Protein 6L8I (pdb70)

Sequence (439 aa):
EAFFIPLYELFLTYGGIFRLTFGPKSFLIVSDPSIAKHILKDNAKAYSKGILAEILDFVMGKGLIPADGEIWRRRRRAIVPALHQKYVAAMISLFGEASDRLCQKLDAAALKGEEVEMESSLFSRLTLDIIGKAVFNYDFDSLTNDTGVIEAVYTVLREAEDRSPRQRKVATSLKLINDTLDDLIATCKRMVEEEELQFHEEYMNERDPSILHFLLASGDDVSSKQLRDDLMTMLIAGHETSAAVLTWTFYLLTTEPSVVAKLQEEVVDSVIGDRFPTIQDMKKLKYTTRVMNESLRLYPQPPVVLIRRSIDNDILGEYPIKRGEDIFISVWNLHRSPLHWDDAEKFNPERWPLDGPNPNETNQNNFSYLPFGGGPRKCIGDMFASFENVVAIAMLIRRFNFQIAPGAPPVKMTTGATIHTTEGLKLTVVTKRTKPLDIPSSVPI

Foldseek 3Di:
DAPCVVVQVVCVVPHQWDWADDVPDIAIEGQDLVLQCVCQAVPVVQWALPCLCVLPCVQLPQAQNRHDDPSNVLVCVLQLLLPDPLLLQLLLVVLLVLLVLLVVVLVVCQVVQHWDFQLVLLLQSQLQSQCCQAQNDGPVSNPDDDLLNVLLVLCQVSSFVSLVSVVSNVVSSVVLLVVSVVSLVVLLVVLVPDDDQQDSPDADSVRSHSSNNSNNVVNPDDSVNSSSNSSVSSSVRRSQLSQLLQQLQVQCQVDVVLLVVQLVQLCAQFQQHSDGPVCLLSSLSLLLSSQLSCLQFAQAQWRWIFGQAWDARPNRTDGGGHIYIYGLNSLSQPVVLAPVSNHRDSPSPPSNDDRDDCVVSSRSGHNQGDHPSGDSCVSSSSSSNSSSSSNQSSWKDKHQDVPDDDFDWDYGSGTDTPRGGIIGIHTPDDPPDDRDGHD

GO terms:
  GO:0020037 heme binding (F, IDA)
  GO:0016123 xanthophyll bios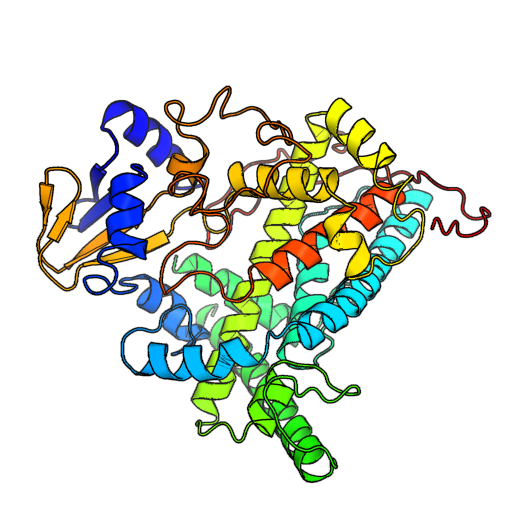ynthetic process (P, IGI)
  GO:0009507 chloroplast (C, HDA)
  GO:0009941 chloroplast envelope (C, HDA)
  GO:0010291 beta-carotene 3-hydroxylase activity (F, IMP)
  GO:0016117 carotenoid biosynthetic process (P, IMP)

Solvent-accessible surface area: 19472 Å² total; per-residue (Å²): 122,8,67,9,74,78,14,34,106,57,16,86,95,143,28,20,26,28,114,40,83,127,68,143,140,33,34,7,0,0,1,46,16,79,9,0,67,52,1,2,104,87,30,24,181,6,15,19,14,9,44,31,35,78,17,17,85,46,6,4,12,39,0,16,52,9,9,56,52,134,64,40,112,95,3,55,124,25,1,63,60,1,30,24,139,72,3,12,35,26,5,2,75,18,0,0,102,0,0,35,66,0,4,111,77,0,39,57,8,16,119,162,63,90,70,13,53,0,29,55,31,0,9,50,0,0,0,7,0,9,0,56,0,1,3,54,54,95,12,50,2,5,84,76,114,60,48,22,3,54,4,1,59,10,1,13,98,30,7,32,98,116,72,151,61,78,60,117,7,58,91,7,29,127,68,6,38,54,21,2,56,95,28,6,38,79,5,111,135,44,33,140,132,28,164,94,157,82,84,137,56,5,22,2,129,168,4,26,2,5,1,1,7,0,32,19,40,63,31,94,42,65,63,114,16,6,42,8,1,0,3,3,17,0,23,39,19,0,18,37,3,4,6,6,0,0,4,0,1,55,10,6,27,59,42,97,82,10,32,56,87,0,30,129,22,0,49,78,29,0,1,34,46,109,4,58,66,124,1,13,182,100,0,74,8,0,16,3,0,4,12,0,1,7,0,3,23,1,12,49,4,40,28,20,17,81,2,98,80,95,19,103,0,46,158,132,108,14,150,186,48,30,22,0,36,0,0,2,12,0,1,0,28,2,68,157,94,18,129,94,11,136,89,8,56,2,70,44,13,94,40,117,25,111,88,9,58,16,97,65,43,106,5,7,2,4,15,40,12,2,20,60,46,49,53,41,15,34,102,11,17,19,32,2,2,3,0,0,0,0,1,0,4,28,35,2,54,18,106,71,3,111,85,24,50,82,32,123,40,32,68,21,46,7,0,42,9,65,110,6,0,66,0,36,5,73,55,73,31,146,100,172,72,153,100,58,91,32,198

Radius of gyration: 21.7 Å; Cα contacts (8 Å, |Δi|>4): 726; chains: 1; bounding box: 51×54×62 Å

Organism: Arabidopsis thaliana (NCBI:txid3702)

B-factor: mean 35.9, std 10.31, range [19.96, 96.68]

CATH classification: 1.10.630.10

Secondary structure (DSSP, 8-state):
--THHHHHHHHHHH-SEEEEEETTEEEEEE--HHHHHIIIIITGGGEE-THHHHHHHHHHTTSTTT--HHHHHHHHHHHGGGS-HHHHHHHHHHHHHHHHHHHHHHHHHHHHT--EEHHHHHHHHHHHHHHHHHHS----TTT---HHHHHHHHHHHHHHH---HHHHHHHHHHHHHHHHHHHHHHHHHHHHH------TT--BTTB--HHHHHHHTT----HHHHHHHHHHHHHHHHHHHHHHHHHHHHHHHH-HHHHHHHHHHHHHHTTTSPP-HHHHHH-HHHHHHHHHHHHHS-SSSEEEEEESS-EEETTEEE-TT-EEEEEHHHHHH-TTTSTTTTS--GGGS-TTSPPP-TTTTTTS--TT--GGG--TTHHHHHHHHHHHHHHHHHHEEEEEPTTPPP--B--SSS--BSS--EEEEEESS-TTSPPP---

InterPro domains:
  IPR001128 Cytochrome P450 [PF00067] (127-553)
  IPR001128 Cytochrome P450 [PR00385] (377-394)
  IPR001128 Cytochrome P450 [PR00385] (429-440)
  IPR001128 Cytochrome P450 [PR00385] (507-516)
  IPR001128 Cytochrome P450 [PR00385] (516-527)
  IPR002401 Cytochrome P450, E-class, group I [PR00463] (136-155)
  IPR002401 Cytochrome P450, E-class, group I [PR00463] (366-383)
  IPR002401 Cytochrome P450, E-class, group I [PR00463] (386-412)
  IPR002401 Cytochrome P450, E-class, group I [PR00463] (428-446)
  IPR002401 Cytochrome P450, E-class, group I [PR00463] (468-492)
  IPR002401 Cytochrome P450, E-class, group I [PR00463] (506-516)
  IPR002401 Cytochrome P450, E-class, group I [PR00463] (516-539)
  IPR017972 Cytochrome P450, conserved site [PS00086] (509-518)
  IPR036396 Cytochrome P450 superfamily [G3DSA:1.10.630.10] (111-577)
  IPR036396 Cytochrome P450 superfamily [SSF48264] (125-569)
  IPR050196 Cytochrome P450 Monooxygenases [PTHR24291] (134-569)

Structure (mmCIF, N/CA/C/O backbone):
data_6L8I
#
_entry.id   6L8I
#
_cell.length_a   58.069
_cell.length_b   81.520
_cell.length_c   110.196
_cell.angle_alpha   90.000
_cell.angle_beta   90.000
_cell.angle_gamma   90.000
#
_symmetry.space_group_name_H-M   'P 21 21 21'
#
loop_
_entity.id
_entity.type
_entity.pdbx_description
1 polymer 'Protein LUTEIN DEFICIENT 5, chloroplastic'
2 non-polymer 'PROTOPORPHYRIN IX CONTAINING FE'
3 water water
#
loop_
_atom_site.group_PDB
_atom_site.id
_atom_site.type_symbol
_atom_site.label_atom_id
_atom_site.label_alt_id
_atom_site.label_comp_id
_atom_site.label_asym_id
_atom_site.label_entity_id
_atom_site.label_seq_id
_atom_site.pdbx_PDB_ins_code
_atom_site.Cartn_x
_atom_site.Cartn_y
_atom_site.Cartn_z
_atom_site.occupancy
_atom_site.B_iso_or_equiv
_atom_site.auth_seq_id
_atom_site.auth_comp_id
_atom_site.auth_asym_id
_atom_site.auth_atom_id
_atom_site.pdbx_PDB_model_num
ATOM 1 N N . GLU A 1 50 ? 26.631 -5.568 31.638 1.00 61.80 126 GLU A N 1
ATOM 2 C CA . GLU A 1 50 ? 25.203 -5.400 31.891 1.00 63.74 126 GLU A CA 1
ATOM 3 C C . GLU A 1 50 ? 24.787 -3.942 31.689 1.00 58.97 126 GLU A C 1
ATOM 4 O O . GLU A 1 50 ? 25.368 -3.034 32.284 1.00 55.53 126 GLU A O 1
ATOM 6 N N . ALA A 1 51 ? 23.775 -3.740 30.850 1.00 51.80 127 ALA A N 1
ATOM 7 C CA . ALA A 1 51 ? 23.309 -2.413 30.457 1.00 42.07 127 ALA A CA 1
ATOM 8 C C . ALA A 1 51 ? 22.905 -1.508 31.627 1.00 46.57 127 ALA A C 1
ATOM 9 O O . ALA A 1 51 ? 22.030 -1.849 32.425 1.00 45.93 127 ALA A O 1
ATOM 11 N N . PHE A 1 52 ? 23.539 -0.339 31.698 1.00 46.75 128 PHE A N 1
ATOM 12 C CA . PHE A 1 52 ? 23.314 0.616 32.781 1.00 48.83 128 PHE A CA 1
ATOM 13 C C . PHE A 1 52 ? 21.917 1.238 32.736 1.00 41.65 128 PHE A C 1
ATOM 14 O O . PHE A 1 52 ? 21.386 1.672 33.759 1.00 41.09 128 PHE A O 1
ATOM 16 N N . PHE A 1 53 ? 21.319 1.285 31.550 1.00 37.84 129 PHE A N 1
ATOM 17 C CA . PHE A 1 53 ? 20.000 1.891 31.416 1.00 33.80 129 PHE A CA 1
ATOM 18 C C . PHE A 1 53 ? 18.878 1.043 32.012 1.00 39.69 129 PHE A C 1
ATOM 19 O O . PHE A 1 53 ? 17.791 1.557 32.271 1.00 40.02 129 PHE A O 1
ATOM 27 N N . ILE A 1 54 ? 19.131 -0.245 32.237 1.00 37.02 130 ILE A N 1
ATOM 28 C CA . ILE A 1 54 ? 18.105 -1.101 32.836 1.00 37.69 130 ILE A CA 1
ATOM 29 C C . ILE A 1 54 ? 17.697 -0.670 34.253 1.00 39.12 130 ILE A C 1
ATOM 30 O O . ILE A 1 54 ? 16.510 -0.475 34.498 1.00 41.45 130 ILE A O 1
ATOM 35 N N . PRO A 1 55 ? 18.664 -0.507 35.185 1.00 36.60 131 PRO A N 1
ATOM 36 C CA . PRO A 1 55 ? 18.236 -0.062 36.520 1.00 34.07 131 PRO A CA 1
ATOM 37 C C . PRO A 1 55 ? 17.511 1.279 36.479 1.00 31.63 131 PRO A C 1
ATOM 38 O O . PRO A 1 55 ? 16.689 1.561 37.364 1.00 30.82 131 PRO A O 1
ATOM 42 N N . LEU A 1 56 ? 17.800 2.090 35.461 1.00 30.48 132 LEU A N 1
ATOM 43 C CA . LEU A 1 56 ? 17.190 3.412 35.374 1.00 28.86 132 LEU A CA 1
ATOM 44 C C . LEU A 1 56 ? 15.698 3.322 35.077 1.00 27.10 132 LEU A C 1
ATOM 45 O O . LEU A 1 56 ? 14.947 4.223 35.429 1.00 26.30 132 LEU A O 1
ATOM 50 N N . TYR A 1 57 ? 15.273 2.255 34.398 1.00 26.83 133 TYR A N 1
ATOM 51 C CA . TYR A 1 57 ? 13.854 2.072 34.121 1.00 26.61 133 TYR A CA 1
ATOM 52 C C . TYR A 1 57 ? 13.025 1.870 35.408 1.00 27.97 133 TYR A C 1
ATOM 53 O O . TYR A 1 57 ? 12.022 2.558 35.619 1.00 27.69 133 TYR A O 1
ATOM 62 N N . GLU A 1 58 ? 13.435 0.935 36.263 1.00 30.01 134 GLU A N 1
ATOM 63 C CA . GLU A 1 58 ? 12.725 0.730 37.530 1.00 33.71 134 GLU A CA 1
ATOM 64 C C . GLU A 1 58 ? 12.789 1.956 38.445 1.00 26.65 134 GLU A C 1
ATOM 65 O O . GLU A 1 58 ? 11.813 2.280 39.120 1.00 29.38 134 GLU A O 1
ATOM 71 N N . LEU A 1 59 ? 13.915 2.664 38.435 1.00 25.78 135 LEU A N 1
ATOM 72 C CA . LEU A 1 59 ? 14.010 3.909 39.204 1.00 25.62 135 LEU A CA 1
ATOM 73 C C . LEU A 1 59 ? 13.047 4.971 38.670 1.00 26.23 135 LEU A C 1
ATOM 74 O O . LEU A 1 59 ? 12.427 5.702 39.429 1.00 25.19 135 LEU A O 1
ATOM 79 N N . PHE A 1 60 ? 12.936 5.070 37.342 1.00 24.37 136 PHE A N 1
ATOM 80 C CA . PHE A 1 60 ? 11.966 5.962 36.719 1.00 26.44 136 PHE A CA 1
ATOM 81 C C . PHE A 1 60 ? 10.528 5.639 37.144 1.00 27.83 136 PHE A C 1
ATOM 82 O O . PHE A 1 60 ? 9.748 6.542 37.439 1.00 28.79 136 PHE A O 1
ATOM 90 N N . LEU A 1 61 ? 10.184 4.358 37.176 1.00 29.24 137 LEU A N 1
ATOM 91 C CA . LEU A 1 61 ? 8.841 3.948 37.589 1.00 30.49 137 LEU A CA 1
ATOM 92 C C . LEU A 1 61 ? 8.538 4.387 39.028 1.00 30.31 137 LEU A C 1
ATOM 93 O O . LEU A 1 61 ? 7.421 4.794 39.350 1.00 31.73 137 LEU A O 1
ATOM 98 N N . THR A 1 62 ? 9.549 4.339 39.879 1.00 28.82 138 THR A N 1
ATOM 99 C CA . THR A 1 62 ? 9.368 4.683 41.294 1.00 26.47 138 THR A CA 1
ATOM 100 C C . THR A 1 62 ? 9.507 6.180 41.587 1.00 30.79 138 THR A C 1
ATOM 101 O O . THR A 1 62 ? 8.731 6.745 42.366 1.00 33.35 138 THR A O 1
ATOM 105 N N . TYR A 1 63 ? 10.488 6.830 40.965 1.00 27.57 139 TYR A N 1
ATOM 106 C CA . TYR A 1 63 ? 10.847 8.194 41.353 1.00 27.23 139 TYR A CA 1
ATOM 107 C C . TYR A 1 63 ? 10.445 9.273 40.348 1.00 27.18 139 TYR A C 1
ATOM 108 O O . TYR A 1 63 ? 10.498 10.462 40.662 1.00 30.26 139 TYR A O 1
ATOM 117 N N . GLY A 1 64 ? 10.023 8.845 39.161 1.00 27.35 140 GLY A N 1
ATOM 118 C CA . GLY A 1 64 ? 9.415 9.746 38.195 1.00 28.08 140 GLY A CA 1
ATOM 119 C C . GLY A 1 64 ? 10.311 10.227 37.069 1.00 28.19 140 GLY A C 1
ATOM 120 O O . GLY A 1 64 ? 11.396 9.691 36.857 1.00 25.85 140 GLY A O 1
ATOM 121 N N . GLY A 1 65 ? 9.857 11.268 36.379 1.00 25.08 141 GLY A N 1
ATOM 122 C CA . GLY A 1 65 ? 10.448 11.691 35.104 1.00 25.62 141 GLY A CA 1
ATOM 123 C C . GLY A 1 65 ? 11.700 12.542 35.240 1.00 25.48 141 GLY A C 1
ATOM 124 O O . GLY A 1 65 ? 12.350 12.860 34.251 1.00 26.12 141 GLY A O 1
ATOM 125 N N . ILE A 1 66 ? 12.052 12.913 36.463 1.00 24.92 142 ILE A N 1
ATOM 126 C CA . ILE A 1 66 ? 13.351 13.530 36.705 1.00 22.48 142 ILE A CA 1
ATOM 127 C C . ILE A 1 66 ? 13.823 13.238 38.123 1.00 27.92 142 ILE A C 1
ATOM 128 O O . ILE A 1 66 ? 13.123 13.503 39.109 1.00 27.31 142 ILE A O 1
ATOM 133 N N . PHE A 1 67 ? 15.000 12.638 38.213 1.00 23.60 143 PHE A N 1
ATOM 134 C CA . PHE A 1 67 ? 15.596 12.363 39.518 1.00 24.69 143 PHE A CA 1
ATOM 135 C C . PHE A 1 67 ? 17.106 12.466 39.416 1.00 24.53 143 PHE A C 1
ATOM 136 O O . PHE A 1 67 ? 17.666 12.459 38.313 1.00 27.16 143 PHE A O 1
ATOM 144 N N . ARG A 1 68 ? 17.758 12.589 40.571 1.00 25.16 144 ARG A N 1
ATOM 145 C CA . ARG A 1 68 ? 19.199 12.758 40.611 1.00 24.83 144 ARG A CA 1
ATOM 146 C C . ARG A 1 68 ? 19.844 11.464 41.055 1.00 26.91 144 ARG A C 1
ATOM 147 O O . ARG A 1 68 ? 19.642 11.000 42.168 1.00 27.63 144 ARG A O 1
ATOM 155 N N . LEU A 1 69 ? 20.632 10.884 40.170 1.00 24.78 145 LEU A N 1
ATOM 156 C CA . LEU A 1 69 ? 21.306 9.648 40.467 1.00 26.44 145 LEU A CA 1
ATOM 157 C C . LEU A 1 69 ? 22.657 10.035 41.021 1.00 27.39 145 LEU A C 1
ATOM 158 O O . LEU A 1 69 ? 23.414 10.735 40.370 1.00 27.96 145 LEU A O 1
ATOM 163 N N . THR A 1 70 ? 22.956 9.624 42.250 1.00 30.22 146 THR A N 1
ATOM 164 C CA . THR A 1 70 ? 24.224 10.034 42.855 1.00 28.33 146 THR A CA 1
ATOM 165 C C . THR A 1 70 ? 25.170 8.873 43.082 1.00 32.15 146 THR A C 1
ATOM 166 O O . THR A 1 70 ? 24.755 7.780 43.471 1.00 35.67 146 THR A O 1
ATOM 170 N N . PHE A 1 71 ? 26.441 9.129 42.801 1.00 33.94 147 PHE A N 1
ATOM 171 C CA . PHE A 1 71 ? 27.515 8.180 43.044 1.00 37.97 147 PHE A CA 1
ATOM 172 C C . PHE A 1 71 ? 28.494 8.922 43.927 1.00 36.91 147 PHE A C 1
ATOM 173 O O . PHE A 1 71 ? 29.443 9.517 43.431 1.00 38.03 147 PHE A O 1
ATOM 181 N N . GLY A 1 72 ? 28.262 8.905 45.231 1.00 38.90 148 GLY A N 1
ATOM 182 C CA . GLY A 1 72 ? 29.100 9.663 46.140 1.00 41.85 148 GLY A CA 1
ATOM 183 C C . GLY A 1 72 ? 28.955 11.146 45.859 1.00 38.29 148 GLY A C 1
ATOM 184 O O . GLY A 1 72 ? 27.841 11.667 45.851 1.00 41.36 148 GLY A O 1
ATOM 185 N N . PRO A 1 73 ? 30.081 11.831 45.601 1.00 39.62 149 PRO A N 1
ATOM 186 C CA . PRO A 1 73 ? 30.087 13.284 45.407 1.00 37.89 149 PRO A CA 1
ATOM 187 C C . PRO A 1 73 ? 29.709 13.704 43.986 1.00 37.99 149 PRO A C 1
ATOM 188 O O . PRO A 1 73 ? 29.646 14.899 43.707 1.00 39.17 149 PRO A O 1
ATOM 192 N N . LYS A 1 74 ? 29.471 12.744 43.102 1.00 35.50 150 LYS A N 1
ATOM 193 C CA . LYS A 1 74 ? 29.066 13.080 41.741 1.00 34.43 150 LYS A CA 1
ATOM 194 C C . LYS A 1 74 ? 27.629 12.649 41.457 1.00 35.28 150 LYS A C 1
ATOM 195 O O . LYS A 1 74 ? 27.145 11.665 42.016 1.00 36.33 150 LYS A O 1
ATOM 201 N N . SER A 1 75 ? 26.942 13.375 40.579 1.00 31.92 151 SER A N 1
ATOM 202 C CA . SER A 1 75 ? 25.556 13.031 40.283 1.00 26.15 151 SER A CA 1
ATOM 203 C C . SER A 1 75 ? 25.171 13.353 38.848 1.00 27.98 151 SER A C 1
ATOM 204 O O . SER A 1 75 ? 25.837 14.122 38.158 1.00 30.62 151 SER A O 1
ATOM 207 N N . PHE A 1 76 ? 24.065 12.758 38.426 1.00 25.89 152 PHE A N 1
ATOM 208 C CA . PHE A 1 76 ? 23.545 12.936 37.073 1.00 26.21 152 PHE A CA 1
ATOM 209 C C . PHE A 1 76 ? 22.044 13.079 37.190 1.00 26.03 152 PHE A C 1
ATOM 210 O O . PHE A 1 76 ? 21.418 12.401 37.999 1.00 28.68 152 PHE A O 1
ATOM 218 N N . LEU A 1 77 ? 21.460 13.961 36.387 1.00 22.72 153 LEU A N 1
ATOM 219 C CA . LEU A 1 77 ? 20.013 14.064 36.351 1.00 22.80 153 LEU A CA 1
ATOM 220 C C . LEU A 1 77 ? 19.498 13.107 35.285 1.00 24.49 153 LEU A C 1
ATOM 221 O O . LEU A 1 77 ? 19.940 13.163 34.144 1.00 26.31 153 LEU A O 1
ATOM 226 N N . ILE A 1 78 ? 18.569 12.241 35.665 1.00 22.47 154 ILE A N 1
ATOM 227 C CA . ILE A 1 78 ? 18.013 11.259 34.749 1.00 22.62 154 ILE A CA 1
ATOM 228 C C . ILE A 1 78 ? 16.639 11.738 34.333 1.00 24.70 154 ILE A C 1
ATOM 229 O O . ILE A 1 78 ? 15.757 11.883 35.175 1.00 25.53 154 ILE A O 1
ATOM 234 N N . VAL A 1 79 ? 16.471 12.014 33.038 1.00 22.73 155 VAL A N 1
ATOM 235 C CA . VAL A 1 79 ? 15.222 12.571 32.521 1.00 23.73 155 VAL A CA 1
ATOM 236 C C . VAL A 1 79 ? 14.476 11.533 31.674 1.00 24.57 155 VAL A C 1
ATOM 237 O O . VAL A 1 79 ? 15.009 11.032 30.675 1.00 25.48 155 VAL A O 1
ATOM 241 N N . SER A 1 80 ? 13.231 11.244 32.053 1.00 22.21 156 SER A N 1
ATOM 242 C CA . SER A 1 80 ? 12.409 10.255 31.359 1.00 23.50 156 SER A CA 1
ATOM 243 C C . SER A 1 80 ? 11.018 10.777 30.986 1.00 23.81 156 SER A C 1
ATOM 244 O O . SER A 1 80 ? 10.128 10.001 30.628 1.00 27.78 156 SER A O 1
ATOM 247 N N . ASP A 1 81 ? 10.848 12.093 31.077 1.00 24.89 157 ASP A N 1
ATOM 248 C CA . ASP A 1 81 ? 9.569 12.769 30.844 1.00 28.54 157 ASP A CA 1
ATOM 249 C C . ASP A 1 81 ? 9.673 13.461 29.492 1.00 25.14 157 ASP A C 1
ATOM 250 O O . ASP A 1 81 ? 10.599 14.230 29.277 1.00 25.99 157 ASP A O 1
ATOM 255 N N . PRO A 1 82 ? 8.733 13.186 28.574 1.00 25.58 158 PRO A N 1
ATOM 256 C CA . PRO A 1 82 ? 8.874 13.740 27.210 1.00 23.15 158 PRO A CA 1
ATOM 257 C C . PRO A 1 82 ? 8.790 15.263 27.150 1.00 27.08 158 PRO A C 1
ATOM 258 O O . PRO A 1 82 ? 9.416 15.871 26.279 1.00 28.66 158 PRO A O 1
ATOM 262 N N . SER A 1 83 ? 8.053 15.872 28.074 1.00 27.14 159 SER A N 1
ATOM 263 C CA . SER A 1 83 ? 7.954 17.323 28.109 1.00 26.46 159 SER A CA 1
ATOM 264 C C . SER A 1 83 ? 9.297 17.920 28.504 1.00 26.20 159 SER A C 1
ATOM 265 O O . SER A 1 83 ? 9.741 18.914 27.933 1.00 29.12 159 SER A O 1
ATOM 268 N N . ILE A 1 84 ? 9.937 17.319 29.506 1.00 26.42 160 ILE A N 1
ATOM 269 C CA . ILE A 1 84 ? 11.257 17.774 29.922 1.00 22.90 160 ILE A CA 1
ATOM 270 C C . ILE A 1 84 ? 12.294 17.527 28.820 1.00 26.07 160 ILE A C 1
ATOM 271 O O . ILE A 1 84 ? 13.111 18.401 28.518 1.00 25.69 160 ILE A O 1
ATOM 276 N N . ALA A 1 85 ? 12.251 16.338 28.222 1.00 25.19 161 ALA A N 1
ATOM 277 C CA . ALA A 1 85 ? 13.104 16.017 27.073 1.00 23.64 161 ALA A CA 1
ATOM 278 C C . ALA A 1 85 ? 12.969 17.056 25.952 1.00 26.07 161 ALA A C 1
ATOM 279 O O . ALA A 1 85 ? 13.966 17.539 25.421 1.00 24.85 161 ALA A O 1
ATOM 281 N N . LYS A 1 86 ? 11.731 17.400 25.618 1.00 24.86 162 LYS A N 1
ATOM 282 C CA . LYS A 1 86 ? 11.466 18.383 24.561 1.00 25.30 162 LYS A CA 1
ATOM 283 C C . LYS A 1 86 ? 12.036 19.749 24.940 1.00 26.85 162 LYS A C 1
ATOM 284 O O . LYS A 1 86 ? 12.570 20.470 24.096 1.00 26.07 162 LYS A O 1
ATOM 290 N N . HIS A 1 87 ? 11.944 20.094 26.222 1.00 24.64 163 HIS A N 1
ATOM 291 C CA . HIS A 1 87 ? 12.458 21.372 26.690 1.00 25.92 163 HIS A CA 1
ATOM 292 C C . HIS A 1 87 ? 13.969 21.443 26.486 1.00 27.06 163 HIS A C 1
ATOM 293 O O . HIS A 1 87 ? 14.498 22.456 26.051 1.00 26.92 163 HIS A O 1
ATOM 300 N N . ILE A 1 88 ? 14.659 20.351 26.810 1.00 25.37 164 ILE A N 1
ATOM 301 C CA . ILE A 1 88 ? 16.112 20.314 26.723 1.00 23.15 164 ILE A CA 1
ATOM 302 C C . ILE A 1 88 ? 16.600 20.179 25.285 1.00 25.58 164 ILE A C 1
ATOM 303 O O . ILE A 1 88 ? 17.579 20.817 24.880 1.00 25.47 164 ILE A O 1
ATOM 308 N N . LEU A 1 89 ? 15.918 19.347 24.506 1.00 23.53 165 LEU A N 1
ATOM 309 C CA . LEU A 1 89 ? 16.389 19.049 23.158 1.00 22.27 165 LEU A CA 1
ATOM 310 C C . LEU A 1 89 ? 15.966 20.074 22.125 1.00 26.50 165 LEU A C 1
ATOM 311 O O . LEU A 1 89 ? 16.671 20.268 21.141 1.00 25.61 165 LEU A O 1
ATOM 316 N N . LYS A 1 90 ? 14.820 20.715 22.345 1.00 26.82 166 LYS A N 1
ATOM 317 C CA . LYS A 1 90 ? 14.225 21.587 21.329 1.00 25.89 166 LYS A CA 1
ATOM 318 C C . LYS A 1 90 ? 13.908 22.990 21.855 1.00 28.89 166 LYS A C 1
ATOM 319 O O . LYS A 1 90 ? 14.534 23.965 21.428 1.00 31.45 166 LYS A O 1
ATOM 325 N N . ASP A 1 91 ? 12.954 23.096 22.782 1.00 28.35 167 ASP A N 1
ATOM 326 C CA . ASP A 1 91 ? 12.445 24.417 23.188 1.00 32.68 167 ASP A CA 1
ATOM 327 C C . ASP A 1 91 ? 13.532 25.350 23.748 1.00 34.62 167 ASP A C 1
ATOM 328 O O . ASP A 1 91 ? 13.568 26.541 23.414 1.00 32.55 167 ASP A O 1
ATOM 333 N N . ASN A 1 92 ? 14.416 24.811 24.585 1.00 29.95 168 ASN A N 1
ATOM 334 C CA . ASN A 1 92 ? 15.460 25.602 25.225 1.00 28.13 168 ASN A CA 1
ATOM 335 C C . ASN A 1 92 ? 16.835 24.976 25.003 1.00 27.43 168 ASN A C 1
ATOM 336 O O . ASN A 1 92 ? 17.674 24.966 25.903 1.00 28.87 168 ASN A O 1
ATOM 341 N N . ALA A 1 93 ? 17.063 24.448 23.802 1.00 28.36 169 ALA A N 1
ATOM 342 C CA . ALA A 1 93 ? 18.334 23.803 23.471 1.00 27.89 169 ALA A CA 1
ATOM 343 C C . ALA A 1 93 ? 19.563 24.697 23.695 1.00 30.22 169 ALA A C 1
ATOM 344 O O . ALA A 1 93 ? 20.662 24.203 23.972 1.00 28.20 169 ALA A O 1
ATOM 346 N N . LYS A 1 94 ? 19.387 26.012 23.574 1.00 31.06 170 LYS A N 1
ATOM 347 C CA . LYS A 1 94 ? 20.515 26.930 23.728 1.00 29.35 170 LYS A CA 1
ATOM 348 C C . LYS A 1 94 ? 21.123 26.928 25.133 1.00 32.45 170 LYS A C 1
ATOM 349 O O . LYS A 1 94 ? 22.245 27.404 25.329 1.00 33.88 170 LYS A O 1
ATOM 355 N N . ALA A 1 95 ? 20.391 26.391 26.105 1.00 29.40 171 ALA A N 1
ATOM 356 C CA . ALA A 1 95 ? 20.877 26.339 27.481 1.00 27.85 171 ALA A CA 1
ATOM 357 C C . ALA A 1 95 ? 21.692 25.068 27.780 1.00 27.60 171 ALA A C 1
ATOM 358 O O . ALA A 1 95 ? 22.049 24.812 28.942 1.00 26.13 171 ALA A O 1
ATOM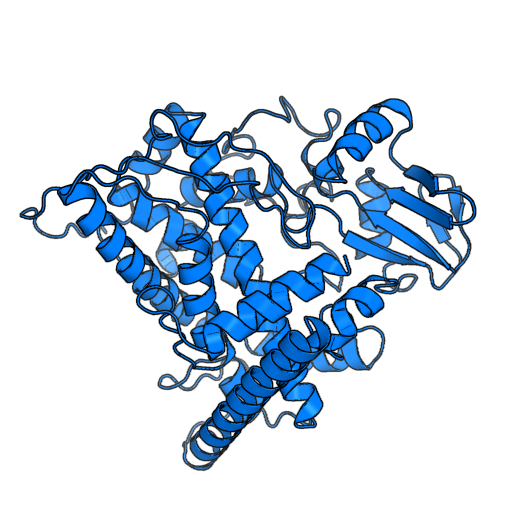 360 N N . TYR A 1 96 ? 21.982 24.286 26.737 1.00 28.74 172 TYR A N 1
ATOM 361 C CA . TYR A 1 96 ? 22.646 22.982 26.884 1.00 25.20 172 TYR A CA 1
ATOM 362 C C . TYR A 1 96 ? 23.825 22.780 25.961 1.00 26.48 172 TYR A C 1
ATOM 363 O O . TYR A 1 96 ? 23.817 23.221 24.803 1.00 29.59 172 TYR A O 1
ATOM 372 N N . SER A 1 97 ? 24.851 22.133 26.488 1.00 25.30 173 SER A N 1
ATOM 373 C CA . SER A 1 97 ? 25.953 21.620 25.684 1.00 25.88 173 SER A CA 1
ATOM 374 C C . SER A 1 97 ? 25.885 20.097 25.633 1.00 26.75 173 SER A C 1
ATOM 375 O O . SER A 1 97 ? 25.052 19.481 26.308 1.00 26.32 173 SER A O 1
ATOM 378 N N . LYS A 1 98 ? 26.793 19.493 24.870 1.00 26.65 174 LYS A N 1
ATOM 379 C CA . LYS A 1 98 ? 26.925 18.037 24.855 1.00 27.71 174 LYS A CA 1
ATOM 380 C C . LYS A 1 98 ? 27.671 17.495 26.077 1.00 29.06 174 LYS A C 1
ATOM 381 O O . LYS A 1 98 ? 27.781 16.284 26.247 1.00 29.53 174 LYS A O 1
ATOM 387 N N . GLY A 1 99 ? 28.163 18.388 26.940 1.00 28.15 175 GLY A N 1
ATOM 388 C CA . GLY A 1 99 ? 28.688 17.969 28.231 1.00 28.78 175 GLY A CA 1
ATOM 389 C C . GLY A 1 99 ? 29.765 16.903 28.159 1.00 31.35 175 GLY A C 1
ATOM 390 O O . GLY A 1 99 ? 30.741 17.057 27.422 1.00 35.10 175 GLY A O 1
ATOM 391 N N . ILE A 1 100 ? 29.588 15.813 28.908 1.00 30.68 176 ILE A N 1
ATOM 392 C CA . ILE A 1 100 ? 30.627 14.793 28.993 1.00 29.07 176 ILE A CA 1
ATOM 393 C C . ILE A 1 100 ? 30.771 13.985 27.705 1.00 35.21 176 ILE A C 1
ATOM 394 O O . ILE A 1 100 ? 31.738 13.246 27.558 1.00 38.07 176 ILE A O 1
ATOM 399 N N . LEU A 1 101 ? 29.814 14.126 26.785 1.00 35.80 177 LEU A N 1
ATOM 400 C CA . LEU A 1 101 ? 29.867 13.412 25.506 1.00 39.57 177 LEU A CA 1
ATOM 401 C C . LEU A 1 101 ? 31.146 13.770 24.766 1.00 42.41 177 LEU A C 1
ATOM 402 O O . LEU A 1 101 ? 31.755 12.921 24.114 1.00 42.60 177 LEU A O 1
ATOM 407 N N . ALA A 1 102 ? 31.547 15.035 24.868 1.00 38.19 178 ALA A N 1
ATOM 408 C CA . ALA A 1 102 ? 32.769 15.497 24.229 1.00 44.80 178 ALA A CA 1
ATOM 409 C C . ALA A 1 102 ? 33.988 14.834 24.861 1.00 51.29 178 ALA A C 1
ATOM 410 O O . ALA A 1 102 ? 34.916 14.441 24.161 1.00 53.38 178 ALA A O 1
ATOM 412 N N . GLU A 1 103 ? 33.980 14.699 26.186 1.00 51.21 179 GLU A N 1
ATOM 413 C CA . GLU A 1 103 ? 35.089 14.058 26.888 1.00 48.87 179 GLU A CA 1
ATOM 414 C C . GLU A 1 103 ? 35.240 12.595 26.476 1.00 48.20 179 GLU A C 1
ATOM 415 O O . GLU A 1 103 ? 36.353 12.088 26.324 1.00 51.23 179 GLU A O 1
ATOM 417 N N . ILE A 1 104 ? 34.112 11.920 26.295 1.00 42.86 180 ILE A N 1
ATOM 418 C CA . ILE A 1 104 ? 34.117 10.534 25.864 1.00 44.94 180 ILE A CA 1
ATOM 419 C C . ILE A 1 104 ? 34.648 10.406 24.434 1.00 50.21 180 ILE A C 1
ATOM 420 O O . ILE A 1 104 ? 35.444 9.513 24.142 1.00 55.28 180 ILE A O 1
ATOM 425 N N . LEU A 1 105 ? 34.233 11.319 23.558 1.00 49.14 181 LEU A N 1
ATOM 426 C CA . LEU A 1 105 ? 34.432 11.150 22.113 1.00 46.72 181 LEU A CA 1
ATOM 427 C C . LEU A 1 105 ? 35.533 11.988 21.461 1.00 46.83 181 LEU A C 1
ATOM 428 O O . LEU A 1 105 ? 35.888 11.737 20.306 1.00 50.50 181 LEU A O 1
ATOM 433 N N . ASP A 1 106 ? 36.061 12.978 22.175 1.00 51.01 182 ASP A N 1
ATOM 434 C CA . ASP A 1 106 ? 37.032 13.909 21.590 1.00 49.67 182 ASP A CA 1
ATOM 435 C C . ASP A 1 106 ? 38.238 13.241 20.921 1.00 47.75 182 ASP A C 1
ATOM 436 O O . ASP A 1 106 ? 38.702 13.690 19.870 1.00 49.78 182 ASP A O 1
ATOM 441 N N . PHE A 1 107 ? 38.736 12.168 21.526 1.00 48.34 183 PHE A N 1
ATOM 442 C CA . PHE A 1 107 ? 39.959 11.532 21.055 1.00 51.73 183 PHE A CA 1
ATOM 443 C C . PHE A 1 107 ? 39.813 10.959 19.642 1.00 52.77 183 PHE A C 1
ATOM 444 O O . PHE A 1 107 ? 40.791 10.883 18.897 1.00 50.73 183 PHE A O 1
ATOM 452 N N . VAL A 1 108 ? 38.596 10.570 19.272 1.00 50.08 184 VAL A N 1
ATOM 453 C CA . VAL A 1 108 ? 38.356 10.002 17.943 1.00 42.98 184 VAL A CA 1
ATOM 454 C C . VAL A 1 108 ? 37.621 10.955 16.994 1.00 46.61 184 VAL A C 1
ATOM 455 O O . VAL A 1 108 ? 37.957 11.044 15.807 1.00 40.35 184 VAL A O 1
ATOM 459 N N . MET A 1 109 ? 36.627 11.672 17.510 1.00 40.57 185 MET A N 1
ATOM 460 C CA . MET A 1 109 ? 35.809 12.534 16.658 1.00 39.69 185 MET A CA 1
ATOM 461 C C . MET A 1 109 ? 36.328 13.963 16.555 1.00 39.29 185 MET A C 1
ATOM 462 O O . MET A 1 109 ? 35.853 14.731 15.720 1.00 39.10 185 MET A O 1
ATOM 467 N N . GLY A 1 110 ? 37.287 14.315 17.408 1.00 43.15 186 GLY A N 1
ATOM 468 C CA . GLY A 1 110 ? 37.790 15.674 17.470 1.00 38.95 186 GLY A CA 1
ATOM 469 C C . GLY A 1 110 ? 36.651 16.666 17.596 1.00 40.95 186 GLY A C 1
ATOM 470 O O . GLY A 1 110 ? 35.850 16.591 18.531 1.00 46.04 186 GLY A O 1
ATOM 471 N N . LYS A 1 111 ? 36.560 17.583 16.640 1.00 45.96 187 LYS A N 1
ATOM 472 C CA . LYS A 1 111 ? 35.487 18.567 16.648 1.00 48.37 187 LYS A CA 1
ATOM 473 C C . LYS A 1 111 ? 34.465 18.287 15.544 1.00 42.10 187 LYS A C 1
ATOM 474 O O . LYS A 1 111 ? 33.913 19.215 14.950 1.00 43.88 187 LYS A O 1
ATOM 476 N N . GLY A 1 112 ? 34.216 17.003 15.287 1.00 40.83 188 GLY A N 1
ATOM 477 C CA . GLY A 1 112 ? 33.130 16.584 14.416 1.00 39.02 188 GLY A CA 1
ATOM 478 C C . GLY A 1 112 ? 31.789 16.953 15.027 1.00 36.85 188 GLY A C 1
ATOM 479 O O . GLY A 1 112 ? 31.727 17.414 16.167 1.00 36.98 188 GLY A O 1
ATOM 480 N N . LEU A 1 113 ? 30.713 16.740 14.279 1.00 32.74 189 LEU A N 1
ATOM 481 C CA . LEU A 1 113 ? 29.406 17.294 14.634 1.00 31.57 189 LEU A CA 1
ATOM 482 C C . LEU A 1 113 ? 28.857 16.832 15.983 1.00 31.26 189 LEU A C 1
ATOM 483 O O . LEU A 1 113 ? 28.288 17.628 16.731 1.00 32.38 189 LEU A O 1
ATOM 488 N N . ILE A 1 114 ? 29.024 15.551 16.285 1.00 27.96 190 ILE A N 1
ATOM 489 C CA . ILE A 1 114 ? 28.403 14.966 17.470 1.00 24.72 190 ILE A CA 1
ATOM 490 C C . ILE A 1 114 ? 28.844 15.616 18.796 1.00 30.57 190 ILE A C 1
ATOM 491 O O . ILE A 1 114 ? 27.985 16.073 19.555 1.00 29.73 190 ILE A O 1
ATOM 496 N N . PRO A 1 115 ? 30.167 15.687 19.072 1.00 33.30 191 PRO A N 1
ATOM 497 C CA . PRO A 1 115 ? 30.566 16.295 20.350 1.00 35.41 191 PRO A CA 1
ATOM 498 C C . PRO A 1 115 ? 30.717 17.817 20.297 1.00 34.21 191 PRO A C 1
ATOM 499 O O . PRO A 1 115 ? 30.975 18.423 21.340 1.00 37.45 191 PRO A O 1
ATOM 503 N N . ALA A 1 116 ? 30.550 18.420 19.124 1.00 33.74 192 ALA A N 1
ATOM 504 C CA . ALA A 1 116 ? 30.738 19.861 18.968 1.00 38.72 192 ALA A CA 1
ATOM 505 C C . ALA A 1 116 ? 29.608 20.706 19.561 1.00 36.39 192 ALA A C 1
ATOM 506 O O . ALA A 1 116 ? 28.486 20.233 19.750 1.00 35.61 192 ALA A O 1
ATOM 508 N N . ASP A 1 117 ? 29.926 21.968 19.846 1.00 34.79 193 ASP A N 1
ATOM 509 C CA . ASP A 1 117 ? 28.943 22.952 20.281 1.00 36.44 193 ASP A CA 1
ATOM 510 C C . ASP A 1 117 ? 29.370 24.321 19.756 1.00 37.74 193 ASP A C 1
ATOM 511 O O . ASP A 1 117 ? 30.477 24.476 19.241 1.00 39.53 193 ASP A O 1
ATOM 516 N N . GLY A 1 118 ? 28.481 25.301 19.866 1.00 36.79 194 GLY A N 1
ATOM 517 C CA . GLY A 1 118 ? 28.818 26.674 19.533 1.00 38.64 194 GLY A CA 1
ATOM 518 C C . GLY A 1 118 ? 28.989 26.923 18.048 1.00 45.34 194 GLY A C 1
ATOM 519 O O . GLY A 1 118 ? 28.329 26.290 17.220 1.00 39.26 194 GLY A O 1
ATOM 520 N N . GLU A 1 119 ? 29.884 27.847 17.708 1.00 45.42 195 GLU A N 1
ATOM 521 C CA . GLU A 1 119 ? 30.063 28.252 16.315 1.00 46.11 195 GLU A CA 1
ATOM 522 C C . GLU A 1 119 ? 30.656 27.173 15.417 1.00 42.91 195 GLU A C 1
ATOM 523 O O . GLU A 1 119 ? 30.270 27.067 14.257 1.00 44.65 195 GLU A O 1
ATOM 529 N N . ILE A 1 120 ? 31.595 26.390 15.943 1.00 45.67 196 ILE A N 1
ATOM 530 C CA . ILE A 1 120 ? 32.120 25.252 15.197 1.00 47.59 196 ILE A CA 1
ATOM 531 C C . ILE A 1 120 ? 30.964 24.359 14.763 1.00 46.93 196 ILE A C 1
ATOM 532 O O . ILE A 1 120 ? 30.836 24.039 13.585 1.00 40.36 196 ILE A O 1
ATOM 537 N N . TRP A 1 121 ? 30.109 23.980 15.712 1.00 40.02 197 TRP A N 1
ATOM 538 C CA . TRP A 1 121 ? 28.952 23.147 15.385 1.00 37.97 197 TRP A CA 1
ATOM 539 C C . TRP A 1 121 ? 28.081 23.766 14.283 1.00 35.67 197 TRP A C 1
ATOM 540 O O . TRP A 1 121 ? 27.808 23.138 13.266 1.00 36.49 197 TRP A O 1
ATOM 551 N N . ARG A 1 122 ? 27.655 25.006 14.498 1.00 38.56 198 ARG A N 1
ATOM 552 C CA . ARG A 1 122 ? 26.761 25.705 13.583 1.00 37.03 198 ARG A CA 1
ATOM 553 C C . ARG A 1 122 ? 27.306 25.731 12.155 1.00 37.22 198 ARG A C 1
ATOM 554 O O . ARG A 1 122 ? 26.596 25.411 11.197 1.00 38.58 198 ARG A O 1
ATOM 562 N N . ARG A 1 123 ? 28.578 26.095 12.034 1.00 37.62 199 ARG A N 1
ATOM 563 C CA . ARG A 1 123 ? 29.221 26.218 10.731 1.00 40.50 199 ARG A CA 1
ATOM 564 C C . ARG A 1 123 ? 29.301 24.874 10.011 1.00 37.08 199 ARG A C 1
ATOM 565 O O . ARG A 1 123 ? 29.011 24.793 8.816 1.00 37.59 199 ARG A O 1
ATOM 573 N N . ARG A 1 124 ? 29.688 23.824 10.733 1.00 37.04 200 ARG A N 1
ATOM 574 C CA . ARG A 1 124 ? 29.866 22.521 10.097 1.00 39.47 200 ARG A CA 1
ATOM 575 C C . ARG A 1 124 ? 28.528 21.877 9.754 1.00 37.30 200 ARG A C 1
ATOM 576 O O . ARG A 1 124 ? 28.392 21.247 8.712 1.00 35.72 200 ARG A O 1
ATOM 584 N N . ARG A 1 125 ? 27.537 22.044 10.627 1.00 31.70 201 ARG A N 1
ATOM 585 C CA . ARG A 1 125 ? 26.198 21.552 10.325 1.00 33.38 201 ARG A CA 1
ATOM 586 C C . ARG A 1 125 ? 25.682 22.175 9.022 1.00 37.61 201 ARG A C 1
ATOM 587 O O . ARG A 1 125 ? 25.159 21.486 8.148 1.00 32.54 201 ARG A O 1
ATOM 595 N N . ARG A 1 126 ? 25.845 23.489 8.893 1.00 36.09 202 ARG A N 1
ATOM 596 C CA . ARG A 1 126 ? 25.410 24.194 7.695 1.00 38.37 202 ARG A CA 1
ATOM 597 C C . ARG A 1 126 ? 26.140 23.696 6.436 1.00 33.96 202 ARG A C 1
ATOM 598 O O . ARG A 1 126 ? 25.571 23.676 5.348 1.00 33.89 202 ARG A O 1
ATOM 606 N N . ALA A 1 127 ? 27.396 23.287 6.591 1.00 33.66 203 ALA A N 1
ATOM 607 C CA . ALA A 1 127 ? 28.204 22.852 5.449 1.00 36.75 203 ALA A CA 1
ATOM 608 C C . ALA A 1 127 ? 27.870 21.431 5.005 1.00 35.67 203 ALA A C 1
ATOM 609 O O . ALA A 1 127 ? 27.935 21.106 3.815 1.00 34.46 203 ALA A O 1
ATOM 611 N N . ILE A 1 128 ? 27.518 20.591 5.973 1.00 33.17 204 ILE A N 1
ATOM 612 C CA . ILE A 1 128 ? 27.381 19.152 5.755 1.00 32.72 204 ILE A CA 1
ATOM 613 C C . ILE A 1 128 ? 25.973 18.714 5.344 1.00 31.50 204 ILE A C 1
ATOM 614 O O . ILE A 1 128 ? 25.820 17.918 4.421 1.00 31.89 204 ILE A O 1
ATOM 619 N N . VAL A 1 129 ? 24.952 19.241 6.014 1.00 32.86 205 VAL A N 1
ATOM 620 C CA . VAL A 1 129 ? 23.561 18.892 5.687 1.00 34.74 205 VAL A CA 1
ATOM 621 C C . VAL A 1 129 ? 23.190 18.979 4.187 1.00 34.75 205 VAL A C 1
ATOM 622 O O . VAL A 1 129 ? 22.496 18.102 3.664 1.00 32.12 205 VAL A O 1
ATOM 626 N N . PRO A 1 130 ? 23.658 20.027 3.478 1.00 33.72 206 PRO A N 1
ATOM 627 C CA . PRO A 1 130 ? 23.342 20.096 2.048 1.00 34.54 206 PRO A CA 1
ATOM 628 C C . PRO A 1 130 ? 23.794 18.893 1.227 1.00 34.61 206 PRO A C 1
ATOM 629 O O . PRO A 1 130 ? 23.216 18.658 0.173 1.00 34.57 206 PRO A O 1
ATOM 633 N N . ALA A 1 131 ? 24.804 18.165 1.693 1.00 31.17 207 ALA A N 1
ATOM 634 C CA . ALA A 1 131 ? 25.313 17.007 0.957 1.00 29.28 207 ALA A CA 1
ATOM 635 C C . ALA A 1 131 ? 24.299 15.880 0.915 1.00 33.97 207 ALA A C 1
ATOM 636 O O . ALA A 1 131 ? 24.280 15.077 -0.018 1.00 32.45 207 ALA A O 1
ATOM 638 N N . LEU A 1 132 ? 23.474 15.796 1.952 1.00 34.08 208 LEU A N 1
ATOM 639 C CA . LEU A 1 132 ? 22.501 14.722 2.024 1.00 28.40 208 LEU A CA 1
ATOM 640 C C . LEU A 1 132 ? 21.182 15.096 1.366 1.00 35.59 208 LEU A C 1
ATOM 641 O O . LEU A 1 132 ? 20.115 14.956 1.960 1.00 35.42 208 LEU A O 1
ATOM 646 N N . HIS A 1 133 ? 21.263 15.562 0.119 1.00 37.73 209 HIS A N 1
ATOM 647 C CA . HIS A 1 133 ? 20.076 15.984 -0.608 1.00 35.19 209 HIS A CA 1
ATOM 648 C C . HIS A 1 133 ? 19.310 14.802 -1.209 1.00 39.48 209 HIS A C 1
ATOM 649 O O . HIS A 1 133 ? 19.749 13.647 -1.116 1.00 36.48 209 HIS A O 1
ATOM 656 N N . GLN A 1 134 ? 18.159 15.085 -1.813 1.00 43.66 210 GLN A N 1
ATOM 657 C CA . GLN A 1 134 ? 17.288 14.021 -2.305 1.00 44.49 210 GLN A CA 1
ATOM 658 C C . GLN A 1 134 ? 17.969 13.138 -3.352 1.00 41.58 210 GLN A C 1
ATOM 659 O O . GLN A 1 134 ? 17.828 11.917 -3.324 1.00 40.67 210 GLN A O 1
ATOM 665 N N . LYS A 1 135 ? 18.722 13.756 -4.259 1.00 40.18 211 LYS A N 1
ATOM 666 C CA . LYS A 1 135 ? 19.422 13.017 -5.295 1.00 39.00 211 LYS A CA 1
ATOM 667 C C . LYS A 1 135 ? 20.466 12.080 -4.685 1.00 38.54 211 LYS A C 1
ATOM 668 O O . LYS A 1 135 ? 20.624 10.948 -5.132 1.00 37.49 211 LYS A O 1
ATOM 674 N N . TYR A 1 136 ? 21.162 12.556 -3.657 1.00 35.07 212 TYR A N 1
ATOM 675 C CA . TYR A 1 136 ? 22.179 11.746 -2.997 1.00 32.40 212 TYR A CA 1
ATOM 676 C C . TYR A 1 136 ? 21.545 10.552 -2.301 1.00 32.28 212 TYR A C 1
ATOM 677 O O . TYR A 1 136 ? 22.030 9.428 -2.422 1.00 30.58 212 TYR A O 1
ATOM 686 N N . VAL A 1 137 ? 20.466 10.798 -1.564 1.00 31.53 213 VAL A N 1
ATOM 687 C CA . VAL A 1 137 ? 19.827 9.716 -0.814 1.00 31.88 213 VAL A CA 1
ATOM 688 C C . VAL A 1 137 ? 19.299 8.658 -1.788 1.00 34.09 213 VAL A C 1
ATOM 689 O O . VAL A 1 137 ? 19.397 7.463 -1.530 1.00 29.79 213 VAL A O 1
ATOM 693 N N . ALA A 1 138 ? 18.766 9.101 -2.924 1.00 34.24 214 ALA A N 1
ATOM 694 C CA . ALA A 1 138 ? 18.270 8.181 -3.939 1.00 35.47 214 ALA A CA 1
ATOM 695 C C . ALA A 1 138 ? 19.393 7.307 -4.494 1.00 31.90 214 ALA A C 1
ATOM 696 O O . ALA A 1 138 ? 19.213 6.111 -4.706 1.00 31.44 214 ALA A O 1
ATOM 698 N N . ALA A 1 139 ? 20.557 7.911 -4.705 1.00 33.70 215 ALA A N 1
ATOM 699 C CA . ALA A 1 139 ? 21.732 7.184 -5.166 1.00 31.27 215 ALA A CA 1
ATOM 700 C C . ALA A 1 139 ? 22.242 6.205 -4.119 1.00 32.84 215 ALA A C 1
ATOM 701 O O . ALA A 1 139 ? 22.752 5.133 -4.452 1.00 30.97 215 ALA A O 1
ATOM 703 N N . MET A 1 140 ? 22.124 6.578 -2.850 1.00 28.01 216 MET A N 1
ATOM 704 C CA . MET A 1 140 ? 22.604 5.698 -1.789 1.00 26.43 216 MET A CA 1
ATOM 705 C C . MET A 1 140 ? 21.733 4.455 -1.666 1.00 28.31 216 MET A C 1
ATOM 706 O O . MET A 1 140 ? 22.210 3.399 -1.263 1.00 24.94 216 MET A O 1
ATOM 711 N N . ILE A 1 141 ? 20.460 4.575 -2.029 1.00 26.54 217 ILE A N 1
ATOM 712 C CA . ILE A 1 141 ? 19.585 3.412 -2.033 1.00 28.06 217 ILE A CA 1
ATOM 713 C C . ILE A 1 141 ? 20.145 2.298 -2.929 1.00 28.80 217 ILE A C 1
ATOM 714 O O . ILE A 1 141 ? 20.105 1.124 -2.558 1.00 24.25 217 ILE A O 1
ATOM 719 N N . SER A 1 142 ? 20.712 2.658 -4.086 1.00 29.03 218 SER A N 1
ATOM 720 C CA . SER A 1 142 ? 21.407 1.660 -4.904 1.00 28.24 218 SER A CA 1
ATOM 721 C C . SER A 1 142 ? 22.561 0.976 -4.157 1.00 27.13 218 SER A C 1
ATOM 722 O O . SER A 1 142 ? 22.727 -0.249 -4.231 1.00 25.84 218 SER A O 1
ATOM 725 N N . LEU A 1 143 ? 23.343 1.765 -3.424 1.00 27.20 219 LEU A N 1
ATOM 726 C CA . LEU A 1 143 ? 24.430 1.221 -2.619 1.00 29.08 219 LEU A CA 1
ATOM 727 C C . LEU A 1 143 ? 23.880 0.284 -1.541 1.00 26.00 219 LEU A C 1
ATOM 728 O O . LEU A 1 143 ? 24.413 -0.808 -1.334 1.00 26.12 219 LEU A O 1
ATOM 733 N N . PHE A 1 144 ? 22.810 0.705 -0.866 1.00 25.81 220 PHE A N 1
ATOM 734 C CA . PHE A 1 144 ? 22.212 -0.135 0.172 1.00 26.16 220 PHE A CA 1
ATOM 735 C C . PHE A 1 144 ? 21.804 -1.489 -0.419 1.00 26.49 220 PHE A C 1
ATOM 736 O O . PHE A 1 144 ? 22.000 -2.517 0.208 1.00 24.82 220 PHE A O 1
ATOM 744 N N . GLY A 1 145 ? 21.243 -1.488 -1.632 1.00 25.05 221 GLY A N 1
ATOM 745 C CA . GLY A 1 145 ? 20.799 -2.733 -2.251 1.00 26.23 221 GLY A CA 1
ATOM 746 C C . GLY A 1 145 ? 21.949 -3.637 -2.665 1.00 25.54 221 GLY A C 1
ATOM 747 O O . GLY A 1 145 ? 21.901 -4.864 -2.474 1.00 26.01 221 GLY A O 1
ATOM 748 N N . GLU A 1 146 ? 22.996 -3.022 -3.204 1.00 25.66 222 GLU A N 1
ATOM 749 C CA . GLU A 1 146 ? 24.204 -3.734 -3.601 1.00 29.12 222 GLU A CA 1
ATOM 750 C C . GLU A 1 146 ? 24.862 -4.429 -2.415 1.00 26.64 222 GLU A C 1
ATOM 751 O O . GLU A 1 146 ? 25.230 -5.603 -2.488 1.00 27.50 222 GLU A O 1
ATOM 757 N N . ALA A 1 147 ? 25.016 -3.686 -1.321 1.00 25.12 223 ALA A N 1
ATOM 758 C CA . ALA A 1 147 ? 25.685 -4.215 -0.141 1.00 27.33 223 ALA A CA 1
ATOM 759 C C . ALA A 1 147 ? 24.832 -5.272 0.539 1.00 24.77 223 ALA A C 1
ATOM 760 O O . ALA A 1 147 ? 25.343 -6.295 0.996 1.00 25.83 223 ALA A O 1
ATOM 762 N N . SER A 1 148 ? 23.528 -5.023 0.602 1.00 23.55 224 SER A N 1
ATOM 763 C CA . SER A 1 148 ? 22.626 -6.001 1.198 1.00 25.38 224 SER A CA 1
ATOM 764 C C . SER A 1 148 ? 22.660 -7.289 0.367 1.00 26.15 224 SER A C 1
ATOM 765 O O . SER A 1 148 ? 22.650 -8.388 0.919 1.00 26.20 224 SER A O 1
ATOM 768 N N . ASP A 1 149 ? 22.714 -7.159 -0.958 1.00 25.38 225 ASP A N 1
ATOM 769 C CA . ASP A 1 149 ? 22.784 -8.349 -1.803 1.00 27.49 225 ASP A CA 1
ATOM 770 C C . ASP A 1 149 ? 24.062 -9.150 -1.551 1.00 26.22 225 ASP A C 1
ATOM 771 O O . ASP A 1 149 ? 24.048 -10.380 -1.567 1.00 28.42 225 ASP A O 1
ATOM 776 N N . ARG A 1 150 ? 25.164 -8.450 -1.306 1.00 27.51 226 ARG A N 1
ATOM 777 C CA . ARG A 1 150 ? 26.422 -9.100 -0.941 1.00 28.36 226 ARG A CA 1
ATOM 778 C C . ARG A 1 150 ? 26.276 -9.916 0.350 1.00 30.02 226 ARG A C 1
ATOM 779 O O . ARG A 1 150 ? 26.762 -11.051 0.450 1.00 27.64 226 ARG A O 1
ATOM 787 N N . LEU A 1 151 ? 25.600 -9.348 1.341 1.00 26.86 227 LEU A N 1
ATOM 788 C CA . LEU A 1 151 ? 25.300 -10.113 2.544 1.00 24.96 227 LEU A CA 1
ATOM 789 C C . LEU A 1 151 ? 24.403 -11.307 2.226 1.00 26.92 227 LEU A C 1
ATOM 790 O O . LEU A 1 151 ? 24.615 -12.419 2.740 1.00 26.72 227 LEU A O 1
ATOM 795 N N . CYS A 1 152 ? 23.409 -11.085 1.366 1.00 27.09 228 CYS A N 1
ATOM 796 C CA . CYS A 1 152 ? 22.481 -12.153 1.002 1.00 29.13 228 CYS A CA 1
ATOM 797 C C . CYS A 1 152 ? 23.224 -13.336 0.395 1.00 29.04 228 CYS A C 1
ATOM 798 O O . CYS A 1 152 ? 22.909 -14.490 0.694 1.00 28.75 228 CYS A O 1
ATOM 801 N N . GLN A 1 153 ? 24.218 -13.044 -0.442 1.00 28.11 229 GLN A N 1
ATOM 802 C CA . GLN A 1 153 ? 25.049 -14.093 -1.030 1.00 32.46 229 GLN A CA 1
ATOM 803 C C . GLN A 1 153 ? 25.740 -14.934 0.049 1.00 32.62 229 GLN A C 1
ATOM 804 O O . GLN A 1 153 ? 25.824 -16.155 -0.073 1.00 31.00 229 GLN A O 1
ATOM 810 N N . LYS A 1 154 ? 26.225 -14.281 1.105 1.00 30.41 230 LYS A N 1
ATOM 811 C CA . LYS A 1 154 ? 26.867 -14.993 2.212 1.00 29.17 230 LYS A CA 1
ATOM 812 C C . LYS A 1 154 ? 25.872 -15.858 2.969 1.00 31.02 230 LYS A C 1
ATOM 813 O O . LYS A 1 154 ? 26.171 -17.006 3.331 1.00 31.66 230 LYS A O 1
ATOM 819 N N . LEU A 1 155 ? 24.696 -15.294 3.230 1.00 27.37 231 LEU A N 1
ATOM 820 C CA . LEU A 1 155 ? 23.623 -16.024 3.898 1.00 29.56 231 LEU A CA 1
ATOM 821 C C . LEU A 1 155 ? 23.128 -17.209 3.062 1.00 30.33 231 LEU A C 1
ATOM 822 O O . LEU A 1 155 ? 22.769 -18.259 3.607 1.00 31.44 231 LEU A O 1
ATOM 827 N N . ASP A 1 156 ? 23.095 -17.029 1.746 1.00 29.33 232 ASP A N 1
ATOM 828 C CA . ASP A 1 156 ? 22.645 -18.091 0.859 1.00 31.06 232 ASP A CA 1
ATOM 829 C C . ASP A 1 156 ? 23.592 -19.287 0.936 1.00 32.54 232 ASP A C 1
ATOM 830 O O . ASP A 1 156 ? 23.148 -20.428 1.022 1.00 32.40 232 ASP A O 1
ATOM 835 N N . ALA A 1 157 ? 24.894 -19.013 0.899 1.00 31.61 233 ALA A N 1
ATOM 836 C CA . ALA A 1 157 ? 25.907 -20.057 1.021 1.00 33.49 233 ALA A CA 1
ATOM 837 C C . ALA A 1 157 ? 25.776 -20.788 2.352 1.00 35.57 233 ALA A C 1
ATOM 838 O O . ALA A 1 157 ? 25.879 -22.016 2.414 1.00 33.28 233 ALA A O 1
ATOM 840 N N . ALA A 1 158 ? 25.550 -20.025 3.419 1.00 29.29 234 ALA A N 1
ATOM 841 C CA . ALA A 1 158 ? 25.350 -20.609 4.734 1.00 31.34 234 ALA A CA 1
ATOM 842 C C . ALA A 1 158 ? 24.128 -21.518 4.748 1.00 33.20 234 ALA A C 1
ATOM 843 O O . ALA A 1 158 ? 24.170 -22.622 5.283 1.00 33.37 234 ALA A O 1
ATOM 845 N N . ALA A 1 159 ? 23.036 -21.037 4.165 1.00 30.11 235 ALA A N 1
ATOM 846 C CA . ALA A 1 159 ? 21.780 -21.771 4.179 1.00 33.81 235 ALA A CA 1
ATOM 847 C C . ALA A 1 159 ? 21.916 -23.111 3.458 1.00 31.52 235 ALA A C 1
ATOM 848 O O . ALA A 1 159 ? 21.438 -24.136 3.954 1.00 33.87 235 ALA A O 1
ATOM 850 N N . LEU A 1 160 ? 22.571 -23.092 2.300 1.00 32.43 236 LEU A N 1
ATOM 851 C CA . LEU A 1 160 ? 22.808 -24.323 1.536 1.00 31.88 236 LEU A CA 1
ATOM 852 C C . LEU A 1 160 ? 23.623 -25.349 2.331 1.00 37.56 236 LEU A C 1
ATOM 853 O O . LEU A 1 160 ? 23.416 -26.553 2.183 1.00 38.74 236 LEU A O 1
ATOM 858 N N . LYS A 1 161 ? 24.533 -24.879 3.183 1.00 37.60 237 LYS A N 1
ATOM 859 C CA . LYS A 1 161 ? 25.345 -25.788 3.997 1.00 33.74 237 LYS A CA 1
ATOM 860 C C . LYS A 1 161 ? 24.721 -26.132 5.347 1.00 40.44 237 LYS A C 1
ATOM 861 O O . LYS A 1 161 ? 25.271 -26.934 6.110 1.00 37.32 237 LYS A O 1
ATOM 867 N N . GLY A 1 162 ? 23.575 -25.524 5.639 1.00 35.76 238 GLY A N 1
ATOM 868 C CA . GLY A 1 162 ? 22.916 -25.717 6.918 1.00 36.70 238 GLY A CA 1
ATOM 869 C C . GLY A 1 162 ? 23.678 -25.101 8.076 1.00 34.54 238 GLY A C 1
ATOM 870 O O . GLY A 1 162 ? 23.512 -25.517 9.227 1.00 35.76 238 GLY A O 1
ATOM 871 N N . GLU A 1 163 ? 24.509 -24.104 7.769 1.00 32.85 239 GLU A N 1
ATOM 872 C CA . GLU A 1 163 ? 25.290 -23.396 8.778 1.00 35.20 239 GLU A CA 1
ATOM 873 C C . GLU A 1 163 ? 24.463 -22.335 9.492 1.00 33.59 239 GLU A C 1
ATOM 874 O O . GLU A 1 163 ? 23.663 -21.634 8.871 1.00 33.92 239 GLU A O 1
ATOM 880 N N . GLU A 1 164 ? 24.662 -22.231 10.801 1.00 29.12 240 GLU A N 1
ATOM 881 C CA . GLU A 1 164 ? 24.079 -21.147 11.579 1.00 30.87 240 GLU A CA 1
ATOM 882 C C . GLU A 1 164 ? 24.929 -19.896 11.395 1.00 30.52 240 GLU A C 1
ATOM 883 O O . GLU A 1 164 ? 26.109 -19.983 11.056 1.00 33.20 240 GLU A O 1
ATOM 889 N N . VAL A 1 165 ? 24.332 -18.727 11.610 1.00 28.32 241 VAL A N 1
ATOM 890 C CA . VAL A 1 165 ? 25.043 -17.481 11.370 1.00 30.51 241 VAL A CA 1
ATOM 891 C C . VAL A 1 165 ? 24.913 -16.558 12.576 1.00 27.23 241 VAL A C 1
ATOM 892 O O . VAL A 1 165 ? 23.875 -16.520 13.239 1.00 29.61 241 VAL A O 1
ATOM 896 N N . GLU A 1 166 ? 25.977 -15.822 12.862 1.00 26.70 242 GLU A N 1
ATOM 897 C CA . GLU A 1 166 ? 25.948 -14.852 13.955 1.00 24.54 242 GLU A CA 1
ATOM 898 C C . GLU A 1 166 ? 25.686 -13.495 13.315 1.00 24.66 242 GLU A C 1
ATOM 899 O O . GLU A 1 166 ? 26.585 -12.866 12.751 1.00 26.32 242 GLU A O 1
ATOM 905 N N . MET A 1 167 ? 24.437 -13.060 13.401 1.00 24.38 243 MET A N 1
ATOM 906 C CA . MET A 1 167 ? 23.954 -11.952 12.584 1.00 26.40 243 MET A CA 1
ATOM 907 C C . MET A 1 167 ? 24.446 -10.578 13.035 1.00 26.23 243 MET A C 1
ATOM 908 O O . MET A 1 167 ? 24.486 -9.657 12.233 1.00 26.45 243 MET A O 1
ATOM 913 N N . GLU A 1 168 ? 24.805 -10.415 14.308 1.00 23.67 244 GLU A N 1
ATOM 914 C CA . GLU A 1 168 ? 25.219 -9.086 14.756 1.00 23.45 244 GLU A CA 1
ATOM 915 C C . GLU A 1 168 ? 26.524 -8.695 14.077 1.00 25.59 244 GLU A C 1
ATOM 916 O O . GLU A 1 168 ? 26.671 -7.579 13.570 1.00 23.55 244 GLU A O 1
ATOM 922 N N . SER A 1 169 ? 27.470 -9.627 14.026 1.00 25.06 245 SER A N 1
ATOM 923 C CA A SER A 1 169 ? 28.737 -9.383 13.353 0.46 23.68 245 SER A CA 1
ATOM 924 C CA B SER A 1 169 ? 28.736 -9.368 13.356 0.54 23.65 245 SER A CA 1
ATOM 925 C C . SER A 1 169 ? 28.532 -9.123 11.861 1.00 25.66 245 SER A C 1
ATOM 926 O O . SER A 1 169 ? 29.169 -8.247 11.285 1.00 26.75 245 SER A O 1
ATOM 931 N N . LEU A 1 170 ? 27.647 -9.905 11.242 1.00 25.39 246 LEU A N 1
ATOM 932 C CA . LEU A 1 170 ? 27.349 -9.737 9.819 1.00 24.12 246 LEU A CA 1
ATOM 933 C C . LEU A 1 170 ? 26.717 -8.378 9.538 1.00 23.21 246 LEU A C 1
ATOM 934 O O . LEU A 1 170 ? 27.067 -7.715 8.562 1.00 26.28 246 LEU A O 1
ATOM 939 N N . PHE A 1 171 ? 25.804 -7.944 10.405 1.00 22.90 247 PHE A N 1
ATOM 940 C CA . PHE A 1 171 ? 25.181 -6.635 10.203 1.00 22.25 247 PHE A CA 1
ATOM 941 C C . PHE A 1 171 ? 26.188 -5.512 10.410 1.00 26.00 247 PHE A C 1
ATOM 942 O O . PHE A 1 171 ? 26.146 -4.502 9.701 1.00 23.89 247 PHE A O 1
ATOM 950 N N . SER A 1 172 ? 27.076 -5.685 11.386 1.00 25.81 248 SER A N 1
ATOM 951 C CA . SER A 1 172 ? 28.143 -4.720 11.631 1.00 24.85 248 SER A CA 1
ATOM 952 C C . SER A 1 172 ? 29.031 -4.561 10.397 1.00 25.08 248 SER A C 1
ATOM 953 O O . SER A 1 172 ? 29.419 -3.446 10.029 1.00 24.37 248 SER A O 1
ATOM 956 N N . ARG A 1 173 ? 29.350 -5.675 9.749 1.00 24.44 249 ARG A N 1
ATOM 957 C CA . ARG A 1 173 ? 30.147 -5.627 8.521 1.00 27.42 249 ARG A CA 1
ATOM 958 C C . ARG A 1 173 ? 29.385 -4.968 7.368 1.00 25.76 249 ARG A C 1
ATOM 959 O O . ARG A 1 173 ? 29.931 -4.135 6.651 1.00 25.73 249 ARG A O 1
ATOM 967 N N . LEU A 1 174 ? 28.116 -5.327 7.209 1.00 22.99 250 LEU A N 1
ATOM 968 C CA . LEU A 1 174 ? 27.284 -4.726 6.169 1.00 22.92 250 LEU A CA 1
ATOM 969 C C . LEU A 1 174 ? 27.231 -3.207 6.310 1.00 21.88 250 LEU A C 1
ATOM 970 O O . LEU A 1 174 ? 27.446 -2.468 5.338 1.00 24.94 250 LEU A O 1
ATOM 975 N N . THR A 1 175 ? 26.982 -2.733 7.529 1.00 22.80 251 THR A N 1
ATOM 976 C CA . THR A 1 175 ? 26.779 -1.303 7.738 1.00 24.81 251 THR A CA 1
ATOM 977 C C . THR A 1 175 ? 28.088 -0.516 7.645 1.00 25.58 251 THR A C 1
ATOM 978 O O . THR A 1 175 ? 28.091 0.662 7.245 1.00 24.06 251 THR A O 1
ATOM 982 N N . LEU A 1 176 ? 29.194 -1.165 8.003 1.00 23.91 252 LEU A N 1
ATOM 983 C CA . LEU A 1 176 ? 30.509 -0.552 7.828 1.00 27.57 252 LEU A CA 1
ATOM 984 C C . LEU A 1 176 ? 30.817 -0.383 6.339 1.00 25.92 252 LEU A C 1
ATOM 985 O O . LEU A 1 176 ? 31.266 0.686 5.898 1.00 26.52 252 LEU A O 1
ATOM 990 N N . ASP A 1 177 ? 30.548 -1.427 5.561 1.00 25.73 253 ASP A N 1
ATOM 991 C CA . ASP A 1 177 ? 30.772 -1.351 4.124 1.00 26.40 253 ASP A CA 1
ATOM 992 C C . ASP A 1 177 ? 29.935 -0.248 3.493 1.00 28.71 253 ASP A C 1
ATOM 993 O O . ASP A 1 177 ? 30.416 0.479 2.629 1.00 28.20 253 ASP A O 1
ATOM 998 N N . ILE A 1 178 ? 28.684 -0.127 3.922 1.00 23.34 254 ILE A N 1
ATOM 999 C CA . ILE A 1 178 ? 27.820 0.922 3.386 1.00 24.98 254 ILE A CA 1
ATOM 1000 C C . ILE A 1 178 ? 28.324 2.305 3.764 1.00 26.64 254 ILE A C 1
ATOM 1001 O O . ILE A 1 178 ? 28.433 3.194 2.915 1.00 26.26 254 ILE A O 1
ATOM 1006 N N . ILE A 1 179 ? 28.634 2.507 5.035 1.00 23.40 255 ILE A N 1
ATOM 1007 C CA . ILE A 1 179 ? 28.933 3.866 5.463 1.00 23.47 255 ILE A CA 1
ATOM 1008 C C . ILE A 1 179 ? 30.259 4.371 4.878 1.00 28.78 255 ILE A C 1
ATOM 1009 O O . ILE A 1 179 ? 30.384 5.544 4.577 1.00 27.43 255 ILE A O 1
ATOM 1014 N N . GLY A 1 180 ? 31.241 3.489 4.715 1.00 28.42 256 GLY A N 1
ATOM 1015 C CA . GLY A 1 180 ? 32.531 3.908 4.182 1.00 29.68 256 GLY A CA 1
ATOM 1016 C C . GLY A 1 180 ? 32.413 4.385 2.745 1.00 31.49 256 GLY A C 1
ATOM 1017 O O . GLY A 1 180 ? 33.041 5.374 2.330 1.00 28.83 256 GLY A O 1
ATOM 1018 N N . LYS A 1 181 ? 31.579 3.693 1.982 1.00 28.07 257 LYS A N 1
ATOM 1019 C CA . LYS A 1 181 ? 31.390 4.030 0.580 1.00 27.62 257 LYS A CA 1
ATOM 1020 C C . LYS A 1 181 ? 30.560 5.307 0.462 1.00 31.25 257 LYS A C 1
ATOM 1021 O O . LYS A 1 181 ? 30.859 6.192 -0.348 1.00 28.94 257 LYS A O 1
ATOM 1027 N N . ALA A 1 182 ? 29.530 5.419 1.296 1.00 27.58 258 ALA A N 1
ATOM 1028 C CA . ALA A 1 182 ? 28.621 6.559 1.237 1.00 26.57 258 ALA A CA 1
ATOM 1029 C C . ALA A 1 182 ? 29.289 7.851 1.671 1.00 29.06 258 ALA A C 1
ATOM 1030 O O . ALA A 1 182 ? 28.997 8.917 1.127 1.00 29.53 258 ALA A O 1
ATOM 1032 N N . VAL A 1 183 ? 30.153 7.771 2.681 1.00 28.74 259 VAL A N 1
ATOM 1033 C CA . VAL A 1 183 ? 30.723 8.977 3.268 1.00 26.82 259 VAL A CA 1
ATOM 1034 C C . VAL A 1 183 ? 31.993 9.437 2.550 1.00 33.59 259 VAL A C 1
ATOM 1035 O O . VAL A 1 183 ? 32.140 10.622 2.247 1.00 30.84 259 VAL A O 1
ATOM 1039 N N . PHE A 1 184 ? 32.912 8.516 2.283 1.00 33.16 260 PHE A N 1
ATOM 1040 C CA . PHE A 1 184 ? 34.183 8.921 1.685 1.00 36.65 260 PHE A CA 1
ATOM 1041 C C . PHE A 1 184 ? 34.721 8.019 0.568 1.00 36.24 260 PHE A C 1
ATOM 1042 O O . PHE A 1 184 ? 35.934 7.951 0.352 1.00 34.77 260 PHE A O 1
ATOM 1050 N N . ASN A 1 185 ? 33.815 7.339 -0.133 1.00 30.54 261 ASN A N 1
ATOM 1051 C CA . ASN A 1 185 ? 34.161 6.558 -1.325 1.00 29.71 261 ASN A CA 1
ATOM 1052 C C . ASN A 1 185 ? 35.202 5.463 -1.094 1.00 32.51 261 ASN A C 1
ATOM 1053 O O . ASN A 1 185 ? 36.026 5.172 -1.968 1.00 36.21 261 ASN A O 1
ATOM 1058 N N . TYR A 1 186 ? 35.164 4.847 0.076 1.00 32.26 262 TYR A N 1
ATOM 1059 C CA . TYR A 1 186 ? 36.102 3.779 0.391 1.00 32.47 262 TYR A CA 1
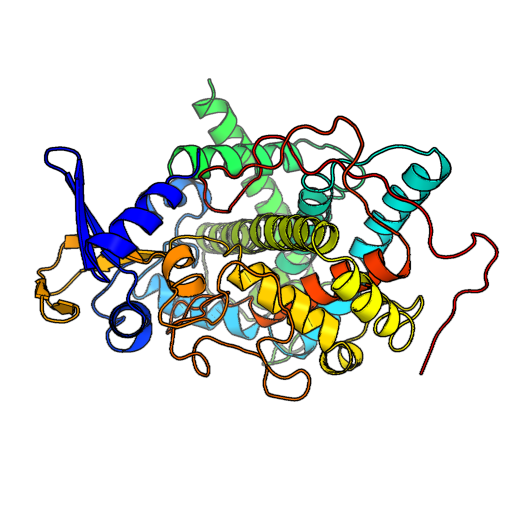ATOM 1060 C C . TYR A 1 186 ? 35.345 2.459 0.458 1.00 31.34 262 TYR A C 1
ATOM 1061 O O . TYR A 1 186 ? 34.219 2.413 0.948 1.00 34.23 262 TYR A O 1
ATOM 1070 N N . ASP A 1 187 ? 35.946 1.393 -0.060 1.00 31.48 263 ASP A N 1
ATOM 1071 C CA . ASP A 1 187 ? 35.343 0.072 0.046 1.00 34.57 263 ASP A CA 1
ATOM 1072 C C . ASP A 1 187 ? 36.077 -0.749 1.100 1.00 36.64 263 ASP A C 1
ATOM 1073 O O . ASP A 1 187 ? 37.166 -1.267 0.850 1.00 36.35 263 ASP A O 1
ATOM 1078 N N . PHE A 1 188 ? 35.496 -0.851 2.294 1.00 31.37 264 PHE A N 1
ATOM 1079 C CA . PHE A 1 188 ? 36.110 -1.645 3.343 1.00 31.80 264 PHE A CA 1
ATOM 1080 C C . PHE A 1 188 ? 36.088 -3.121 2.962 1.00 33.72 264 PHE A C 1
ATOM 1081 O O . PHE A 1 188 ? 36.997 -3.861 3.311 1.00 34.22 264 PHE A O 1
ATOM 1089 N N . ASP A 1 189 ? 35.053 -3.520 2.222 1.00 31.69 265 ASP A N 1
ATOM 1090 C CA . ASP A 1 189 ? 34.754 -4.928 1.939 1.00 35.77 265 ASP A CA 1
ATOM 1091 C C . ASP A 1 189 ? 34.904 -5.820 3.178 1.00 37.47 265 ASP A C 1
ATOM 1092 O O . ASP A 1 189 ? 35.450 -6.921 3.110 1.00 34.71 265 ASP A O 1
ATOM 1097 N N . SER A 1 190 ? 34.410 -5.332 4.315 1.00 31.18 266 SER A N 1
ATOM 1098 C CA . SER A 1 190 ? 34.486 -6.084 5.557 1.00 32.87 266 SER A CA 1
ATOM 1099 C C . SER A 1 190 ? 33.538 -7.284 5.567 1.00 32.15 266 SER A C 1
ATOM 1100 O O . SER A 1 190 ? 33.683 -8.179 6.396 1.00 34.91 266 SER A O 1
ATOM 1103 N N . LEU A 1 191 ? 32.563 -7.289 4.661 1.00 30.98 267 LEU A N 1
ATOM 1104 C CA . LEU A 1 191 ? 31.689 -8.452 4.498 1.00 31.73 267 LEU A CA 1
ATOM 1105 C C . LEU A 1 191 ? 32.486 -9.654 4.025 1.00 37.67 267 LEU A C 1
ATOM 1106 O O . LEU A 1 191 ? 32.145 -10.793 4.328 1.00 38.81 267 LEU A O 1
ATOM 1111 N N . THR A 1 192 ? 33.567 -9.390 3.303 1.00 40.44 268 THR A N 1
ATOM 1112 C CA . THR A 1 192 ? 34.353 -10.458 2.699 1.00 43.23 268 THR A CA 1
ATOM 1113 C C . THR A 1 192 ? 35.652 -10.749 3.452 1.00 44.68 268 THR A C 1
ATOM 1114 O O . THR A 1 192 ? 36.013 -11.910 3.658 1.00 45.10 268 THR A O 1
ATOM 1118 N N . ASN A 1 193 ? 36.345 -9.695 3.875 1.00 42.14 269 ASN A N 1
ATOM 1119 C CA . ASN A 1 193 ? 37.690 -9.835 4.423 1.00 43.94 269 ASN A CA 1
ATOM 1120 C C . ASN A 1 193 ? 37.915 -9.093 5.733 1.00 50.97 269 ASN A C 1
ATOM 1121 O O . ASN A 1 193 ? 37.185 -8.166 6.071 1.00 48.27 269 ASN A O 1
ATOM 1126 N N . ASP A 1 194 ? 38.942 -9.516 6.464 1.00 48.80 270 ASP A N 1
ATOM 1127 C CA . ASP A 1 194 ? 39.471 -8.742 7.577 1.00 50.40 270 ASP A CA 1
ATOM 1128 C C . ASP A 1 194 ? 40.712 -8.004 7.073 1.00 55.16 270 ASP A C 1
ATOM 1129 O O . ASP A 1 194 ? 41.519 -8.575 6.334 1.00 54.75 270 ASP A O 1
ATOM 1134 N N . THR A 1 195 ? 40.841 -6.728 7.431 1.00 53.52 271 THR A N 1
ATOM 1135 C CA . THR A 1 195 ? 42.023 -5.942 7.077 1.00 45.73 271 THR A CA 1
ATOM 1136 C C . THR A 1 195 ? 42.486 -5.140 8.284 1.00 45.81 271 THR A C 1
ATOM 1137 O O . THR A 1 195 ? 41.800 -5.098 9.307 1.00 43.13 271 THR A O 1
ATOM 1141 N N . GLY A 1 196 ? 43.645 -4.501 8.156 1.00 44.85 272 GLY A N 1
ATOM 1142 C CA . GLY A 1 196 ? 44.185 -3.677 9.222 1.00 46.12 272 GLY A CA 1
ATOM 1143 C C . GLY A 1 196 ? 43.329 -2.451 9.469 1.00 43.15 272 GLY A C 1
ATOM 1144 O O . GLY A 1 196 ? 43.131 -2.042 10.616 1.00 44.25 272 GLY A O 1
ATOM 1145 N N . VAL A 1 197 ? 42.814 -1.866 8.391 1.00 41.75 273 VAL A N 1
ATOM 1146 C CA . VAL A 1 197 ? 41.952 -0.695 8.510 1.00 44.08 273 VAL A CA 1
ATOM 1147 C C . VAL A 1 197 ? 40.659 -1.050 9.240 1.00 41.00 273 VAL A C 1
ATOM 1148 O O . VAL A 1 197 ? 40.194 -0.293 10.092 1.00 37.74 273 VAL A O 1
ATOM 1152 N N . ILE A 1 198 ? 40.086 -2.202 8.902 1.00 40.74 274 ILE A N 1
ATOM 1153 C CA . ILE A 1 198 ? 38.864 -2.664 9.551 1.00 37.29 274 ILE A CA 1
ATOM 1154 C C . ILE A 1 198 ? 39.092 -2.892 11.045 1.00 40.79 274 ILE A C 1
ATOM 1155 O O . ILE A 1 198 ? 38.318 -2.421 11.873 1.00 36.29 274 ILE A O 1
ATOM 1160 N N . GLU A 1 199 ? 40.167 -3.600 11.379 1.00 43.67 275 GLU A N 1
ATOM 1161 C CA . GLU A 1 199 ? 40.512 -3.862 12.772 1.00 41.71 275 GLU A CA 1
ATOM 1162 C C . GLU A 1 199 ? 40.748 -2.560 13.532 1.00 39.76 275 GLU A C 1
ATOM 1163 O O . GLU A 1 199 ? 40.442 -2.459 14.721 1.00 41.16 275 GLU A O 1
ATOM 1165 N N . ALA A 1 200 ? 41.279 -1.560 12.833 1.00 43.54 276 ALA A N 1
ATOM 1166 C CA . ALA A 1 200 ? 41.505 -0.247 13.425 1.00 37.69 276 ALA A CA 1
ATOM 1167 C C . ALA A 1 200 ? 40.189 0.431 13.796 1.00 40.15 276 ALA A C 1
ATOM 1168 O O . ALA A 1 200 ? 40.074 1.049 14.855 1.00 40.47 276 ALA A O 1
ATOM 1170 N N . VAL A 1 201 ? 39.197 0.322 12.919 1.00 40.91 277 VAL A N 1
ATOM 1171 C CA . VAL A 1 201 ? 37.902 0.931 13.193 1.00 40.12 277 VAL A CA 1
ATOM 1172 C C . VAL A 1 201 ? 37.261 0.303 14.429 1.00 39.13 277 VAL A C 1
ATOM 1173 O O . VAL A 1 201 ? 36.754 1.005 15.306 1.00 41.20 277 VAL A O 1
ATOM 1177 N N . TYR A 1 202 ? 37.304 -1.019 14.512 1.00 37.64 278 TYR A N 1
ATOM 1178 C CA . TYR A 1 202 ? 36.698 -1.707 15.650 1.00 36.51 278 TYR A CA 1
ATOM 1179 C C . TYR A 1 202 ? 37.442 -1.430 16.952 1.00 43.69 278 TYR A C 1
ATOM 1180 O O . TYR A 1 202 ? 36.826 -1.331 18.016 1.00 44.38 278 TYR A O 1
ATOM 1189 N N . THR A 1 203 ? 38.761 -1.297 16.860 1.00 40.29 279 THR A N 1
ATOM 1190 C CA . THR A 1 203 ? 39.578 -0.972 18.027 1.00 44.07 279 THR A CA 1
ATOM 1191 C C . THR A 1 203 ? 39.188 0.387 18.582 1.00 44.64 279 THR A C 1
ATOM 1192 O O . THR A 1 203 ? 38.952 0.543 19.785 1.00 45.77 279 THR A O 1
ATOM 1196 N N . VAL A 1 204 ? 39.114 1.369 17.691 1.00 41.91 280 VAL A N 1
ATOM 1197 C CA . VAL A 1 204 ? 38.755 2.733 18.058 1.00 47.04 280 VAL A CA 1
ATOM 1198 C C . VAL A 1 204 ? 37.334 2.784 18.630 1.00 49.72 280 VAL A C 1
ATOM 1199 O O . VAL A 1 204 ? 37.066 3.493 19.602 1.00 47.34 280 VAL A O 1
ATOM 1203 N N . LEU A 1 205 ? 36.437 2.010 18.022 1.00 4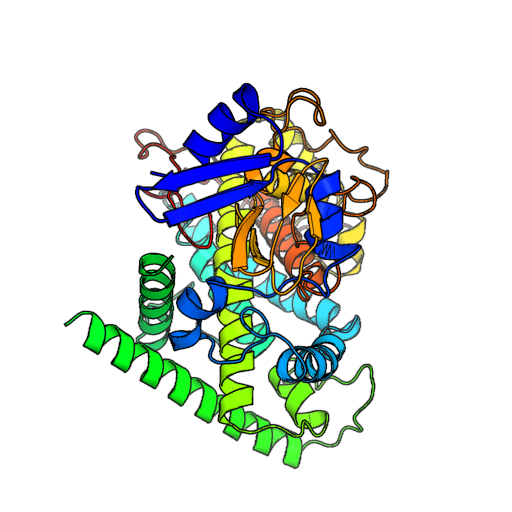6.93 281 LEU A N 1
ATOM 1204 C CA . LEU A 1 205 ? 35.069 1.839 18.518 1.00 52.18 281 LEU A CA 1
ATOM 1205 C C . LEU A 1 205 ? 35.028 1.348 19.961 1.00 54.45 281 LEU A C 1
ATOM 1206 O O . LEU A 1 205 ? 34.398 1.971 20.823 1.00 57.69 281 LEU A O 1
ATOM 1211 N N . ARG A 1 206 ? 35.682 0.218 20.215 1.00 49.88 282 ARG A N 1
ATOM 1212 C CA . ARG A 1 206 ? 35.685 -0.382 21.544 1.00 52.84 282 ARG A CA 1
ATOM 1213 C C . ARG A 1 206 ? 36.267 0.575 22.583 1.00 54.34 282 ARG A C 1
ATOM 1214 O O . ARG A 1 206 ? 35.797 0.624 23.720 1.00 57.28 282 ARG A O 1
ATOM 1222 N N . GLU A 1 207 ? 37.274 1.348 22.183 1.00 51.12 283 GLU A N 1
ATOM 1223 C CA . GLU A 1 207 ? 37.912 2.291 23.097 1.00 53.61 283 GLU A CA 1
ATOM 1224 C C . GLU A 1 207 ? 36.993 3.464 23.429 1.00 58.65 283 GLU A C 1
ATOM 1225 O O . GLU A 1 207 ? 36.931 3.906 24.577 1.00 56.98 283 GLU A O 1
ATOM 1231 N N . ALA A 1 208 ? 36.284 3.960 22.419 1.00 58.58 284 ALA A N 1
ATOM 1232 C CA . ALA A 1 208 ? 35.319 5.034 22.618 1.00 58.78 284 ALA A CA 1
ATOM 1233 C C . ALA A 1 208 ? 34.279 4.634 23.659 1.00 61.87 284 ALA A C 1
ATOM 1234 O O . ALA A 1 208 ? 33.970 5.401 24.573 1.00 63.40 284 ALA A O 1
ATOM 1236 N N . GLU A 1 209 ? 33.756 3.421 23.519 1.00 61.67 285 GLU A N 1
ATOM 1237 C CA . GLU A 1 209 ? 32.756 2.897 24.441 1.00 63.53 285 GLU A CA 1
ATOM 1238 C C . GLU A 1 209 ? 33.322 2.566 25.822 1.00 67.54 285 GLU A C 1
ATOM 1239 O O . GLU A 1 209 ? 32.618 2.680 26.826 1.00 69.28 285 GLU A O 1
ATOM 1245 N N . ASP A 1 210 ? 34.585 2.150 25.880 1.00 64.20 286 ASP A N 1
ATOM 1246 C CA . ASP A 1 210 ? 35.219 1.889 27.169 1.00 64.82 286 ASP A CA 1
ATOM 1247 C C . ASP A 1 210 ? 35.297 3.170 27.993 1.00 65.11 286 ASP A C 1
ATOM 1248 O O . ASP A 1 210 ? 35.303 3.133 29.224 1.00 65.42 286 ASP A O 1
ATOM 1253 N N . ARG A 1 211 ? 35.347 4.304 27.304 1.00 63.81 287 ARG A N 1
ATOM 1254 C CA . ARG A 1 211 ? 35.331 5.598 27.971 1.00 65.70 287 ARG A CA 1
ATOM 1255 C C . ARG A 1 211 ? 33.899 6.045 28.277 1.00 64.69 287 ARG A C 1
ATOM 1256 O O . ARG A 1 211 ? 33.686 6.952 29.081 1.00 64.71 287 ARG A O 1
ATOM 1264 N N . SER A 1 212 ? 32.923 5.408 27.634 1.00 66.58 288 SER A N 1
ATOM 1265 C CA . SER A 1 212 ? 31.516 5.706 27.891 1.00 66.29 288 SER A CA 1
ATOM 1266 C C . SER A 1 212 ? 31.103 5.208 29.272 1.00 65.96 288 SER A C 1
ATOM 1267 O O . SER A 1 212 ? 31.094 4.004 29.529 1.00 65.09 288 SER A O 1
ATOM 1270 N N . PRO A 1 229 ? 49.996 -0.254 26.279 1.00 70.49 305 PRO A N 1
ATOM 1271 C CA . PRO A 1 229 ? 49.622 -1.455 25.523 1.00 69.32 305 PRO A CA 1
ATOM 1272 C C . PRO A 1 229 ? 48.392 -1.190 24.664 1.00 68.98 305 PRO A C 1
ATOM 1273 O O . PRO A 1 229 ? 48.510 -0.971 23.456 1.00 63.68 305 PRO A O 1
ATOM 1277 N N . ARG A 1 230 ? 47.221 -1.213 25.295 1.00 71.85 306 ARG A N 1
ATOM 1278 C CA . ARG A 1 230 ? 45.972 -0.893 24.617 1.00 67.28 306 ARG A CA 1
ATOM 1279 C C . ARG A 1 230 ? 45.969 0.565 24.172 1.00 63.71 306 ARG A C 1
ATOM 1280 O O . ARG A 1 230 ? 45.411 0.898 23.127 1.00 62.63 306 ARG A O 1
ATOM 1282 N N . GLN A 1 231 ? 46.596 1.429 24.964 1.00 61.39 307 GLN A N 1
ATOM 1283 C CA . GLN A 1 231 ? 46.690 2.844 24.624 1.00 61.27 307 GLN A CA 1
ATOM 1284 C C . GLN A 1 231 ? 47.489 3.039 23.337 1.00 56.95 307 GLN A C 1
ATOM 1285 O O . GLN A 1 231 ? 47.190 3.926 22.537 1.00 55.71 307 GLN A O 1
ATOM 1287 N N . ARG A 1 232 ? 48.501 2.200 23.142 1.00 56.36 308 ARG A N 1
ATOM 1288 C CA . ARG A 1 232 ? 49.334 2.263 21.947 1.00 56.95 308 ARG A CA 1
ATOM 1289 C C . ARG A 1 232 ? 48.598 1.676 20.742 1.00 55.58 308 ARG A C 1
ATOM 1290 O O . ARG A 1 232 ? 48.726 2.173 19.623 1.00 53.53 308 ARG A O 1
ATOM 1292 N N . LYS A 1 233 ? 47.831 0.617 20.986 1.00 56.78 309 LYS A N 1
ATOM 1293 C CA . LYS A 1 233 ? 47.010 -0.012 19.954 1.00 52.48 309 LYS A CA 1
ATOM 1294 C C . LYS A 1 233 ? 45.991 0.986 19.410 1.00 50.18 309 LYS A C 1
ATOM 1295 O O . LYS A 1 233 ? 45.760 1.063 18.198 1.00 51.41 309 LYS A O 1
ATOM 1301 N N . VAL A 1 234 ? 45.391 1.751 20.318 1.00 48.99 310 VAL A N 1
ATOM 1302 C CA . VAL A 1 234 ? 44.425 2.782 19.955 1.00 46.12 310 VAL A CA 1
ATOM 1303 C C . VAL A 1 234 ? 45.086 3.895 19.149 1.00 46.93 310 VAL A C 1
ATOM 1304 O O . VAL A 1 234 ? 44.575 4.302 18.102 1.00 48.71 310 VAL A O 1
ATOM 1308 N N . ALA A 1 235 ? 46.222 4.382 19.641 1.00 45.32 311 ALA A N 1
ATOM 1309 C CA . ALA A 1 235 ? 46.993 5.408 18.942 1.00 51.19 311 ALA A CA 1
ATOM 1310 C C . ALA A 1 235 ? 47.372 4.979 17.522 1.00 47.46 311 ALA A C 1
ATOM 1311 O O . ALA A 1 235 ? 47.259 5.758 16.579 1.00 47.32 311 ALA A O 1
ATOM 1313 N N . THR A 1 236 ? 47.814 3.735 17.375 1.00 46.00 312 THR A N 1
ATOM 1314 C CA . THR A 1 236 ? 48.173 3.200 16.066 1.00 48.59 312 THR A CA 1
ATOM 1315 C C . THR A 1 236 ? 46.956 3.096 15.144 1.00 46.36 312 THR A C 1
ATOM 1316 O O . THR A 1 236 ? 47.030 3.427 13.955 1.00 48.45 312 THR A O 1
ATOM 1320 N N . SER A 1 237 ? 45.839 2.633 15.699 1.00 42.81 313 SER A N 1
ATOM 1321 C CA . SER A 1 237 ? 44.608 2.469 14.927 1.00 43.56 313 SER A CA 1
ATOM 1322 C C . SER A 1 237 ? 44.107 3.810 14.409 1.00 42.24 313 SER A C 1
ATOM 1323 O O . SER A 1 237 ? 43.705 3.931 13.249 1.00 41.32 313 SER A O 1
ATOM 1326 N N . LEU A 1 238 ? 44.141 4.818 15.278 1.00 45.75 314 LEU A N 1
ATOM 1327 C CA . LEU A 1 238 ? 43.753 6.174 14.909 1.00 44.35 314 LEU A CA 1
ATOM 1328 C C . LEU A 1 238 ? 44.610 6.711 13.770 1.00 44.79 314 LEU A C 1
ATOM 1329 O O . LEU A 1 238 ? 44.107 7.362 12.855 1.00 43.50 314 LEU A O 1
ATOM 1334 N N . LYS A 1 239 ? 45.907 6.433 13.839 1.00 45.81 315 LYS A N 1
ATOM 1335 C CA . LYS A 1 239 ? 46.841 6.885 12.818 1.00 47.87 315 LYS A CA 1
ATOM 1336 C C . LYS A 1 239 ? 46.513 6.257 11.471 1.00 45.28 315 LYS A C 1
ATOM 1337 O O . LYS A 1 239 ? 46.462 6.945 10.450 1.00 43.23 315 LYS A O 1
ATOM 1343 N N . LEU A 1 240 ? 46.289 4.947 11.482 1.00 46.95 316 LEU A N 1
ATOM 1344 C CA . LEU A 1 240 ? 45.980 4.204 10.266 1.00 41.63 316 LEU A CA 1
ATOM 1345 C C . LEU A 1 240 ? 44.704 4.712 9.594 1.00 43.03 316 LEU A C 1
ATOM 1346 O O . LEU A 1 240 ? 44.660 4.869 8.376 1.00 41.82 316 LEU A O 1
ATOM 1351 N N . ILE A 1 241 ? 43.671 4.981 10.389 1.00 42.27 317 ILE A N 1
ATOM 1352 C CA . ILE A 1 241 ? 42.420 5.508 9.845 1.00 41.47 317 ILE A CA 1
ATOM 1353 C C . ILE A 1 241 ? 42.612 6.912 9.286 1.00 39.46 317 ILE A C 1
ATOM 1354 O O . ILE A 1 241 ? 42.145 7.230 8.186 1.00 38.69 317 ILE A O 1
ATOM 1359 N N . ASN A 1 242 ? 43.311 7.754 10.037 1.00 41.02 318 ASN A N 1
ATOM 1360 C CA . ASN A 1 242 ? 43.545 9.122 9.597 1.00 42.63 318 ASN A CA 1
ATOM 1361 C C . ASN A 1 242 ? 44.404 9.194 8.336 1.00 43.78 318 ASN A C 1
ATOM 1362 O O . ASN A 1 242 ? 44.169 10.030 7.457 1.00 43.76 318 ASN A O 1
ATOM 1367 N N . ASP A 1 243 ? 45.381 8.299 8.239 1.00 44.80 319 ASP A N 1
ATOM 1368 C CA . ASP A 1 243 ? 46.225 8.237 7.053 1.00 44.97 319 ASP A CA 1
ATOM 1369 C C . ASP A 1 243 ? 45.403 7.786 5.854 1.00 44.58 319 ASP A C 1
ATOM 1370 O O . ASP A 1 243 ? 45.581 8.290 4.745 1.00 46.75 319 ASP A O 1
ATOM 1375 N N . THR A 1 244 ? 44.501 6.834 6.085 1.00 40.62 320 THR A N 1
ATOM 1376 C CA . THR A 1 244 ? 43.611 6.353 5.033 1.00 42.59 320 THR A CA 1
ATOM 1377 C C . THR A 1 244 ? 42.676 7.471 4.557 1.00 39.29 320 THR A C 1
ATOM 1378 O O . THR A 1 244 ? 42.450 7.636 3.352 1.00 40.43 320 THR A O 1
ATOM 1382 N N . LEU A 1 245 ? 42.144 8.241 5.507 1.00 35.63 321 LEU A N 1
ATOM 1383 C CA . LEU A 1 245 ? 41.277 9.367 5.183 1.00 36.56 321 LEU A CA 1
ATOM 1384 C C . LEU A 1 245 ? 42.040 10.421 4.392 1.00 40.90 321 LEU A C 1
ATOM 1385 O O . LEU A 1 245 ? 41.504 11.004 3.458 1.00 38.28 321 LEU A O 1
ATOM 1390 N N . ASP A 1 246 ? 43.293 10.657 4.771 1.00 42.81 322 ASP A N 1
ATOM 1391 C CA . ASP A 1 246 ? 44.140 11.589 4.031 1.00 42.61 322 ASP A CA 1
ATOM 1392 C C . ASP A 1 246 ? 44.303 11.181 2.568 1.00 43.66 322 ASP A C 1
ATOM 1393 O O . ASP A 1 246 ? 44.185 12.020 1.678 1.00 43.94 322 ASP A O 1
ATOM 1398 N N . ASP A 1 247 ? 44.566 9.898 2.323 1.00 44.51 323 ASP A N 1
ATOM 1399 C CA . ASP A 1 247 ? 44.727 9.402 0.956 1.00 45.42 323 ASP A CA 1
ATOM 1400 C C . ASP A 1 247 ? 43.449 9.604 0.150 1.00 44.86 323 ASP A C 1
ATOM 1401 O O . ASP A 1 247 ? 43.492 10.015 -1.008 1.00 43.64 323 ASP A O 1
ATOM 1406 N N . LEU A 1 248 ? 42.313 9.320 0.779 1.00 40.40 324 LEU A N 1
ATOM 1407 C CA . LEU A 1 248 ? 41.012 9.469 0.142 1.00 36.92 324 LEU A CA 1
ATOM 1408 C C . LEU A 1 248 ? 40.714 10.922 -0.199 1.00 35.27 324 LEU A C 1
ATOM 1409 O O . LEU A 1 248 ? 40.175 11.213 -1.263 1.00 38.28 324 LEU A O 1
ATOM 1414 N N . ILE A 1 249 ? 41.053 11.825 0.715 1.00 35.45 325 ILE A N 1
ATOM 1415 C CA . ILE A 1 249 ? 40.814 13.249 0.519 1.00 38.10 325 ILE A CA 1
ATOM 1416 C C . ILE A 1 249 ? 41.655 13.755 -0.648 1.00 39.42 325 ILE A C 1
ATOM 1417 O O . ILE A 1 249 ? 41.168 14.503 -1.498 1.00 40.53 325 ILE A O 1
ATOM 1422 N N . ALA A 1 250 ? 42.913 13.328 -0.680 1.00 40.22 326 ALA A N 1
ATOM 1423 C CA . ALA A 1 250 ? 43.826 13.684 -1.763 1.00 45.86 326 ALA A CA 1
ATOM 1424 C C . ALA A 1 250 ? 43.290 13.225 -3.116 1.00 42.46 326 ALA A C 1
ATOM 1425 O O . ALA A 1 250 ? 43.241 14.003 -4.072 1.00 45.15 326 ALA A O 1
ATOM 1427 N N . THR A 1 251 ? 42.878 11.965 -3.191 1.00 41.84 327 THR A N 1
ATOM 1428 C CA . THR A 1 251 ? 42.344 11.411 -4.432 1.00 41.77 327 THR A CA 1
ATOM 1429 C C . THR A 1 251 ? 41.103 12.180 -4.884 1.00 41.50 327 THR A C 1
ATOM 1430 O O . THR A 1 251 ? 40.939 12.483 -6.068 1.00 37.39 327 THR A O 1
ATOM 1434 N N . CYS A 1 252 ? 40.240 12.521 -3.932 1.00 36.67 328 CYS A N 1
ATOM 1435 C CA . CYS A 1 252 ? 39.012 13.229 -4.257 1.00 36.75 328 CYS A CA 1
ATOM 1436 C C . CYS A 1 252 ? 39.314 14.638 -4.754 1.00 36.70 328 CYS A C 1
ATOM 1437 O O . CYS A 1 252 ? 38.652 15.138 -5.665 1.00 39.72 328 CYS A O 1
ATOM 1440 N N . LYS A 1 253 ? 40.307 15.275 -4.138 1.00 39.29 329 LYS A N 1
ATOM 1441 C CA . LYS A 1 253 ? 40.704 16.631 -4.509 1.00 39.60 329 LYS A CA 1
ATOM 1442 C C . LYS A 1 253 ? 41.128 16.667 -5.968 1.00 43.69 329 LYS A C 1
ATOM 1443 O O . LYS A 1 253 ? 40.679 17.528 -6.721 1.00 43.81 329 LYS A O 1
ATOM 1449 N N . ARG A 1 254 ? 41.966 15.712 -6.365 1.00 42.89 330 ARG A N 1
ATOM 1450 C CA . ARG A 1 254 ? 42.398 15.607 -7.760 1.00 41.11 330 ARG A CA 1
ATOM 1451 C C . ARG A 1 254 ? 41.211 15.386 -8.690 1.00 45.14 330 ARG A C 1
ATOM 1452 O O . ARG A 1 254 ? 41.144 15.970 -9.772 1.00 46.47 330 ARG A O 1
ATOM 1460 N N . MET A 1 255 ? 40.280 14.534 -8.272 1.00 38.20 331 MET A N 1
ATOM 1461 C CA . MET A 1 255 ? 39.117 14.233 -9.095 1.00 41.05 331 MET A CA 1
ATOM 1462 C C . MET A 1 255 ? 38.263 15.481 -9.303 1.00 40.26 331 MET A C 1
ATOM 1463 O O . MET A 1 255 ? 37.806 15.741 -10.416 1.00 38.86 331 MET A O 1
ATOM 1468 N N . VAL A 1 256 ? 38.066 16.258 -8.237 1.00 35.35 332 VAL A N 1
ATOM 1469 C CA . VAL A 1 256 ? 37.297 17.499 -8.332 1.00 36.91 332 VAL A CA 1
ATOM 1470 C C . VAL A 1 256 ? 38.000 18.497 -9.255 1.00 37.19 332 VAL A C 1
ATOM 1471 O O . VAL A 1 256 ? 37.357 19.159 -10.069 1.00 37.95 332 VAL A O 1
ATOM 1475 N N . GLU A 1 257 ? 39.322 18.574 -9.127 1.00 38.03 333 GLU A N 1
ATOM 1476 C CA . GLU A 1 257 ? 40.149 19.472 -9.939 1.00 42.50 333 GLU A CA 1
ATOM 1477 C C . GLU A 1 257 ? 39.968 19.193 -11.428 1.00 45.54 333 GLU A C 1
ATOM 1478 O O . GLU A 1 257 ? 39.969 20.114 -12.253 1.00 49.49 333 GLU A O 1
ATOM 1484 N N . GLU A 1 258 ? 39.784 17.924 -11.768 1.00 42.50 334 GLU A N 1
ATOM 1485 C CA . GLU A 1 258 ? 39.763 17.510 -13.169 1.00 40.42 334 GLU A CA 1
ATOM 1486 C C . GLU A 1 258 ? 38.358 17.360 -13.755 1.00 46.53 334 GLU A C 1
ATOM 1487 O O . GLU A 1 258 ? 38.196 17.251 -14.974 1.00 42.50 334 GLU A O 1
ATOM 1493 N N . GLU A 1 259 ? 37.345 17.360 -12.892 1.00 36.82 335 GLU A N 1
ATOM 1494 C CA . GLU A 1 259 ? 35.962 17.172 -13.330 1.00 39.58 335 GLU A CA 1
ATOM 1495 C C . GLU A 1 259 ? 35.397 18.435 -13.994 1.00 43.47 335 GLU A C 1
ATOM 1496 O O . GLU A 1 259 ? 35.981 19.516 -13.905 1.00 42.32 335 GLU A O 1
ATOM 1502 N N . GLU A 1 260 ? 34.260 18.297 -14.667 1.00 43.99 336 GLU A N 1
ATOM 1503 C CA . GLU A 1 260 ? 33.631 19.443 -15.317 1.00 41.65 336 GLU A CA 1
ATOM 1504 C C . GLU A 1 260 ? 32.157 19.533 -14.948 1.00 45.22 336 GLU A C 1
ATOM 1505 O O . GLU A 1 260 ? 31.274 19.265 -15.765 1.00 48.69 336 GLU A O 1
ATOM 1511 N N . LEU A 1 261 ? 31.905 19.896 -13.697 1.00 41.63 337 LEU A N 1
ATOM 1512 C CA . LEU A 1 261 ? 30.551 20.017 -13.180 1.00 50.48 337 LEU A CA 1
ATOM 1513 C C . LEU A 1 261 ? 30.418 21.311 -12.390 1.00 52.32 337 LEU A C 1
ATOM 1514 O O . LEU A 1 261 ? 31.291 21.648 -11.585 1.00 50.29 337 LEU A O 1
ATOM 1519 N N . GLN A 1 262 ? 29.334 22.044 -12.621 1.00 52.93 338 GLN A N 1
ATOM 1520 C CA . GLN A 1 262 ? 29.064 23.236 -11.828 1.00 57.96 338 GLN A CA 1
ATOM 1521 C C . GLN A 1 262 ? 28.406 22.833 -10.511 1.00 55.84 338 GLN A C 1
ATOM 1522 O O . GLN A 1 262 ? 27.434 22.077 -10.497 1.00 58.22 338 GLN A O 1
ATOM 1528 N N . PHE A 1 263 ? 28.950 23.327 -9.405 1.00 55.86 339 PHE A N 1
ATOM 1529 C CA . PHE A 1 263 ? 28.384 23.029 -8.097 1.00 52.42 339 PHE A CA 1
ATOM 1530 C C . PHE A 1 263 ? 27.080 23.783 -7.864 1.00 60.79 339 PHE A C 1
ATOM 1531 O O . PHE A 1 263 ? 26.960 24.962 -8.201 1.00 58.62 339 PHE A O 1
ATOM 1539 N N . HIS A 1 264 ? 26.106 23.085 -7.291 1.00 56.25 340 HIS A N 1
ATOM 1540 C CA . HIS A 1 264 ? 24.840 23.687 -6.898 1.00 58.74 340 HIS A CA 1
ATOM 1541 C C . HIS A 1 264 ? 24.235 22.889 -5.748 1.00 59.41 340 HIS A C 1
ATOM 1542 O O . HIS A 1 264 ? 24.868 21.966 -5.234 1.00 57.99 340 HIS A O 1
ATOM 1549 N N . GLU A 1 265 ? 23.018 23.245 -5.347 1.00 58.39 341 GLU A N 1
ATOM 1550 C CA . GLU A 1 265 ? 22.392 22.637 -4.174 1.00 57.95 341 GLU A CA 1
ATOM 1551 C C . GLU A 1 265 ? 22.169 21.135 -4.339 1.00 52.30 341 GLU A C 1
ATOM 1552 O O . GLU A 1 265 ? 22.189 20.389 -3.359 1.00 54.99 341 GLU A O 1
ATOM 1558 N N . GLU A 1 266 ? 21.965 20.691 -5.575 1.00 51.72 342 GLU A N 1
ATOM 1559 C CA . GLU A 1 266 ? 21.733 19.275 -5.829 1.00 49.73 342 GLU A CA 1
ATOM 1560 C C . GLU A 1 266 ? 22.904 18.629 -6.558 1.00 43.71 342 GLU A C 1
ATOM 1561 O O . GLU A 1 266 ? 22.735 17.632 -7.254 1.00 45.71 342 GLU A O 1
ATOM 1567 N N . TYR A 1 267 ? 24.091 19.196 -6.369 1.00 42.79 343 TYR A N 1
ATOM 1568 C CA . TYR A 1 267 ? 25.301 18.676 -6.997 1.00 42.79 343 TYR A CA 1
ATOM 1569 C C . TYR A 1 267 ? 25.608 17.254 -6.562 1.00 45.61 343 TYR A C 1
ATOM 1570 O O . TYR A 1 267 ? 25.615 16.964 -5.369 1.00 39.58 343 TYR A O 1
ATOM 1579 N N . MET A 1 268 ? 25.892 16.379 -7.524 1.00 43.03 344 MET A N 1
ATOM 1580 C CA . MET A 1 268 ? 26.685 15.183 -7.228 1.00 41.51 344 MET A CA 1
ATOM 1581 C C . MET A 1 268 ? 27.343 14.563 -8.457 1.00 43.32 344 MET A C 1
ATOM 1582 O O . MET A 1 268 ? 26.736 14.426 -9.527 1.00 45.36 344 MET A O 1
ATOM 1587 N N . ASN A 1 269 ? 28.617 14.231 -8.296 1.00 37.67 345 ASN A N 1
ATOM 1588 C CA . ASN A 1 269 ? 29.359 13.546 -9.336 1.00 38.31 345 ASN A CA 1
ATOM 1589 C C . ASN A 1 269 ? 28.916 12.087 -9.344 1.00 42.86 345 ASN A C 1
ATOM 1590 O O . ASN A 1 269 ? 29.097 11.375 -8.355 1.00 35.64 345 ASN A O 1
ATOM 1595 N N . GLU A 1 270 ? 28.327 11.642 -10.452 1.00 40.69 346 GLU A N 1
ATOM 1596 C CA . GLU A 1 270 ? 27.782 10.282 -10.533 1.00 40.49 346 GLU A CA 1
ATOM 1597 C C . GLU A 1 270 ? 28.831 9.187 -10.336 1.00 36.26 346 GLU A C 1
ATOM 1598 O O . GLU A 1 270 ? 28.498 8.070 -9.939 1.00 37.59 346 GLU A O 1
ATOM 1604 N N . ARG A 1 271 ? 30.092 9.499 -10.618 1.00 36.75 347 ARG A N 1
ATOM 1605 C CA . ARG A 1 271 ? 31.166 8.517 -10.471 1.00 38.79 347 ARG A CA 1
ATOM 1606 C C . ARG A 1 271 ? 31.681 8.430 -9.035 1.00 34.68 347 ARG A C 1
ATOM 1607 O O . ARG A 1 271 ? 32.279 7.429 -8.647 1.00 40.68 347 ARG A O 1
ATOM 1615 N N . ASP A 1 272 ? 31.454 9.486 -8.255 1.00 34.26 348 ASP A N 1
ATOM 1616 C CA . ASP A 1 272 ? 31.820 9.506 -6.834 1.00 30.90 348 ASP A CA 1
ATOM 1617 C C . ASP A 1 272 ? 30.781 10.318 -6.067 1.00 34.50 348 ASP A C 1
ATOM 1618 O O . ASP A 1 272 ? 30.982 11.494 -5.783 1.00 31.96 348 ASP A O 1
ATOM 1623 N N . PRO A 1 273 ? 29.656 9.681 -5.721 1.00 35.27 349 PRO A N 1
ATOM 1624 C CA . PRO A 1 273 ? 28.567 10.432 -5.094 1.00 33.16 349 PRO A CA 1
ATOM 1625 C C . PRO A 1 273 ? 28.755 10.659 -3.595 1.00 34.51 349 PRO A C 1
ATOM 1626 O O . PRO A 1 273 ? 27.808 11.056 -2.922 1.00 36.48 349 PRO A O 1
ATOM 1630 N N . SER A 1 274 ? 29.962 10.449 -3.088 1.00 32.01 350 SER A N 1
ATOM 1631 C CA . SER A 1 274 ? 30.179 10.488 -1.645 1.00 30.88 350 SER A CA 1
ATOM 1632 C C . SER A 1 274 ? 29.997 11.885 -1.045 1.00 33.01 350 SER A C 1
ATOM 1633 O O . SER A 1 274 ? 30.130 12.901 -1.726 1.00 32.31 350 SER A O 1
ATOM 1636 N N . ILE A 1 275 ? 29.659 11.922 0.237 1.00 29.02 351 ILE A N 1
ATOM 1637 C CA . ILE A 1 275 ? 29.552 13.178 0.957 1.00 28.68 351 ILE A CA 1
ATOM 1638 C C . ILE A 1 275 ? 30.866 13.960 0.892 1.00 30.57 351 ILE A C 1
ATOM 1639 O O . ILE A 1 275 ? 30.862 15.178 0.714 1.00 32.81 351 ILE A O 1
ATOM 1644 N N . LEU A 1 276 ? 31.983 13.247 1.011 1.00 32.17 352 LEU A N 1
ATOM 1645 C CA . LEU A 1 276 ? 33.304 13.856 0.892 1.00 30.91 352 LEU A CA 1
ATOM 1646 C C . LEU A 1 276 ? 33.463 14.599 -0.432 1.00 31.88 352 LEU A C 1
ATOM 1647 O O . LEU A 1 276 ? 34.006 15.703 -0.462 1.00 31.31 352 LEU A O 1
ATOM 1652 N N . HIS A 1 277 ? 32.969 14.004 -1.512 1.00 29.96 353 HIS A N 1
ATOM 1653 C CA . HIS A 1 277 ? 33.112 14.621 -2.830 1.00 31.61 353 HIS A CA 1
ATOM 1654 C C . HIS A 1 277 ? 32.276 15.904 -2.892 1.00 37.50 353 HIS A C 1
ATOM 1655 O O . HIS A 1 277 ? 32.725 16.928 -3.425 1.00 34.75 353 HIS A O 1
ATOM 1662 N N . PHE A 1 278 ? 31.067 15.853 -2.330 1.00 32.07 354 PHE A N 1
ATOM 1663 C CA . PHE A 1 278 ? 30.207 17.030 -2.279 1.00 35.60 354 PHE A CA 1
ATOM 1664 C C . PHE A 1 278 ? 30.881 18.151 -1.503 1.00 38.30 354 PHE A C 1
ATOM 1665 O O . PHE A 1 278 ? 30.893 19.297 -1.953 1.00 36.12 354 PHE A O 1
ATOM 1673 N N . LEU A 1 279 ? 31.407 17.825 -0.322 1.00 33.10 355 LEU A N 1
ATOM 1674 C CA . LEU A 1 279 ? 32.105 18.811 0.493 1.00 32.88 355 LEU A CA 1
ATOM 1675 C C . LEU A 1 279 ? 33.261 19.457 -0.269 1.00 41.45 355 LEU A C 1
ATOM 1676 O O . LEU A 1 279 ? 33.441 20.671 -0.206 1.00 43.16 355 LEU A O 1
ATOM 1681 N N . LEU A 1 280 ? 34.037 18.658 -0.996 1.00 35.11 356 LEU A N 1
ATOM 1682 C CA . LEU A 1 280 ? 35.182 19.218 -1.718 1.00 38.64 356 LEU A CA 1
ATOM 1683 C C . LEU A 1 280 ? 34.764 20.068 -2.926 1.00 43.06 356 LEU A C 1
ATOM 1684 O O . LEU A 1 280 ? 35.379 21.097 -3.214 1.00 43.79 356 LEU A O 1
ATOM 1689 N N . ALA A 1 281 ? 33.708 19.653 -3.617 1.00 39.57 357 ALA A N 1
ATOM 1690 C CA . ALA A 1 281 ? 33.210 20.411 -4.764 1.00 41.14 357 ALA A CA 1
ATOM 1691 C C . ALA A 1 281 ? 32.507 21.707 -4.346 1.00 44.77 357 ALA A C 1
ATOM 1692 O O . ALA A 1 281 ? 32.412 22.654 -5.132 1.00 44.23 357 ALA A O 1
ATOM 1694 N N . SER A 1 282 ? 32.018 21.747 -3.107 1.00 42.45 358 SER A N 1
ATOM 1695 C CA . SER A 1 282 ? 31.295 22.909 -2.595 1.00 44.87 358 SER A CA 1
ATOM 1696 C C . SER A 1 282 ? 32.206 24.113 -2.395 1.00 48.67 358 SER A C 1
ATOM 1697 O O . SER A 1 282 ? 31.737 25.248 -2.305 1.00 49.62 358 SER A O 1
ATOM 1700 N N . GLY A 1 283 ? 33.507 23.856 -2.311 1.00 46.72 359 GLY A N 1
ATOM 1701 C CA . GLY A 1 283 ? 34.466 24.891 -1.976 1.00 47.21 359 GLY A CA 1
ATOM 1702 C C . GLY A 1 283 ? 34.544 25.030 -0.471 1.00 56.22 359 GLY A C 1
ATOM 1703 O O . GLY A 1 283 ? 34.652 26.136 0.057 1.00 63.19 359 GLY A O 1
ATOM 1704 N N . ASP A 1 284 ? 34.485 23.891 0.216 1.00 56.85 360 ASP A N 1
ATOM 1705 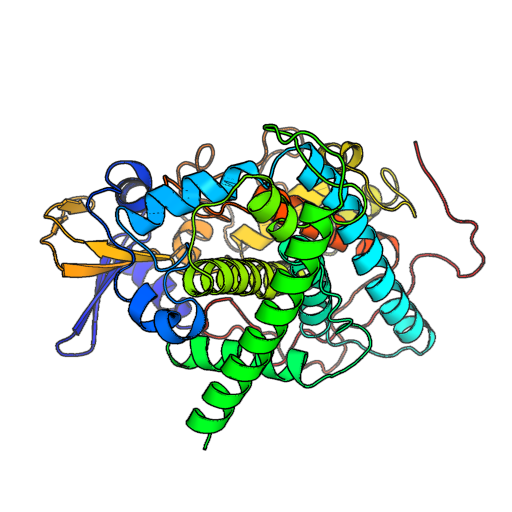C CA . ASP A 1 284 ? 34.449 23.851 1.678 1.00 60.98 360 ASP A CA 1
ATOM 1706 C C . ASP A 1 284 ? 35.673 24.514 2.303 1.00 62.94 360 ASP A C 1
ATOM 1707 O O . ASP A 1 284 ? 36.798 24.032 2.155 1.00 66.64 360 ASP A O 1
ATOM 1712 N N . ASP A 1 285 ? 35.449 25.623 2.999 1.00 64.36 361 ASP A N 1
ATOM 1713 C CA . ASP A 1 285 ? 36.532 26.314 3.686 1.00 67.41 361 ASP A CA 1
ATOM 1714 C C . ASP A 1 285 ? 36.819 25.647 5.026 1.00 64.73 361 ASP A C 1
ATOM 1715 O O . ASP A 1 285 ? 36.279 26.054 6.054 1.00 68.14 361 ASP A O 1
ATOM 1717 N N . VAL A 1 286 ? 37.663 24.619 5.009 1.00 62.33 362 VAL A N 1
ATOM 1718 C CA . VAL A 1 286 ? 38.018 23.900 6.230 1.00 57.69 362 VAL A CA 1
ATOM 1719 C C . VAL A 1 286 ? 39.439 23.361 6.226 1.00 52.28 362 VAL A C 1
ATOM 1720 O O . VAL A 1 286 ? 40.033 23.149 5.171 1.00 53.99 362 VAL A O 1
ATOM 1724 N N . SER A 1 287 ? 39.967 23.133 7.423 1.00 49.36 363 SER A N 1
ATOM 1725 C CA . SER A 1 287 ? 41.277 22.524 7.591 1.00 51.21 363 SER A CA 1
ATOM 1726 C C . SER A 1 287 ? 41.191 21.029 7.316 1.00 55.32 363 SER A C 1
ATOM 1727 O O . SER A 1 287 ? 40.106 20.445 7.360 1.00 51.68 363 SER A O 1
ATOM 1730 N N . SER A 1 288 ? 42.332 20.410 7.030 1.00 54.26 364 SER A N 1
ATOM 1731 C CA . SER A 1 288 ? 42.372 18.969 6.817 1.00 54.75 364 SER A CA 1
ATOM 1732 C C . SER A 1 288 ? 41.994 18.227 8.099 1.00 50.08 364 SER A C 1
ATOM 1733 O O . SER A 1 288 ? 41.358 17.174 8.052 1.00 47.56 364 SER A O 1
ATOM 1736 N N . LYS A 1 289 ? 42.391 18.783 9.239 1.00 49.56 365 LYS A N 1
ATOM 1737 C CA . LYS A 1 289 ? 42.065 18.199 10.535 1.00 51.57 365 LYS A CA 1
ATOM 1738 C C . LYS A 1 289 ? 40.554 18.178 10.757 1.00 47.34 365 LYS A C 1
ATOM 1739 O O . LYS A 1 289 ? 39.986 17.150 11.133 1.00 45.79 365 LYS A O 1
ATOM 1745 N N . GLN A 1 290 ? 39.907 19.313 10.515 1.00 42.91 366 GLN A N 1
ATOM 1746 C CA . GLN A 1 290 ? 38.459 19.398 10.662 1.00 43.14 366 GLN A CA 1
ATOM 1747 C C . GLN A 1 290 ? 37.733 18.455 9.695 1.00 41.23 366 GLN A C 1
ATOM 1748 O O . GLN A 1 290 ? 36.793 17.773 10.087 1.00 38.57 366 GLN A O 1
ATOM 1754 N N . LEU A 1 291 ? 38.180 18.400 8.441 1.00 39.60 367 LEU A N 1
ATOM 1755 C CA . LEU A 1 291 ? 37.565 17.507 7.454 1.00 34.62 367 LEU A CA 1
ATOM 1756 C C . LEU A 1 291 ? 37.654 16.040 7.869 1.00 37.81 367 LEU A C 1
ATOM 1757 O O . LEU A 1 291 ? 36.663 15.311 7.795 1.00 36.97 367 LEU A O 1
ATOM 1762 N N . ARG A 1 292 ? 38.833 15.613 8.316 1.00 36.66 368 ARG A N 1
ATOM 1763 C CA . ARG A 1 292 ? 39.020 14.238 8.769 1.00 39.08 368 ARG A CA 1
ATOM 1764 C C . ARG A 1 292 ? 38.109 13.938 9.954 1.00 38.27 368 ARG A C 1
ATOM 1765 O O . ARG A 1 292 ? 37.497 12.876 10.024 1.00 39.45 368 ARG A O 1
ATOM 1773 N N . ASP A 1 293 ? 38.026 14.881 10.884 1.00 35.01 369 ASP A N 1
ATOM 1774 C CA . ASP A 1 293 ? 37.170 14.713 12.047 1.00 37.89 369 ASP A CA 1
ATOM 1775 C C . ASP A 1 293 ? 35.703 14.584 11.630 1.00 34.31 369 ASP A C 1
ATOM 1776 O O . ASP A 1 293 ? 34.965 13.770 12.195 1.00 34.67 369 ASP A O 1
ATOM 1781 N N . ASP A 1 294 ? 35.290 15.377 10.646 1.00 34.52 370 ASP A N 1
ATOM 1782 C CA . ASP A 1 294 ? 33.913 15.325 10.156 1.00 36.83 370 ASP A CA 1
ATOM 1783 C C . ASP A 1 294 ? 33.612 13.969 9.523 1.00 35.50 370 ASP A C 1
ATOM 1784 O O . ASP A 1 294 ? 32.558 13.375 9.777 1.00 31.88 370 ASP A O 1
ATOM 1789 N N . LEU A 1 295 ? 34.550 13.476 8.721 1.00 32.69 371 LEU A N 1
ATOM 1790 C CA . LEU A 1 295 ? 34.411 12.161 8.088 1.00 31.02 371 LEU A CA 1
ATOM 1791 C C . LEU A 1 295 ? 34.400 11.020 9.112 1.00 31.27 371 LEU A C 1
ATOM 1792 O O . LEU A 1 295 ? 33.576 10.097 9.028 1.00 30.65 371 LEU A O 1
ATOM 1797 N N . MET A 1 296 ? 35.338 11.066 10.051 1.00 30.96 372 MET A N 1
ATOM 1798 C CA . MET A 1 296 ? 35.414 10.072 11.117 1.00 35.27 372 MET A CA 1
ATOM 1799 C C . MET A 1 296 ? 34.128 10.040 11.940 1.00 31.93 372 MET A C 1
ATOM 1800 O O . MET A 1 296 ? 33.656 8.968 12.341 1.00 32.08 372 MET A O 1
ATOM 1805 N N . THR A 1 297 ? 33.574 11.219 12.191 1.00 31.43 373 THR A N 1
ATOM 1806 C CA . THR A 1 297 ? 32.345 11.347 12.967 1.00 26.34 373 THR A CA 1
ATOM 1807 C C . THR A 1 297 ? 31.184 10.667 12.247 1.00 29.51 373 THR A C 1
ATOM 1808 O O . THR A 1 297 ? 30.441 9.901 12.849 1.00 29.75 373 THR A O 1
ATOM 1812 N N . MET A 1 298 ? 31.035 10.931 10.953 1.00 28.44 374 MET A N 1
ATOM 1813 C CA . MET A 1 298 ? 29.945 10.307 10.206 1.00 27.03 374 MET A CA 1
ATOM 1814 C C . MET A 1 298 ? 30.133 8.797 10.070 1.00 30.87 374 MET A C 1
ATOM 1815 O O . MET A 1 298 ? 29.155 8.036 10.077 1.00 26.77 374 MET A O 1
ATOM 1820 N N . LEU A 1 299 ? 31.388 8.367 9.956 1.00 27.32 375 LEU A N 1
ATOM 1821 C CA . LEU A 1 299 ? 31.707 6.943 9.950 1.00 28.38 375 LEU A CA 1
ATOM 1822 C C . LEU A 1 299 ? 31.187 6.264 11.221 1.00 29.93 375 LEU A C 1
ATOM 1823 O O . LEU A 1 299 ? 30.498 5.239 11.149 1.00 31.33 375 LEU A O 1
ATOM 1828 N N . ILE A 1 300 ? 31.517 6.830 12.375 1.00 27.06 376 ILE A N 1
ATOM 1829 C CA . ILE A 1 300 ? 31.076 6.250 13.643 1.00 27.43 376 ILE A CA 1
ATOM 1830 C C . ILE A 1 300 ? 29.563 6.369 13.792 1.00 27.28 376 ILE A C 1
ATOM 1831 O O . ILE A 1 300 ? 28.893 5.414 14.204 1.00 28.77 376 ILE A O 1
ATOM 1836 N N . ALA A 1 301 ? 29.033 7.538 13.460 1.00 26.72 377 ALA A N 1
ATOM 1837 C CA . ALA A 1 301 ? 27.607 7.797 13.601 1.00 23.99 377 ALA A CA 1
ATOM 1838 C C . ALA A 1 301 ? 26.701 6.846 12.817 1.00 26.79 377 ALA A C 1
ATOM 1839 O O . ALA A 1 301 ? 25.616 6.500 13.281 1.00 26.00 377 ALA A O 1
ATOM 1841 N N . GLY A 1 302 ? 27.120 6.464 11.613 1.00 25.68 378 GLY A N 1
ATOM 1842 C CA . GLY A 1 302 ? 26.261 5.677 10.748 1.00 25.28 378 GLY A CA 1
ATOM 1843 C C . GLY A 1 302 ? 26.603 4.203 10.650 1.00 26.75 378 GLY A C 1
ATOM 1844 O O . GLY A 1 302 ? 25.983 3.480 9.877 1.00 26.70 378 GLY A O 1
ATOM 1845 N N . HIS A 1 303 ? 27.574 3.753 11.437 1.00 25.17 379 HIS A N 1
ATOM 1846 C CA . HIS A 1 303 ? 28.003 2.354 11.398 1.00 27.10 379 HIS A CA 1
ATOM 1847 C C . HIS A 1 303 ? 27.245 1.475 12.414 1.00 25.40 379 HIS A C 1
ATOM 1848 O O . HIS A 1 303 ? 26.294 0.781 12.051 1.00 24.54 379 HIS A O 1
ATOM 1855 N N . GLU A 1 304 ? 27.658 1.500 13.679 1.00 25.67 380 GLU A N 1
ATOM 1856 C CA . GLU A 1 304 ? 27.103 0.547 14.649 1.00 29.36 380 GLU A CA 1
ATOM 1857 C C . GLU A 1 304 ? 25.646 0.819 15.029 1.00 26.99 380 GLU A C 1
ATOM 1858 O O . GLU A 1 304 ? 24.949 -0.077 15.514 1.00 26.10 380 GLU A O 1
ATOM 1864 N N . THR A 1 305 ? 25.197 2.050 14.821 1.00 24.37 381 THR A N 1
ATOM 1865 C CA . THR A 1 305 ? 23.786 2.390 14.997 1.00 24.77 381 THR A CA 1
ATOM 1866 C C . THR A 1 305 ? 22.895 1.471 14.144 1.00 22.11 381 THR A C 1
ATOM 1867 O O . THR A 1 305 ? 22.060 0.737 14.684 1.00 24.54 381 THR A O 1
ATOM 1871 N N . SER A 1 306 ? 23.085 1.477 12.823 1.00 22.69 382 SER A N 1
ATOM 1872 C CA . SER A 1 306 ? 22.278 0.620 11.961 1.00 22.93 382 SER A CA 1
ATOM 1873 C C . SER A 1 306 ? 22.580 -0.856 12.182 1.00 2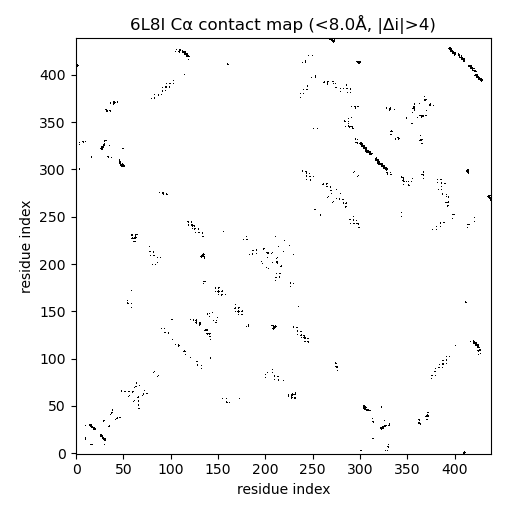2.80 382 SER A C 1
ATOM 1874 O O . SER A 1 306 ? 21.698 -1.704 12.058 1.00 23.52 382 SER A O 1
ATOM 1877 N N . ALA A 1 307 ? 23.825 -1.171 12.519 1.00 22.75 383 ALA A N 1
ATOM 1878 C CA . ALA A 1 307 ? 24.162 -2.556 12.833 1.00 23.47 383 ALA A CA 1
ATOM 1879 C C . ALA A 1 307 ? 23.282 -3.066 13.989 1.00 25.19 383 ALA A C 1
ATOM 1880 O O . ALA A 1 307 ? 22.752 -4.176 13.932 1.00 25.40 383 ALA A O 1
ATOM 1882 N N . ALA A 1 308 ? 23.097 -2.234 15.012 1.00 23.22 384 ALA A N 1
ATOM 1883 C CA . ALA A 1 308 ? 22.255 -2.607 16.145 1.00 22.31 384 ALA A CA 1
ATOM 1884 C C . ALA A 1 308 ? 20.770 -2.612 15.765 1.00 22.20 384 ALA A C 1
ATOM 1885 O O . ALA A 1 308 ? 20.019 -3.495 16.188 1.00 22.58 384 ALA A O 1
ATOM 1887 N N . VAL A 1 309 ? 20.346 -1.644 14.945 1.00 23.20 385 VAL A N 1
ATOM 1888 C CA . VAL A 1 309 ? 18.959 -1.617 14.500 1.00 23.27 385 VAL A CA 1
ATOM 1889 C C . VAL A 1 309 ? 18.602 -2.925 13.792 1.00 22.74 385 VAL A C 1
ATOM 1890 O O . VAL A 1 309 ? 17.574 -3.537 14.083 1.00 22.90 385 VAL A O 1
ATOM 1894 N N . LEU A 1 310 ? 19.461 -3.363 12.873 1.00 23.30 386 LEU A N 1
ATOM 1895 C CA . LEU A 1 310 ? 19.196 -4.586 12.145 1.00 22.00 386 LEU A CA 1
ATOM 1896 C C . LEU A 1 310 ? 19.237 -5.796 13.081 1.00 22.57 386 LEU A C 1
ATOM 1897 O O . LEU A 1 310 ? 18.393 -6.675 12.987 1.00 21.20 386 LEU A O 1
ATOM 1902 N N . THR A 1 311 ? 20.204 -5.813 13.994 1.00 22.53 387 THR A N 1
ATOM 1903 C CA . THR A 1 311 ? 20.344 -6.929 14.927 1.00 23.93 387 THR A CA 1
ATOM 1904 C C . THR A 1 311 ? 19.081 -7.087 15.767 1.00 24.45 387 THR A C 1
ATOM 1905 O O . THR A 1 311 ? 18.492 -8.181 15.821 1.00 23.31 387 THR A O 1
ATOM 1909 N N . TRP A 1 312 ? 18.641 -5.988 16.378 1.00 22.59 388 TRP A N 1
ATOM 1910 C CA . TRP A 1 312 ? 17.453 -6.020 17.222 1.00 24.34 388 TRP A CA 1
ATOM 1911 C C . TRP A 1 312 ? 16.172 -6.259 16.430 1.00 25.40 388 TRP A C 1
ATOM 1912 O O . TRP A 1 312 ? 15.252 -6.913 16.918 1.00 25.61 388 TRP A O 1
ATOM 1923 N N . THR A 1 313 ? 16.124 -5.779 15.187 1.00 22.13 389 THR A N 1
ATOM 1924 C CA . THR A 1 313 ? 14.960 -6.046 14.355 1.00 21.01 389 THR A CA 1
ATOM 1925 C C . THR A 1 313 ? 14.815 -7.535 14.130 1.00 23.56 389 THR A C 1
ATOM 1926 O O . THR A 1 313 ? 13.733 -8.095 14.296 1.00 24.23 389 THR A O 1
ATOM 1930 N N . PHE A 1 314 ? 15.916 -8.191 13.783 1.00 21.63 390 PHE A N 1
ATOM 1931 C CA . PHE A 1 314 ? 15.856 -9.617 13.527 1.00 24.18 390 PHE A CA 1
ATOM 1932 C C . PHE A 1 314 ? 15.631 -10.449 14.786 1.00 23.69 390 PHE A C 1
ATOM 1933 O O . PHE A 1 314 ? 14.950 -11.472 14.734 1.00 26.63 390 PHE A O 1
ATOM 1941 N N . TYR A 1 315 ? 16.160 -9.986 15.919 1.00 23.16 391 TYR A N 1
ATOM 1942 C CA . TYR A 1 315 ? 15.814 -10.624 17.182 1.00 26.15 391 TYR A CA 1
ATOM 1943 C C . TYR A 1 315 ? 14.299 -10.553 17.395 1.00 24.60 391 TYR A C 1
ATOM 1944 O O . TYR A 1 315 ? 13.642 -11.569 17.680 1.00 25.87 391 TYR A O 1
ATOM 1953 N N . LEU A 1 316 ? 13.746 -9.358 17.245 1.00 24.47 392 LEU A N 1
ATOM 1954 C CA . LEU A 1 316 ? 12.318 -9.139 17.434 1.00 24.59 392 LEU A CA 1
ATOM 1955 C C . LEU A 1 316 ? 11.441 -9.954 16.487 1.00 26.21 392 LEU A C 1
ATOM 1956 O O . LEU A 1 316 ? 10.382 -10.439 16.883 1.00 28.74 392 LEU A O 1
ATOM 1961 N N . LEU A 1 317 ? 11.868 -10.086 15.233 1.00 26.14 393 LEU A N 1
ATOM 1962 C CA . LEU A 1 317 ? 11.117 -10.912 14.295 1.00 25.32 393 LEU A CA 1
ATOM 1963 C C . LEU A 1 317 ? 11.009 -12.370 14.784 1.00 30.13 393 LEU A C 1
ATOM 1964 O O . LEU A 1 317 ? 9.971 -13.017 14.605 1.00 28.23 393 LEU A O 1
ATOM 1969 N N . THR A 1 318 ? 12.052 -12.885 15.429 1.00 29.23 394 THR A N 1
ATOM 1970 C CA . THR A 1 318 ? 11.959 -14.254 15.957 1.00 33.64 394 THR A CA 1
ATOM 1971 C C . THR A 1 318 ? 10.914 -14.382 17.066 1.00 31.38 394 THR A C 1
ATOM 1972 O O . THR A 1 318 ? 10.443 -15.484 17.339 1.00 31.14 394 THR A O 1
ATOM 1976 N N . THR A 1 319 ? 10.549 -13.271 17.704 1.00 28.90 395 THR A N 1
ATOM 1977 C CA . THR A 1 319 ? 9.579 -13.324 18.791 1.00 30.51 395 THR A CA 1
ATOM 1978 C C . THR A 1 319 ? 8.120 -13.260 18.348 1.00 30.15 395 THR A C 1
ATOM 1979 O O . THR A 1 319 ? 7.230 -13.594 19.127 1.00 34.95 395 THR A O 1
ATOM 1983 N N . GLU A 1 320 ? 7.869 -12.861 17.102 1.00 31.90 396 GLU A N 1
ATOM 1984 C CA . GLU A 1 320 ? 6.495 -12.712 16.627 1.00 29.12 396 GLU A CA 1
ATOM 1985 C C . GLU A 1 320 ? 6.335 -13.220 15.191 1.00 30.63 396 GLU A C 1
ATOM 1986 O O . GLU A 1 320 ? 6.480 -12.459 14.244 1.00 31.47 396 GLU A O 1
ATOM 1992 N N . PRO A 1 321 ? 6.046 -14.523 15.037 1.00 31.90 397 PRO A N 1
ATOM 1993 C CA . PRO A 1 321 ? 5.848 -15.135 13.717 1.00 32.78 397 PRO A CA 1
ATOM 1994 C C . PRO A 1 321 ? 4.778 -14.430 12.892 1.00 34.25 397 PRO A C 1
ATOM 1995 O O . PRO A 1 321 ? 4.888 -14.392 11.664 1.00 38.08 397 PRO A O 1
ATOM 1999 N N . SER A 1 322 ? 3.758 -13.878 13.541 1.00 34.18 398 SER A N 1
ATOM 2000 C CA . SER A 1 322 ? 2.700 -13.198 12.801 1.00 33.78 398 SER A CA 1
ATOM 2001 C C . SER A 1 322 ? 3.223 -11.947 12.098 1.00 33.24 398 SER A C 1
ATOM 2002 O O . SER A 1 322 ? 2.747 -11.588 11.019 1.00 33.26 398 SER A O 1
ATOM 2005 N N . VAL A 1 323 ? 4.203 -11.286 12.712 1.00 32.05 399 VAL A N 1
ATOM 2006 C CA . VAL A 1 323 ? 4.815 -10.112 12.108 1.00 29.08 399 VAL A CA 1
ATOM 2007 C C . VAL A 1 323 ? 5.666 -10.507 10.897 1.00 28.96 399 VAL A C 1
ATOM 2008 O O . VAL A 1 323 ? 5.618 -9.857 9.847 1.00 31.45 399 VAL A O 1
ATOM 2012 N N . VAL A 1 324 ? 6.442 -11.575 11.052 1.00 30.11 400 VAL A N 1
ATOM 2013 C CA . VAL A 1 324 ? 7.222 -12.120 9.944 1.00 30.60 400 VAL A CA 1
ATOM 2014 C C . VAL A 1 324 ? 6.316 -12.461 8.757 1.00 31.61 400 VAL A C 1
ATOM 2015 O O . VAL A 1 324 ? 6.627 -12.141 7.608 1.00 31.05 400 VAL A O 1
ATOM 2019 N N . ALA A 1 325 ? 5.187 -13.099 9.040 1.00 32.50 401 ALA A N 1
ATOM 2020 C CA . ALA A 1 325 ? 4.273 -13.500 7.967 1.00 32.16 401 ALA A CA 1
ATOM 2021 C C . ALA A 1 325 ? 3.755 -12.280 7.199 1.00 32.23 401 ALA A C 1
ATOM 2022 O O . ALA A 1 325 ? 3.681 -12.285 5.959 1.00 35.84 401 ALA A O 1
ATOM 2024 N N . LYS A 1 326 ? 3.428 -11.223 7.938 1.00 33.95 402 LYS A N 1
ATOM 2025 C CA . LYS A 1 326 ? 2.907 -10.007 7.346 1.00 31.69 402 LYS A CA 1
ATOM 2026 C C . LYS A 1 326 ? 3.996 -9.259 6.562 1.00 33.04 402 LYS A C 1
ATOM 2027 O O . LYS A 1 326 ? 3.737 -8.687 5.505 1.00 36.01 402 LYS A O 1
ATOM 2033 N N . LEU A 1 327 ? 5.218 -9.287 7.089 1.00 31.74 403 LEU A N 1
ATOM 2034 C CA . LEU A 1 327 ? 6.365 -8.681 6.418 1.00 30.81 403 LEU A CA 1
ATOM 2035 C C . LEU A 1 327 ? 6.697 -9.406 5.102 1.00 31.98 403 LEU A C 1
ATOM 2036 O O . LEU A 1 327 ? 6.912 -8.761 4.068 1.00 31.06 403 LEU A O 1
ATOM 2041 N N . GLN A 1 328 ? 6.738 -10.739 5.144 1.00 32.92 404 GLN A N 1
ATOM 2042 C CA . GLN A 1 328 ? 6.993 -11.544 3.943 1.00 34.05 404 GLN A CA 1
ATOM 2043 C C . GLN A 1 328 ? 5.958 -11.239 2.866 1.00 36.56 404 GLN A C 1
ATOM 2044 O O . GLN A 1 328 ? 6.288 -11.101 1.680 1.00 32.93 404 GLN A O 1
ATOM 2050 N N . GLU A 1 329 ? 4.704 -11.127 3.287 1.00 34.50 405 GLU A N 1
ATOM 2051 C CA . GLU A 1 329 ? 3.610 -10.834 2.370 1.00 35.26 405 GLU A CA 1
ATOM 2052 C C . GLU A 1 329 ? 3.852 -9.524 1.625 1.00 36.43 405 GLU A C 1
ATOM 2053 O O . GLU A 1 329 ? 3.726 -9.465 0.395 1.00 37.01 405 GLU A O 1
ATOM 2059 N N . GLU A 1 330 ? 4.223 -8.481 2.364 1.00 32.22 406 GLU A N 1
ATOM 2060 C CA . GLU A 1 330 ? 4.535 -7.200 1.758 1.00 31.87 406 GLU A CA 1
ATOM 2061 C C . GLU A 1 330 ? 5.755 -7.239 0.845 1.00 31.54 406 GLU A C 1
ATOM 2062 O O . GLU A 1 330 ? 5.713 -6.715 -0.263 1.00 33.84 406 GLU A O 1
ATOM 2068 N N . VAL A 1 331 ? 6.852 -7.837 1.298 1.00 30.47 407 VAL A N 1
ATOM 2069 C CA A VAL A 1 331 ? 8.079 -7.846 0.513 0.54 30.09 407 VAL A CA 1
ATOM 2070 C CA B VAL A 1 331 ? 8.061 -7.804 0.482 0.46 30.09 407 VAL A CA 1
ATOM 2071 C C . VAL A 1 331 ? 7.883 -8.610 -0.801 1.00 28.31 407 VAL A C 1
ATOM 2072 O O . VAL A 1 331 ? 8.295 -8.153 -1.870 1.00 30.69 407 VAL A O 1
ATOM 2079 N N . ASP A 1 332 ? 7.249 -9.773 -0.701 1.00 30.24 408 ASP A N 1
ATOM 2080 C CA . ASP A 1 332 ? 6.995 -10.617 -1.877 1.00 32.79 408 ASP A CA 1
ATOM 2081 C C . ASP A 1 332 ? 6.167 -9.848 -2.892 1.00 34.08 408 ASP A C 1
ATOM 2082 O O . ASP A 1 332 ? 6.394 -9.937 -4.111 1.00 37.27 408 ASP A O 1
ATOM 2087 N N . SER A 1 333 ? 5.193 -9.104 -2.387 1.00 32.93 409 SER A N 1
ATOM 2088 C CA . SER A 1 333 ? 4.268 -8.373 -3.235 1.00 35.77 409 SER A CA 1
ATOM 2089 C C . SER A 1 333 ? 4.902 -7.136 -3.854 1.00 40.64 409 SER A C 1
ATOM 2090 O O . SER A 1 333 ? 4.751 -6.891 -5.047 1.00 38.04 409 SER A O 1
ATOM 2093 N N . VAL A 1 334 ? 5.629 -6.366 -3.050 1.00 33.10 410 VAL A N 1
ATOM 2094 C CA . VAL A 1 334 ? 6.127 -5.066 -3.498 1.00 29.15 410 VAL A CA 1
ATOM 2095 C C . VAL A 1 334 ? 7.447 -5.129 -4.273 1.00 33.21 410 VAL A C 1
ATOM 2096 O O . VAL A 1 334 ? 7.595 -4.460 -5.295 1.00 35.63 410 VAL A O 1
ATOM 2100 N N . ILE A 1 335 ? 8.408 -5.917 -3.799 1.00 33.70 411 ILE A N 1
ATOM 2101 C CA . ILE A 1 335 ? 9.724 -5.913 -4.444 1.00 32.78 411 ILE A CA 1
ATOM 2102 C C . ILE A 1 335 ? 10.167 -7.252 -5.035 1.00 30.88 411 ILE A C 1
ATOM 2103 O O . ILE A 1 335 ? 11.001 -7.264 -5.944 1.00 32.21 411 ILE A O 1
ATOM 2108 N N . GLY A 1 336 ? 9.597 -8.356 -4.552 1.00 28.59 412 GLY A N 1
ATOM 2109 C CA . GLY A 1 336 ? 10.060 -9.686 -4.932 1.00 29.83 412 GLY A CA 1
ATOM 2110 C C . GLY A 1 336 ? 11.574 -9.738 -4.835 1.00 34.35 412 GLY A C 1
ATOM 2111 O O . GLY A 1 336 ? 12.131 -9.381 -3.795 1.00 30.90 412 GLY A O 1
ATOM 2112 N N . ASP A 1 337 ? 12.250 -10.097 -5.928 1.00 30.19 413 ASP A N 1
ATOM 2113 C CA . ASP A 1 337 ? 13.712 -10.168 -5.923 1.00 30.07 413 ASP A CA 1
ATOM 2114 C C . ASP A 1 337 ? 14.441 -8.868 -6.277 1.00 27.03 413 ASP A C 1
ATOM 2115 O O . ASP A 1 337 ? 15.667 -8.851 -6.386 1.00 28.93 413 ASP A O 1
ATOM 2120 N N . ARG A 1 338 ? 13.701 -7.777 -6.426 1.00 27.67 414 ARG A N 1
ATOM 2121 C CA . ARG A 1 338 ? 14.305 -6.515 -6.844 1.00 28.25 414 ARG A CA 1
ATOM 2122 C C . ARG A 1 338 ? 15.199 -5.872 -5.787 1.00 28.97 414 ARG A C 1
ATOM 2123 O O . ARG A 1 338 ? 14.954 -6.021 -4.599 1.00 27.43 414 ARG A O 1
ATOM 2131 N N . PHE A 1 339 ? 16.232 -5.162 -6.240 1.00 28.70 415 PHE A N 1
ATOM 2132 C CA . PHE A 1 339 ? 16.844 -4.120 -5.414 1.00 29.45 415 PHE A CA 1
ATOM 2133 C C . PHE A 1 339 ? 15.804 -3.020 -5.258 1.00 28.61 415 PHE A C 1
ATOM 2134 O O . PHE A 1 339 ? 15.294 -2.498 -6.251 1.00 27.14 415 PHE A O 1
ATOM 2142 N N . PRO A 1 340 ? 15.481 -2.644 -4.015 1.00 26.79 416 PRO A N 1
ATOM 2143 C CA . PRO A 1 340 ? 14.537 -1.538 -3.839 1.00 27.24 416 PRO A CA 1
ATOM 2144 C C . PRO A 1 340 ? 15.042 -0.235 -4.444 1.00 27.30 416 PRO A C 1
ATOM 2145 O O . PRO A 1 340 ? 16.251 -0.007 -4.579 1.00 30.54 416 PRO A O 1
ATOM 2149 N N . THR A 1 341 ? 14.097 0.625 -4.802 1.00 31.51 417 THR A N 1
ATOM 2150 C CA . THR A 1 341 ? 14.412 1.948 -5.298 1.00 30.92 417 THR A CA 1
ATOM 2151 C C . THR A 1 341 ? 13.802 2.994 -4.381 1.00 31.30 417 THR A C 1
ATOM 2152 O O . THR A 1 341 ? 13.095 2.662 -3.426 1.00 32.59 417 THR A O 1
ATOM 2156 N N . ILE A 1 342 ? 14.060 4.261 -4.674 1.00 33.74 418 ILE A N 1
ATOM 2157 C CA . ILE A 1 342 ? 13.474 5.322 -3.868 1.00 35.75 418 ILE A CA 1
ATOM 2158 C C . ILE A 1 342 ? 11.942 5.243 -3.891 1.00 34.29 418 ILE A C 1
ATOM 2159 O O . ILE A 1 342 ? 11.288 5.485 -2.880 1.00 32.61 418 ILE A O 1
ATOM 2164 N N . GLN A 1 343 ? 11.370 4.859 -5.030 1.00 38.17 419 GLN A N 1
ATOM 2165 C CA . GLN A 1 343 ? 9.917 4.710 -5.132 1.00 37.42 419 GLN A CA 1
ATOM 2166 C C . GLN A 1 343 ? 9.340 3.620 -4.230 1.00 40.27 419 GLN A C 1
ATOM 2167 O O . GLN A 1 343 ? 8.177 3.682 -3.835 1.00 41.11 419 GLN A O 1
ATOM 2173 N N . ASP A 1 344 ? 10.146 2.614 -3.910 1.00 34.98 420 ASP A N 1
ATOM 2174 C CA . ASP A 1 344 ? 9.675 1.511 -3.081 1.00 35.75 420 ASP A CA 1
ATOM 2175 C C . ASP A 1 344 ? 9.602 1.908 -1.619 1.00 33.85 420 ASP A C 1
ATOM 2176 O O . ASP A 1 344 ? 8.943 1.234 -0.825 1.00 33.59 420 ASP A O 1
ATOM 2181 N N . MET A 1 345 ? 10.300 2.979 -1.257 1.00 32.54 421 MET A N 1
ATOM 2182 C CA . MET A 1 345 ? 10.392 3.353 0.151 1.00 34.53 421 MET A CA 1
ATOM 2183 C C . MET A 1 345 ? 9.019 3.669 0.729 1.00 37.31 421 MET A C 1
ATOM 2184 O O . MET A 1 345 ? 8.733 3.342 1.881 1.00 35.49 421 MET A O 1
ATOM 2189 N N . LYS A 1 346 ? 8.157 4.284 -0.074 1.00 37.77 422 LYS A N 1
ATOM 2190 C CA . LYS A 1 346 ? 6.821 4.621 0.404 1.00 37.39 422 LYS A CA 1
ATOM 2191 C C . LYS A 1 346 ? 5.864 3.436 0.332 1.00 34.78 422 LYS A C 1
ATOM 2192 O O . LYS A 1 346 ? 4.872 3.390 1.058 1.00 37.21 422 LYS A O 1
ATOM 2198 N N . LYS A 1 347 ? 6.164 2.473 -0.534 1.00 32.12 423 LYS A N 1
ATOM 2199 C CA . LYS A 1 347 ? 5.328 1.284 -0.649 1.00 34.68 423 LYS A CA 1
ATOM 2200 C C . LYS A 1 347 ? 5.639 0.221 0.408 1.00 33.45 423 LYS A C 1
ATOM 2201 O O . LYS A 1 347 ? 4.793 -0.622 0.719 1.00 34.85 423 LYS A O 1
ATOM 2207 N N . LEU A 1 348 ? 6.853 0.257 0.953 1.00 31.39 424 LEU A N 1
ATOM 2208 C CA . LEU A 1 348 ? 7.269 -0.730 1.948 1.00 31.09 424 LEU A CA 1
ATOM 2209 C C . LEU A 1 348 ? 6.834 -0.295 3.339 1.00 33.54 424 LEU A C 1
ATOM 2210 O O . LEU A 1 348 ? 7.658 -0.129 4.230 1.00 30.30 424 LEU A O 1
ATOM 2215 N N . LYS A 1 349 ? 5.525 -0.133 3.505 1.00 33.09 425 LYS A N 1
ATOM 2216 C CA . LYS A 1 349 ? 4.942 0.460 4.700 1.00 32.56 425 LYS A CA 1
ATOM 2217 C C . LYS A 1 349 ? 5.154 -0.384 5.943 1.00 34.89 425 LYS A C 1
ATOM 2218 O O . LYS A 1 349 ? 5.549 0.138 6.989 1.00 34.00 425 LYS A O 1
ATOM 2224 N N . TYR A 1 350 ? 4.869 -1.679 5.838 1.00 33.33 426 TYR A N 1
ATOM 2225 C CA . TYR A 1 350 ? 4.994 -2.563 6.988 1.00 29.87 426 TYR A CA 1
ATOM 2226 C C . TYR A 1 350 ? 6.462 -2.729 7.362 1.00 31.12 426 TYR A C 1
ATOM 2227 O O . TYR A 1 350 ? 6.801 -2.789 8.546 1.00 28.10 426 TYR A O 1
ATOM 2236 N N . THR A 1 351 ? 7.332 -2.806 6.355 1.00 30.17 427 THR A N 1
ATOM 2237 C CA . THR A 1 351 ? 8.769 -2.891 6.612 1.00 27.95 427 THR A CA 1
ATOM 2238 C C . THR A 1 351 ? 9.220 -1.675 7.424 1.00 27.90 427 THR A C 1
ATOM 2239 O O . THR A 1 351 ? 9.963 -1.807 8.396 1.00 28.30 427 THR A O 1
ATOM 2243 N N . THR A 1 352 ? 8.741 -0.500 7.027 1.00 27.71 428 THR A N 1
ATOM 2244 C CA . THR A 1 352 ? 9.053 0.747 7.722 1.00 26.34 428 THR A CA 1
ATOM 2245 C C . THR A 1 352 ? 8.568 0.689 9.165 1.00 25.81 428 THR A C 1
ATOM 2246 O O . THR A 1 352 ? 9.307 1.060 10.080 1.00 27.90 428 THR A O 1
ATOM 2250 N N . ARG A 1 353 ? 7.343 0.198 9.369 1.00 25.99 429 ARG A N 1
ATOM 2251 C CA . ARG A 1 353 ? 6.790 0.081 10.731 1.00 25.85 429 ARG A CA 1
ATOM 2252 C C . ARG A 1 353 ? 7.576 -0.886 11.615 1.00 30.02 429 ARG A C 1
ATOM 2253 O O . ARG A 1 353 ? 7.715 -0.664 12.832 1.00 25.88 429 ARG A O 1
ATOM 2261 N N . VAL A 1 354 ? 8.046 -1.976 11.016 1.00 26.37 430 VAL A N 1
ATOM 2262 C CA . VAL A 1 354 ? 8.896 -2.942 11.706 1.00 27.71 430 VAL A CA 1
ATOM 2263 C C . VAL A 1 354 ? 10.170 -2.252 12.201 1.00 28.23 430 VAL A C 1
ATOM 2264 O O . VAL A 1 354 ? 10.579 -2.404 13.363 1.00 28.58 430 VAL A O 1
ATOM 2268 N N . MET A 1 355 ? 10.797 -1.493 11.313 1.00 27.26 431 MET A N 1
ATOM 2269 C CA . MET A 1 355 ? 11.960 -0.707 11.689 1.00 27.03 431 MET A CA 1
ATOM 2270 C C . MET A 1 355 ? 11.610 0.335 12.759 1.00 25.16 431 MET A C 1
ATOM 2271 O O . MET A 1 355 ? 12.353 0.496 13.745 1.00 27.26 431 MET A O 1
ATOM 2276 N N . ASN A 1 356 ? 10.480 1.026 12.585 1.00 25.39 432 ASN A N 1
ATOM 2277 C CA . ASN A 1 356 ? 10.065 2.066 13.542 1.00 25.95 432 ASN A CA 1
ATOM 2278 C C . ASN A 1 356 ? 9.970 1.442 14.924 1.00 25.95 432 ASN A C 1
ATOM 2279 O O . ASN A 1 356 ? 10.433 2.008 15.934 1.00 24.70 432 ASN A O 1
ATOM 2284 N N . GLU A 1 357 ? 9.343 0.272 14.973 1.00 26.70 433 GLU A N 1
ATOM 2285 C CA . GLU A 1 357 ? 9.093 -0.407 16.247 1.00 26.87 433 GLU A CA 1
ATOM 2286 C C . GLU A 1 357 ? 10.372 -0.967 16.860 1.00 26.61 433 GLU A C 1
ATOM 2287 O O . GLU A 1 357 ? 10.534 -0.962 18.088 1.00 28.10 433 GLU A O 1
ATOM 2293 N N . SER A 1 358 ? 11.278 -1.463 16.021 1.00 24.48 434 SER A N 1
ATOM 2294 C CA . SER A 1 358 ? 12.575 -1.908 16.511 1.00 23.09 434 SER A CA 1
ATOM 2295 C C . SER A 1 358 ? 13.320 -0.763 17.201 1.00 24.63 434 SER A C 1
ATOM 2296 O O . SER A 1 358 ? 13.892 -0.959 18.271 1.00 24.25 434 SER A O 1
ATOM 2299 N N . LEU A 1 359 ? 13.325 0.415 16.579 1.00 25.04 435 LEU A N 1
ATOM 2300 C CA . LEU A 1 359 ? 13.998 1.573 17.167 1.00 23.85 435 LEU A CA 1
ATOM 2301 C C . LEU A 1 359 ? 13.311 2.032 18.448 1.00 25.40 435 LEU A C 1
ATOM 2302 O O . LEU A 1 359 ? 13.954 2.559 19.356 1.00 24.62 435 LEU A O 1
ATOM 2307 N N . ARG A 1 360 ? 12.000 1.850 18.524 1.00 25.73 436 ARG A N 1
ATOM 2308 C CA . ARG A 1 360 ? 11.327 2.191 19.778 1.00 23.20 436 ARG A CA 1
ATOM 2309 C C . ARG A 1 360 ? 11.821 1.274 20.886 1.00 24.46 436 ARG A C 1
ATOM 2310 O O . ARG A 1 360 ? 12.177 1.732 21.988 1.00 24.28 436 ARG A O 1
ATOM 2318 N N . LEU A 1 361 ? 11.863 -0.027 20.602 1.00 23.35 437 LEU A N 1
ATOM 2319 C CA . LEU A 1 361 ? 12.199 -0.990 21.653 1.00 22.71 437 LEU A CA 1
ATOM 2320 C C . LEU A 1 361 ? 13.690 -1.001 21.997 1.00 24.14 437 LEU A C 1
ATOM 2321 O O . LEU A 1 361 ? 14.075 -1.237 23.155 1.00 25.76 437 LEU A O 1
ATOM 2326 N N . TYR A 1 362 ? 14.521 -0.701 21.003 1.00 24.52 438 TYR A N 1
ATOM 2327 C CA . TYR A 1 362 ? 15.970 -0.713 21.179 1.00 24.09 438 TYR A CA 1
ATOM 2328 C C . TYR A 1 362 ? 16.595 0.543 20.568 1.00 24.80 438 TYR A C 1
ATOM 2329 O O . TYR A 1 362 ? 17.142 0.508 19.453 1.00 24.53 438 TYR A O 1
ATOM 2338 N N . PRO A 1 363 ? 16.499 1.669 21.291 1.00 22.15 439 PRO A N 1
ATOM 2339 C CA . PRO A 1 363 ? 17.016 2.925 20.742 1.00 23.52 439 PRO A CA 1
ATOM 2340 C C . PRO A 1 363 ? 18.534 2.953 20.695 1.00 24.31 439 PRO A C 1
ATOM 2341 O O . PRO A 1 363 ? 19.207 2.307 21.502 1.00 24.56 439 PRO A O 1
ATOM 2345 N N . GLN A 1 364 ? 19.055 3.688 19.716 1.00 24.96 440 GLN A N 1
ATOM 2346 C CA . GLN A 1 364 ? 20.490 3.796 19.501 1.00 23.07 440 GLN A CA 1
ATOM 2347 C C . GLN A 1 364 ? 20.842 5.271 19.396 1.00 25.22 440 GLN A C 1
ATOM 2348 O O . GLN A 1 364 ? 20.596 5.893 18.367 1.00 29.29 440 GLN A O 1
ATOM 2354 N N . PRO A 1 365 ? 21.403 5.864 20.454 1.00 25.59 441 PRO A N 1
ATOM 2355 C CA . PRO A 1 365 ? 21.735 5.284 21.752 1.00 24.68 441 PRO A CA 1
ATOM 2356 C C . PRO A 1 365 ? 20.526 5.255 22.671 1.00 26.16 441 PRO A C 1
ATOM 2357 O O . PRO A 1 365 ? 19.508 5.898 22.408 1.00 27.05 441 PRO A O 1
ATOM 2361 N N . PRO A 1 366 ? 20.626 4.488 23.753 1.00 25.48 442 PRO A N 1
ATOM 2362 C CA . PRO A 1 366 ? 19.525 4.445 24.716 1.00 24.23 442 PRO A CA 1
ATOM 2363 C C . PRO A 1 366 ? 19.502 5.666 25.629 1.00 28.08 442 PRO A C 1
ATOM 2364 O O . PRO A 1 366 ? 18.516 5.876 26.329 1.00 23.64 442 PRO A O 1
ATOM 2368 N N . VAL A 1 367 ? 20.575 6.452 25.625 1.00 25.71 443 VAL A N 1
ATOM 2369 C CA A VAL A 1 367 ? 20.628 7.665 26.436 0.35 23.69 443 VAL A CA 1
ATOM 2370 C CA B VAL A 1 367 ? 20.657 7.654 26.455 0.65 23.65 443 VAL A CA 1
ATOM 2371 C C . VAL A 1 367 ? 21.260 8.805 25.652 1.00 27.01 443 VAL A C 1
ATOM 2372 O O . VAL A 1 367 ? 22.228 8.607 24.915 1.00 29.48 443 VAL A O 1
ATOM 2379 N N . LEU A 1 368 ? 20.688 9.998 25.789 1.00 23.10 444 LEU A N 1
ATOM 2380 C CA . LEU A 1 368 ? 21.246 11.197 25.168 1.00 24.40 444 LEU A CA 1
ATOM 2381 C C . LEU A 1 368 ? 21.880 12.016 26.280 1.00 24.50 444 LEU A C 1
ATOM 2382 O O . LEU A 1 368 ? 21.349 12.079 27.396 1.00 26.76 444 LEU A O 1
ATOM 2387 N N . ILE A 1 369 ? 23.017 12.634 25.988 1.00 23.58 445 ILE A N 1
ATOM 2388 C CA . ILE A 1 369 ? 23.778 13.321 27.040 1.00 21.37 445 ILE A CA 1
ATOM 2389 C C . ILE A 1 369 ? 23.810 14.823 26.804 1.00 21.61 445 ILE A C 1
ATOM 2390 O O . ILE A 1 369 ? 24.063 15.268 25.684 1.00 23.56 445 ILE A O 1
ATOM 2395 N N . ARG A 1 370 ? 23.543 15.595 27.864 1.00 22.12 446 ARG A N 1
ATOM 2396 C CA . ARG A 1 370 ? 23.650 17.058 27.797 1.00 22.70 446 ARG A CA 1
ATOM 2397 C C . ARG A 1 370 ? 24.250 17.568 29.095 1.00 23.70 446 ARG A C 1
ATOM 2398 O O . ARG A 1 370 ? 24.400 16.824 30.054 1.00 24.93 446 ARG A O 1
ATOM 2406 N N . ARG A 1 371 ? 24.608 18.847 29.108 1.00 24.74 447 ARG A N 1
ATOM 2407 C CA . ARG A 1 371 ? 24.981 19.515 30.349 1.00 25.80 447 ARG A CA 1
ATOM 2408 C C . ARG A 1 371 ? 24.393 20.915 30.306 1.00 24.41 447 ARG A C 1
ATOM 2409 O O . ARG A 1 371 ? 24.469 21.587 29.279 1.00 26.48 447 ARG A O 1
ATOM 2417 N N . SER A 1 372 ? 23.800 21.371 31.405 1.00 24.58 448 SER A N 1
ATOM 2418 C CA . SER A 1 372 ? 23.312 22.749 31.412 1.00 26.55 448 SER A CA 1
ATOM 2419 C C . SER A 1 372 ? 24.477 23.741 31.393 1.00 25.83 448 SER A C 1
ATOM 2420 O O . SER A 1 372 ? 25.494 23.539 32.063 1.00 28.12 448 SER A O 1
ATOM 2423 N N . ILE A 1 373 ? 24.326 24.807 30.613 1.00 27.84 449 ILE A N 1
ATOM 2424 C CA . ILE A 1 373 ? 25.304 25.894 30.626 1.00 27.25 449 ILE A CA 1
ATOM 2425 C C . ILE A 1 373 ? 24.682 27.201 31.130 1.00 31.23 449 ILE A C 1
ATOM 2426 O O . ILE A 1 373 ? 25.339 28.244 31.150 1.00 32.65 449 ILE A O 1
ATOM 2431 N N . ASP A 1 374 ? 23.413 27.141 31.516 1.00 29.55 450 ASP A N 1
ATOM 2432 C CA . ASP A 1 374 ? 22.710 28.286 32.101 1.00 30.31 450 ASP A CA 1
ATOM 2433 C C . ASP A 1 374 ? 21.706 27.744 33.104 1.00 32.97 450 ASP A C 1
ATOM 2434 O O . ASP A 1 374 ? 21.504 26.530 33.190 1.00 28.87 450 ASP A O 1
ATOM 2439 N N . ASN A 1 375 ? 21.090 28.629 33.881 1.00 29.16 451 ASN A N 1
ATOM 2440 C CA . ASN A 1 375 ? 19.982 28.225 34.741 1.00 30.05 451 ASN A CA 1
ATOM 2441 C C . ASN A 1 375 ? 18.815 27.782 33.871 1.00 30.20 451 ASN A C 1
ATOM 2442 O O . ASN A 1 375 ? 18.689 28.213 32.726 1.00 30.93 451 ASN A O 1
ATOM 2447 N N . ASP A 1 376 ? 17.972 26.910 34.405 1.00 28.84 452 ASP A N 1
ATOM 2448 C CA . ASP A 1 376 ? 16.785 26.481 33.683 1.00 27.99 452 ASP A CA 1
ATOM 2449 C C . ASP A 1 376 ? 15.803 25.934 34.707 1.00 29.80 452 ASP A C 1
ATOM 2450 O O . ASP A 1 376 ? 16.106 25.878 35.900 1.00 29.63 452 ASP A O 1
ATOM 2455 N N . ILE A 1 377 ? 14.619 25.553 34.246 1.00 31.40 453 ILE A N 1
ATOM 2456 C CA . ILE A 1 377 ? 13.674 24.825 35.078 1.00 28.54 453 ILE A CA 1
ATOM 2457 C C . ILE A 1 377 ? 13.306 23.549 34.329 1.00 30.66 453 ILE A C 1
ATOM 2458 O O . ILE A 1 377 ? 12.927 23.599 33.154 1.00 30.12 453 ILE A O 1
ATOM 2463 N N . LEU A 1 378 ? 13.454 22.409 34.997 1.00 29.11 454 LEU A N 1
ATOM 2464 C CA . LEU A 1 378 ? 13.114 21.121 34.397 1.00 29.36 454 LEU A CA 1
ATOM 2465 C C . LEU A 1 378 ? 11.931 20.548 35.156 1.00 30.97 454 LEU A C 1
ATOM 2466 O O . LEU A 1 378 ? 12.051 20.203 36.330 1.00 28.69 454 LEU A O 1
ATOM 2471 N N . GLY A 1 379 ? 10.783 20.464 34.492 1.00 32.91 455 GLY A N 1
ATOM 2472 C CA . GLY A 1 379 ? 9.550 20.139 35.188 1.00 37.36 455 GLY A CA 1
ATOM 2473 C C . GLY A 1 379 ? 9.253 21.247 36.190 1.00 37.96 455 GLY A C 1
ATOM 2474 O O . GLY A 1 379 ? 9.125 22.411 35.825 1.00 43.36 455 GLY A O 1
ATOM 2475 N N . GLU A 1 380 ? 9.152 20.893 37.461 1.00 39.75 456 GLU A N 1
ATOM 2476 C CA . GLU A 1 380 ? 8.954 21.917 38.482 1.00 39.77 456 GLU A CA 1
ATOM 2477 C C . GLU A 1 380 ? 10.275 22.369 39.111 1.00 39.18 456 GLU A C 1
ATOM 2478 O O . GLU A 1 380 ? 10.288 23.265 39.955 1.00 38.77 456 GLU A O 1
ATOM 2484 N N . TYR A 1 381 ? 11.382 21.756 38.701 1.00 31.07 457 TYR A N 1
ATOM 2485 C CA . TYR A 1 381 ? 12.638 21.883 39.440 1.00 28.94 457 TYR A CA 1
ATOM 2486 C C . TYR A 1 381 ? 13.633 22.860 38.819 1.00 33.75 457 TYR A C 1
ATOM 2487 O O . TYR A 1 381 ? 14.101 22.659 37.699 1.00 28.73 457 TYR A O 1
ATOM 2496 N N . PRO A 1 382 ? 13.991 23.917 39.561 1.00 27.75 458 PRO A N 1
ATOM 2497 C CA . PRO A 1 382 ? 14.989 24.848 39.030 1.00 28.84 458 PRO A CA 1
ATOM 2498 C C . PRO A 1 382 ? 16.368 24.204 39.047 1.00 29.82 458 PRO A C 1
ATOM 2499 O O . PRO A 1 382 ? 16.689 23.486 39.992 1.00 30.94 458 PRO A O 1
ATOM 2503 N N . ILE A 1 383 ? 17.166 24.435 38.011 1.00 28.93 459 ILE A N 1
ATOM 2504 C CA . ILE A 1 383 ? 18.543 23.950 38.007 1.00 26.84 459 ILE A CA 1
ATOM 2505 C C . ILE A 1 383 ? 19.522 25.051 37.672 1.00 28.20 459 ILE A C 1
ATOM 2506 O O . ILE A 1 383 ? 19.158 26.061 37.067 1.00 30.09 459 ILE A O 1
ATOM 2511 N N . LYS A 1 384 ? 20.770 24.859 38.082 1.00 26.41 460 LYS A N 1
ATOM 2512 C CA . LYS A 1 384 ? 21.827 25.785 37.728 1.00 30.47 460 LYS A CA 1
ATOM 2513 C C . LYS A 1 384 ? 22.613 25.234 36.546 1.00 29.45 460 LYS A C 1
ATOM 2514 O O . LYS A 1 384 ? 22.389 24.092 36.121 1.00 28.43 460 LYS A O 1
ATOM 2520 N N . ARG A 1 385 ? 23.533 26.040 36.025 1.00 29.04 461 ARG A N 1
ATOM 2521 C CA . ARG A 1 385 ? 24.495 25.542 35.052 1.00 26.33 461 ARG A CA 1
ATOM 2522 C C . ARG A 1 385 ? 25.340 24.441 35.685 1.00 25.35 461 ARG A C 1
ATOM 2523 O O . ARG A 1 385 ? 25.544 24.405 36.902 1.00 28.87 461 ARG A O 1
ATOM 2531 N N . GLY A 1 386 ? 25.813 23.520 34.858 1.00 26.38 462 GLY A N 1
ATOM 2532 C CA . GLY A 1 386 ? 26.745 22.521 35.326 1.00 26.99 462 GLY A CA 1
ATOM 2533 C C . GLY A 1 386 ? 26.130 21.164 35.613 1.00 27.83 462 GLY A C 1
ATOM 2534 O O . GLY A 1 386 ? 26.835 20.250 36.030 1.00 32.37 462 GLY A O 1
ATOM 2535 N N . GLU A 1 387 ? 24.824 21.022 35.390 1.00 27.86 463 GLU A N 1
ATOM 2536 C CA . GLU A 1 387 ? 24.178 19.728 35.624 1.00 24.59 463 GLU A CA 1
ATOM 2537 C C . GLU A 1 387 ? 24.424 18.806 34.445 1.00 25.70 463 GLU A C 1
ATOM 2538 O O . GLU A 1 387 ? 24.149 19.177 33.301 1.00 26.73 463 GLU A O 1
ATOM 2544 N N . ASP A 1 388 ? 24.953 17.613 34.724 1.00 26.17 464 ASP A N 1
ATOM 2545 C CA . ASP A 1 388 ? 25.101 16.586 33.696 1.00 26.15 464 ASP A CA 1
ATOM 2546 C C . ASP A 1 388 ? 23.792 15.832 33.620 1.00 24.24 464 ASP A C 1
ATOM 2547 O O . ASP A 1 388 ? 23.266 15.372 34.641 1.00 29.12 464 ASP A O 1
ATOM 2552 N N . ILE A 1 389 ? 23.264 15.714 32.407 1.00 23.58 465 ILE A N 1
ATOM 2553 C CA . ILE A 1 389 ? 21.917 15.221 32.224 1.00 24.31 465 ILE A CA 1
ATOM 2554 C C . ILE A 1 389 ? 21.934 14.040 31.273 1.00 24.00 465 ILE A C 1
ATOM 2555 O O . ILE A 1 389 ? 22.515 14.100 30.179 1.00 25.05 465 ILE A O 1
ATOM 2560 N N . PHE A 1 390 ? 21.296 12.963 31.705 1.00 23.21 466 PHE A N 1
ATOM 2561 C CA . PHE A 1 390 ? 21.065 11.817 30.836 1.00 22.77 466 PHE A CA 1
ATOM 2562 C C . PHE A 1 390 ? 19.580 11.723 30.511 1.00 21.58 466 PHE A C 1
ATOM 2563 O O . PHE A 1 390 ? 18.771 11.467 31.395 1.00 24.37 466 PHE A O 1
ATOM 2571 N N . ILE A 1 391 ? 19.226 11.878 29.240 1.00 22.75 467 ILE A N 1
ATOM 2572 C CA . ILE A 1 391 ? 17.842 11.683 28.833 1.00 22.38 467 ILE A CA 1
ATOM 2573 C C . ILE A 1 391 ? 17.707 10.223 28.445 1.00 23.50 467 ILE A C 1
ATOM 2574 O O . ILE A 1 391 ? 18.393 9.741 27.535 1.00 23.10 467 ILE A O 1
ATOM 2579 N N . SER A 1 392 ? 16.837 9.501 29.143 1.00 21.56 468 SER A N 1
ATOM 2580 C CA . SER A 1 392 ? 16.709 8.077 28.886 1.00 19.96 468 SER A CA 1
ATOM 2581 C C . SER A 1 392 ? 15.712 7.819 27.770 1.00 23.92 468 SER A C 1
ATOM 2582 O O . SER A 1 392 ? 14.496 7.819 27.991 1.00 22.63 468 SER A O 1
ATOM 2585 N N . VAL A 1 393 ? 16.240 7.622 26.569 1.00 21.66 469 VAL A N 1
ATOM 2586 C CA . VAL A 1 393 ? 15.402 7.329 25.419 1.00 21.78 469 VAL A CA 1
ATOM 2587 C C . VAL A 1 393 ? 14.716 5.982 25.639 1.00 22.19 469 VAL A C 1
ATOM 2588 O O . VAL A 1 393 ? 13.553 5.807 25.284 1.00 23.39 469 VAL A O 1
ATOM 2592 N N . TRP A 1 394 ? 15.442 5.046 26.238 1.00 22.43 470 TRP A N 1
ATOM 2593 C CA . TRP A 1 394 ? 14.869 3.757 26.642 1.00 23.83 470 TRP A CA 1
ATOM 2594 C C . TRP A 1 394 ? 13.581 3.980 27.459 1.00 22.08 470 TRP A C 1
ATOM 2595 O O . TRP A 1 394 ? 12.524 3.421 27.142 1.00 22.29 470 TRP A O 1
ATOM 2606 N N . ASN A 1 395 ? 13.668 4.804 28.497 1.00 21.76 471 ASN A N 1
ATOM 2607 C CA . ASN A 1 395 ? 12.494 5.067 29.329 1.00 23.55 471 ASN A CA 1
ATOM 2608 C C . ASN A 1 395 ? 11.364 5.770 28.576 1.00 23.58 471 ASN A C 1
ATOM 2609 O O . ASN A 1 395 ? 10.195 5.400 28.722 1.00 24.87 471 ASN A O 1
ATOM 2614 N N . LEU A 1 396 ? 11.713 6.770 27.765 1.00 23.47 472 LEU A N 1
ATOM 2615 C CA . LEU A 1 396 ? 10.722 7.482 26.962 1.00 24.78 472 LEU A CA 1
ATOM 2616 C C . LEU A 1 396 ? 9.989 6.519 26.039 1.00 23.97 472 LEU A C 1
ATOM 2617 O O . LEU A 1 396 ? 8.765 6.541 25.943 1.00 24.07 472 LEU A O 1
ATOM 2622 N N . HIS A 1 397 ? 10.753 5.646 25.398 1.00 23.88 473 HIS A N 1
ATOM 2623 C CA . HIS A 1 397 ? 10.208 4.707 24.433 1.00 25.91 473 HIS A CA 1
ATOM 2624 C C . HIS A 1 397 ? 9.381 3.599 25.049 1.00 24.49 473 HIS A C 1
ATOM 2625 O O . HIS A 1 397 ? 8.556 3.007 24.367 1.00 24.30 473 HIS A O 1
ATOM 2632 N N . ARG A 1 398 ? 9.596 3.306 26.331 1.00 21.77 474 ARG A N 1
ATOM 2633 C CA . ARG A 1 398 ? 8.951 2.147 26.934 1.00 22.62 474 ARG A CA 1
ATOM 2634 C C . ARG A 1 398 ? 8.055 2.565 28.095 1.00 23.66 474 ARG A C 1
ATOM 2635 O O . ARG A 1 398 ? 7.556 1.715 28.835 1.00 28.37 474 ARG A O 1
ATOM 2643 N N . SER A 1 399 ? 7.847 3.875 28.227 1.00 23.70 475 SER A N 1
ATOM 2644 C CA . SER A 1 399 ? 7.032 4.429 29.314 1.00 28.59 475 SER A CA 1
ATOM 2645 C C . SER A 1 399 ? 5.596 3.900 29.300 1.00 30.55 475 SER A C 1
ATOM 2646 O O . SER A 1 399 ? 4.860 4.135 28.343 1.00 32.03 475 SER A O 1
ATOM 2649 N N . PRO A 1 400 ? 5.182 3.207 30.374 1.00 32.95 476 PRO A N 1
ATOM 2650 C CA . PRO A 1 400 ? 3.834 2.622 30.407 1.00 37.28 476 PRO A CA 1
ATOM 2651 C C . PRO A 1 400 ? 2.732 3.670 30.243 1.00 40.12 476 PRO A C 1
ATOM 2652 O O . PRO A 1 400 ? 1.667 3.380 29.690 1.00 44.06 476 PRO A O 1
ATOM 2656 N N . LEU A 1 401 ? 3.002 4.887 30.697 1.00 38.96 477 LEU A N 1
ATOM 2657 C CA . LEU A 1 401 ? 2.039 5.978 30.582 1.00 43.17 477 LEU A CA 1
ATOM 2658 C C . LEU A 1 401 ? 1.751 6.402 29.147 1.00 44.41 477 LEU A C 1
ATOM 2659 O O . LEU A 1 401 ? 0.652 6.865 28.852 1.00 47.18 477 LEU A O 1
ATOM 2664 N N . HIS A 1 402 ? 2.733 6.257 28.258 1.00 34.86 478 HIS A N 1
ATOM 2665 C CA . HIS A 1 402 ? 2.623 6.828 26.917 1.00 35.60 478 HIS A CA 1
ATOM 2666 C C . HIS A 1 402 ? 2.498 5.782 25.818 1.00 36.88 478 HIS A C 1
ATOM 2667 O O . HIS A 1 402 ? 2.246 6.113 24.657 1.00 39.08 478 HIS A O 1
ATOM 2674 N N . TRP A 1 403 ? 2.680 4.520 26.181 1.00 36.18 479 TRP A N 1
ATOM 2675 C CA . TRP A 1 403 ? 2.603 3.436 25.212 1.00 35.38 479 TRP A CA 1
ATOM 2676 C C . TRP A 1 403 ? 1.741 2.295 25.725 1.00 40.88 479 TRP A C 1
ATOM 2677 O O . TRP A 1 403 ? 1.953 1.809 26.832 1.00 38.31 479 TRP A O 1
ATOM 2688 N N . ASP A 1 404 ? 0.783 1.862 24.909 1.00 41.78 480 ASP A N 1
ATOM 2689 C CA . ASP A 1 404 ? -0.032 0.693 25.236 1.00 43.16 480 ASP A CA 1
ATOM 2690 C C . ASP A 1 404 ? 0.769 -0.578 24.998 1.00 38.27 480 ASP A C 1
ATOM 2691 O O . ASP A 1 404 ? 1.333 -0.761 23.917 1.00 38.59 480 ASP A O 1
ATOM 2696 N N . ASP A 1 405 ? 0.797 -1.458 25.997 1.00 35.22 481 ASP A N 1
ATOM 2697 C CA . ASP A 1 405 ? 1.525 -2.720 25.893 1.00 34.23 481 ASP A CA 1
ATOM 2698 C C . ASP A 1 405 ? 2.959 -2.415 25.467 1.00 37.23 481 ASP A C 1
ATOM 2699 O O . ASP A 1 405 ? 3.434 -2.907 24.446 1.00 34.79 481 ASP A O 1
ATOM 2704 N N . ALA A 1 406 ? 3.624 -1.567 26.245 1.00 34.89 482 ALA A N 1
ATOM 2705 C CA . ALA A 1 406 ? 4.907 -0.986 25.842 1.00 31.19 482 ALA A CA 1
ATOM 2706 C C . ALA A 1 406 ? 6.006 -2.007 25.535 1.00 28.00 482 ALA A C 1
ATOM 2707 O O . ALA A 1 406 ? 6.905 -1.726 24.738 1.00 31.78 482 ALA A O 1
ATOM 2709 N N . GLU A 1 407 ? 5.938 -3.189 26.141 1.00 29.58 483 GLU A N 1
ATOM 2710 C CA . GLU A 1 407 ? 6.965 -4.213 25.930 1.00 30.13 483 GLU A CA 1
ATOM 2711 C C . GLU A 1 407 ? 6.682 -5.108 24.731 1.00 29.82 483 GLU A C 1
ATOM 2712 O O . GLU A 1 407 ? 7.524 -5.918 24.342 1.00 34.45 483 GLU A O 1
ATOM 2718 N N . LYS A 1 408 ? 5.493 -4.969 24.158 1.00 31.66 484 LYS A N 1
ATOM 2719 C CA . LYS A 1 408 ? 5.116 -5.793 23.017 1.00 31.12 484 LYS A CA 1
ATOM 2720 C C . LYS A 1 408 ? 5.711 -5.244 21.718 1.00 29.56 484 LYS A C 1
ATOM 2721 O O . LYS A 1 408 ? 5.730 -4.034 21.494 1.00 31.41 484 LYS A O 1
ATOM 2727 N N . PHE A 1 409 ? 6.208 -6.153 20.885 1.00 29.00 485 PHE A N 1
ATOM 2728 C CA . PHE A 1 409 ? 6.652 -5.839 19.524 1.00 26.74 485 PHE A CA 1
ATOM 2729 C C . PHE A 1 409 ? 5.424 -5.780 18.622 1.00 30.88 485 PHE A C 1
ATOM 2730 O O . PHE A 1 409 ? 4.911 -6.811 18.176 1.00 33.74 485 PHE A O 1
ATOM 2738 N N . ASN A 1 410 ? 4.943 -4.566 18.385 1.00 30.25 486 ASN A N 1
ATOM 2739 C CA . ASN A 1 410 ? 3.736 -4.357 17.604 1.00 32.25 486 ASN A CA 1
ATOM 2740 C C . ASN A 1 410 ? 3.942 -3.242 16.591 1.00 31.29 486 ASN A C 1
ATOM 2741 O O . ASN A 1 410 ? 3.698 -2.075 16.878 1.00 30.36 486 ASN A O 1
ATOM 2746 N N . PRO A 1 411 ? 4.409 -3.602 15.386 1.00 33.98 487 PRO A N 1
ATOM 2747 C CA . PRO A 1 411 ? 4.663 -2.611 14.334 1.00 31.54 487 PRO A CA 1
ATOM 2748 C C . PRO A 1 411 ? 3.436 -1.758 14.011 1.00 30.38 487 PRO A C 1
ATOM 2749 O O . PRO A 1 411 ? 3.568 -0.602 13.635 1.00 30.84 487 PRO A O 1
ATOM 2753 N N . GLU A 1 412 ? 2.247 -2.311 14.206 1.00 33.45 488 GLU A N 1
ATOM 2754 C CA . GLU A 1 412 ? 1.033 -1.560 13.923 1.00 39.79 488 GLU A CA 1
ATOM 2755 C C . GLU A 1 412 ? 0.489 -0.727 15.086 1.00 37.05 488 GLU A C 1
ATOM 2756 O O . GLU A 1 412 ? -0.657 -0.278 15.031 1.00 35.09 488 GLU A O 1
ATOM 2762 N N . ARG A 1 413 ? 1.297 -0.483 16.120 1.00 32.91 489 ARG A N 1
ATOM 2763 C CA . ARG A 1 413 ? 0.879 0.463 17.151 1.00 34.89 489 ARG A CA 1
ATOM 2764 C C . ARG A 1 413 ? 0.707 1.865 16.547 1.00 35.38 489 ARG A C 1
ATOM 2765 O O . ARG A 1 413 ? -0.002 2.705 17.099 1.00 39.91 489 ARG A O 1
ATOM 2773 N N . TRP A 1 414 ? 1.357 2.108 15.413 1.00 35.04 490 TRP A N 1
ATOM 2774 C CA . TRP A 1 414 ? 1.029 3.259 14.576 1.00 36.61 490 TRP A CA 1
ATOM 2775 C C . TRP A 1 414 ? 0.371 2.733 13.302 1.00 37.34 490 TRP A C 1
ATOM 2776 O O . TRP A 1 414 ? 0.925 1.851 12.645 1.00 39.46 490 TRP A O 1
ATOM 2787 N N . PRO A 1 415 ? -0.806 3.281 12.954 1.00 42.97 491 PRO A N 1
ATOM 2788 C CA . PRO A 1 415 ? -1.579 2.902 11.763 1.00 43.39 491 PRO A CA 1
ATOM 2789 C C . PRO A 1 415 ? -0.707 2.739 10.528 1.00 40.67 491 PRO A C 1
ATOM 2790 O O . PRO A 1 415 ? 0.117 3.607 10.226 1.00 39.27 491 PRO A O 1
ATOM 2794 N N . LEU A 1 416 ? -0.896 1.632 9.818 1.00 44.24 492 LEU A N 1
ATOM 2795 C CA . LEU A 1 416 ? -0.066 1.306 8.664 1.00 45.20 492 LEU A CA 1
ATOM 2796 C C . LEU A 1 416 ? -0.079 2.402 7.597 1.00 46.09 492 LEU A C 1
ATOM 2797 O O . LEU A 1 416 ? 0.960 2.733 7.024 1.00 43.70 492 LEU A O 1
ATOM 2802 N N . ASP A 1 417 ? -1.251 2.973 7.344 1.00 45.23 493 ASP A N 1
ATOM 2803 C CA . ASP A 1 417 ? -1.390 3.956 6.272 1.00 52.00 493 ASP A CA 1
ATOM 2804 C C . ASP A 1 417 ? -1.335 5.390 6.788 1.00 53.37 493 ASP A C 1
ATOM 2805 O O . ASP A 1 417 ? -1.368 6.339 5.999 1.00 51.33 493 ASP A O 1
ATOM 2810 N N . GLY A 1 418 ? -1.246 5.540 8.109 1.00 48.56 494 GLY A N 1
ATOM 2811 C CA . GLY A 1 418 ? -1.072 6.841 8.729 1.00 43.46 494 GLY A CA 1
ATOM 2812 C C . GLY A 1 418 ? 0.360 7.329 8.598 1.00 47.71 494 GLY A C 1
ATOM 2813 O O . GLY A 1 418 ? 1.206 6.631 8.034 1.00 45.31 494 GLY A O 1
ATOM 2814 N N . PRO A 1 419 ? 0.645 8.532 9.118 1.00 42.84 495 PRO A N 1
ATOM 2815 C CA . PRO A 1 419 ? 1.986 9.118 9.016 1.00 45.83 495 PRO A CA 1
ATOM 2816 C C . PRO A 1 419 ? 3.024 8.285 9.764 1.00 36.71 495 PRO A C 1
ATOM 2817 O O . PRO A 1 419 ? 2.691 7.651 10.769 1.00 40.58 495 PRO A O 1
ATOM 2821 N N . ASN A 1 420 ? 4.260 8.285 9.272 1.00 37.29 496 ASN A N 1
ATOM 2822 C CA . ASN A 1 420 ? 5.349 7.629 9.974 1.00 33.26 496 ASN A CA 1
ATOM 2823 C C . ASN A 1 420 ? 5.603 8.339 11.303 1.00 28.36 496 ASN A C 1
ATOM 2824 O O . ASN A 1 420 ? 5.580 9.572 11.378 1.00 31.41 496 ASN A O 1
ATOM 2829 N N . PRO A 1 421 ? 5.856 7.561 12.355 1.00 30.01 497 PRO A N 1
ATOM 2830 C CA . PRO A 1 421 ? 6.091 8.160 13.670 1.00 28.69 497 PRO A CA 1
ATOM 2831 C C . PRO A 1 421 ? 7.420 8.923 13.730 1.00 27.85 497 PRO A C 1
ATOM 2832 O O . PRO A 1 421 ? 8.424 8.465 13.184 1.00 29.50 497 PRO A O 1
ATOM 2836 N N . ASN A 1 422 ? 7.415 10.075 14.393 1.00 28.72 498 ASN A N 1
ATOM 2837 C CA . ASN A 1 422 ? 8.632 10.851 14.610 1.00 30.04 498 ASN A CA 1
ATOM 2838 C C . ASN A 1 422 ? 8.515 11.612 15.927 1.00 29.26 498 ASN A C 1
ATOM 2839 O O . ASN A 1 422 ? 7.492 11.516 16.605 1.00 28.32 498 ASN A O 1
ATOM 2844 N 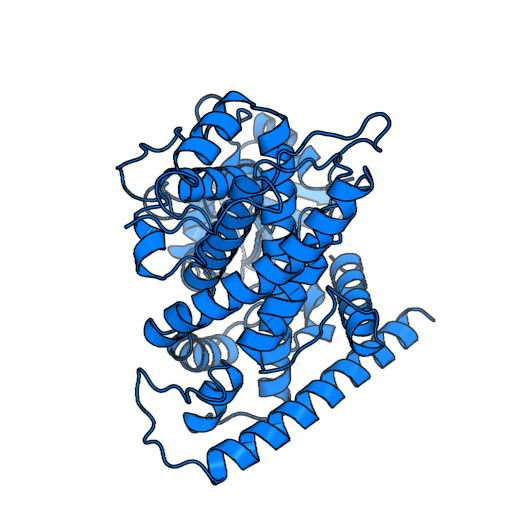N . GLU A 1 423 ? 9.538 12.377 16.281 1.00 27.23 499 GLU A N 1
ATOM 2845 C CA . GLU A 1 423 ? 9.543 13.042 17.589 1.00 27.41 499 GLU A CA 1
ATOM 2846 C C . GLU A 1 423 ? 8.457 14.113 17.696 1.00 29.61 499 GLU A C 1
ATOM 2847 O O . GLU A 1 423 ? 7.991 14.437 18.783 1.00 31.64 499 GLU A O 1
ATOM 2853 N N . THR A 1 424 ? 8.054 14.666 16.556 1.00 29.85 500 THR A N 1
ATOM 2854 C CA . THR A 1 424 ? 7.018 15.681 16.567 1.00 28.58 500 THR A CA 1
ATOM 2855 C C . THR A 1 424 ? 5.628 15.086 16.797 1.00 29.20 500 THR A C 1
ATOM 2856 O O . THR A 1 424 ? 4.930 15.479 17.740 1.00 35.41 500 THR A O 1
ATOM 2860 N N . ASN A 1 425 ? 5.228 14.131 15.961 1.00 27.85 501 ASN A N 1
ATOM 2861 C CA . ASN A 1 425 ? 3.895 13.551 16.093 1.00 32.98 501 ASN A CA 1
ATOM 2862 C C . ASN A 1 425 ? 3.729 12.588 17.270 1.00 34.07 501 ASN A C 1
ATOM 2863 O O . ASN A 1 425 ? 2.600 12.265 17.662 1.00 32.22 501 ASN A O 1
ATOM 2868 N N . GLN A 1 426 ? 4.848 12.148 17.851 1.00 31.19 502 GLN A N 1
ATOM 2869 C CA . GLN A 1 426 ? 4.802 11.366 19.096 1.00 31.95 502 GLN A CA 1
ATOM 2870 C C . GLN A 1 426 ? 5.118 12.236 20.323 1.00 29.69 502 GLN A C 1
ATOM 2871 O O . GLN A 1 426 ? 5.270 11.721 21.443 1.00 30.36 502 GLN A O 1
ATOM 2877 N N . ASN A 1 427 ? 5.211 13.548 20.098 1.00 30.57 503 ASN A N 1
ATOM 2878 C CA A ASN A 1 427 ? 5.437 14.511 21.178 0.46 32.41 503 ASN A CA 1
ATOM 2879 C CA B ASN A 1 427 ? 5.471 14.537 21.151 0.54 32.40 503 ASN A CA 1
ATOM 2880 C C . ASN A 1 427 ? 6.606 14.167 22.104 1.00 27.44 503 ASN A C 1
ATOM 2881 O O . ASN A 1 427 ? 6.470 14.245 23.327 1.00 29.15 503 ASN A O 1
ATOM 2890 N N . PHE A 1 428 ? 7.730 13.777 21.518 1.00 26.37 504 PHE A N 1
ATOM 2891 C CA . PHE A 1 428 ? 8.957 13.460 22.246 1.00 27.71 504 PHE A CA 1
ATOM 2892 C C . PHE A 1 428 ? 8.910 12.233 23.162 1.00 25.38 504 PHE A C 1
ATOM 2893 O O . PHE A 1 428 ? 9.802 12.047 23.983 1.00 29.72 504 PHE A O 1
ATOM 2901 N N . SER A 1 429 ? 7.897 11.384 22.996 1.00 24.37 505 SER A N 1
ATOM 2902 C CA . SER A 1 429 ? 7.927 10.051 23.601 1.00 24.90 505 SER A CA 1
ATOM 2903 C C . SER A 1 429 ? 8.637 9.052 22.678 1.00 25.08 505 SER A C 1
ATOM 2904 O O . SER A 1 429 ? 8.884 7.915 23.063 1.00 24.91 505 SER A O 1
ATOM 2907 N N . TYR A 1 430 ? 8.930 9.482 21.451 1.00 24.72 506 TYR A N 1
ATOM 2908 C CA . TYR A 1 430 ? 9.639 8.664 20.457 1.00 23.92 506 TYR A CA 1
ATOM 2909 C C . TYR A 1 430 ? 10.729 9.530 19.822 1.00 26.57 506 TYR A C 1
ATOM 2910 O O . TYR A 1 430 ? 10.431 10.569 19.253 1.00 27.99 506 TYR A O 1
ATOM 2919 N N . LEU A 1 431 ? 11.992 9.141 19.984 1.00 25.63 507 LEU A N 1
ATOM 2920 C CA . LEU A 1 431 ? 13.123 9.934 19.497 1.00 26.90 507 LEU A CA 1
ATOM 2921 C C . LEU A 1 431 ? 14.191 9.075 18.845 1.00 25.14 507 LEU A C 1
ATOM 2922 O O . LEU A 1 431 ? 15.356 9.144 19.242 1.00 28.18 507 LEU A O 1
ATOM 2927 N N . PRO A 1 432 ? 13.813 8.272 17.846 1.00 27.11 508 PRO A N 1
ATOM 2928 C CA . PRO A 1 432 ? 14.749 7.358 17.174 1.00 31.39 508 PRO A CA 1
ATOM 2929 C C . PRO A 1 432 ? 16.001 8.072 16.657 1.00 32.66 508 PRO A C 1
ATOM 2930 O O . PRO A 1 432 ? 17.093 7.509 16.694 1.00 30.98 508 PRO A O 1
ATOM 2934 N N . PHE A 1 433 ? 15.843 9.318 16.225 1.00 28.00 509 PHE A N 1
ATOM 2935 C CA . PHE A 1 433 ? 16.961 10.088 15.685 1.00 25.69 509 PHE A CA 1
ATOM 2936 C C . PHE A 1 433 ? 17.216 11.382 16.439 1.00 26.34 509 PHE A C 1
ATOM 2937 O O . PHE A 1 433 ? 17.832 12.319 15.911 1.00 28.13 509 PHE A O 1
ATOM 2945 N N . GLY A 1 434 ? 16.769 11.423 17.694 1.00 22.18 510 GLY A N 1
ATOM 2946 C CA . GLY A 1 434 ? 16.908 12.618 18.494 1.00 25.18 510 GLY A CA 1
ATOM 2947 C C . GLY A 1 434 ? 15.868 13.668 18.144 1.00 26.87 510 GLY A C 1
ATOM 2948 O O . GLY A 1 434 ? 14.789 13.357 17.632 1.00 27.39 510 GLY A O 1
ATOM 2949 N N . GLY A 1 435 ? 16.183 14.922 18.430 1.00 25.44 511 GLY A N 1
ATOM 2950 C CA . GLY A 1 435 ? 15.213 15.974 18.233 1.00 28.62 511 GLY A CA 1
ATOM 2951 C C . GLY A 1 435 ? 15.851 17.331 18.367 1.00 28.67 511 GLY A C 1
ATOM 2952 O O . GLY A 1 435 ? 16.947 17.464 18.903 1.00 28.74 511 GLY A O 1
ATOM 2953 N N . GLY A 1 436 ? 15.154 18.347 17.876 1.00 29.76 512 GLY A N 1
ATOM 2954 C CA . GLY A 1 436 ? 15.645 19.708 17.975 1.00 29.25 512 GLY A CA 1
ATOM 2955 C C . GLY A 1 436 ? 16.828 19.935 17.055 1.00 29.02 512 GLY A C 1
ATOM 2956 O O . GLY A 1 436 ? 17.016 19.203 16.075 1.00 29.09 512 GLY A O 1
ATOM 2957 N N . PRO A 1 437 ? 17.639 20.956 17.359 1.00 28.07 513 PRO A N 1
ATOM 2958 C CA . PRO A 1 437 ? 18.721 21.343 16.442 1.00 30.37 513 PRO A CA 1
ATOM 2959 C C . PRO A 1 437 ? 19.822 20.298 16.269 1.00 30.22 513 PRO A C 1
ATOM 2960 O O . PRO A 1 437 ? 20.478 20.327 15.226 1.00 28.71 513 PRO A O 1
ATOM 2964 N N . ARG A 1 438 ? 20.005 19.400 17.238 1.00 28.32 514 ARG A N 1
ATOM 2965 C CA . ARG A 1 438 ? 21.081 18.411 17.177 1.00 26.53 514 ARG A CA 1
ATOM 2966 C C . ARG A 1 438 ? 20.604 17.063 16.638 1.00 27.41 514 ARG A C 1
ATOM 2967 O O . ARG A 1 438 ? 21.326 16.077 16.738 1.00 26.47 514 ARG A O 1
ATOM 2975 N N . LYS A 1 439 ? 19.390 17.028 16.089 1.00 26.23 515 LYS A N 1
ATOM 2976 C CA . LYS A 1 439 ? 18.816 15.807 15.531 1.00 22.74 515 LYS A CA 1
ATOM 2977 C C . LYS A 1 439 ? 19.737 15.205 14.464 1.00 27.70 515 LYS A C 1
ATOM 2978 O O . LYS A 1 439 ? 20.388 15.925 13.709 1.00 27.43 515 LYS A O 1
ATOM 2984 N N . CYS A 1 440 ? 19.777 13.881 14.403 1.00 24.04 516 CYS A N 1
ATOM 2985 C CA . CYS A 1 440 ? 20.535 13.157 13.390 1.00 23.33 516 CYS A CA 1
ATOM 2986 C C . CYS A 1 440 ? 20.362 13.706 11.967 1.00 24.25 516 CYS A C 1
ATOM 2987 O O . CYS A 1 440 ? 19.235 13.893 11.501 1.00 25.87 516 CYS A O 1
ATOM 2990 N N . ILE A 1 441 ? 21.479 13.955 11.291 1.00 22.69 517 ILE A N 1
ATOM 2991 C CA . ILE A 1 441 ? 21.439 14.357 9.874 1.00 24.83 517 ILE A CA 1
ATOM 2992 C C . ILE A 1 441 ? 21.249 13.174 8.925 1.00 26.81 517 ILE A C 1
ATOM 2993 O O . ILE A 1 441 ? 20.943 13.357 7.738 1.00 26.94 517 ILE A O 1
ATOM 2998 N N . GLY A 1 442 ? 21.417 11.961 9.444 1.00 26.45 518 GLY A N 1
ATOM 2999 C CA . GLY A 1 442 ? 21.300 10.768 8.623 1.00 22.15 518 GLY A CA 1
ATOM 3000 C C . GLY A 1 442 ? 20.003 10.021 8.841 1.00 22.96 518 GLY A C 1
ATOM 3001 O O . GLY A 1 442 ? 19.927 8.824 8.570 1.00 25.10 518 GLY A O 1
ATOM 3002 N N . ASP A 1 443 ? 18.979 10.722 9.332 1.00 25.15 519 ASP A N 1
ATOM 3003 C CA . ASP A 1 443 ? 17.701 10.075 9.620 1.00 26.29 519 ASP A CA 1
ATOM 3004 C C . ASP A 1 443 ? 17.025 9.443 8.400 1.00 28.43 519 ASP A C 1
ATOM 3005 O O . ASP A 1 443 ? 16.564 8.296 8.464 1.00 26.69 519 ASP A O 1
ATOM 3010 N N . MET A 1 444 ? 16.967 10.172 7.289 1.00 25.72 520 MET A N 1
ATOM 3011 C CA . MET A 1 444 ? 16.392 9.601 6.066 1.00 24.25 520 MET A CA 1
ATOM 3012 C C . MET A 1 444 ? 17.302 8.515 5.477 1.00 26.19 520 MET A C 1
ATOM 3013 O O . MET A 1 444 ? 16.829 7.443 5.105 1.00 26.80 520 MET A O 1
ATOM 3018 N N . PHE A 1 445 ? 18.601 8.810 5.405 1.00 24.73 521 PHE A N 1
ATOM 3019 C CA . PHE A 1 445 ? 19.626 7.860 4.951 1.00 24.62 521 PHE A CA 1
ATOM 3020 C C . PHE A 1 445 ? 19.471 6.519 5.669 1.00 24.37 521 PHE A C 1
ATOM 3021 O O . PHE A 1 445 ? 19.307 5.476 5.034 1.00 23.75 521 PHE A O 1
ATOM 3029 N N . ALA A 1 446 ? 19.502 6.556 7.002 1.00 24.59 522 ALA A N 1
ATOM 3030 C CA . ALA A 1 446 ? 19.473 5.333 7.793 1.00 23.97 522 ALA A CA 1
ATOM 3031 C C . ALA A 1 446 ? 18.118 4.620 7.752 1.00 23.65 522 ALA A C 1
ATOM 3032 O O . ALA A 1 446 ? 18.059 3.393 7.736 1.00 23.76 522 ALA A O 1
ATOM 3034 N N . SER A 1 447 ? 17.033 5.387 7.740 1.00 25.75 523 SER A N 1
ATOM 3035 C CA . SER A 1 447 ? 15.701 4.792 7.676 1.00 25.33 523 SER A CA 1
ATOM 3036 C C . SER A 1 447 ? 15.564 3.966 6.397 1.00 25.36 523 SER A C 1
ATOM 3037 O O . SER A 1 447 ? 15.079 2.836 6.424 1.00 27.92 523 SER A O 1
ATOM 3040 N N . PHE A 1 448 ? 16.039 4.525 5.297 1.00 25.26 524 PHE A N 1
ATOM 3041 C CA . PHE A 1 448 ? 16.001 3.828 4.011 1.00 23.78 524 PHE A CA 1
ATOM 3042 C C . PHE A 1 448 ? 16.965 2.633 3.967 1.00 23.09 524 PHE A C 1
ATOM 3043 O O . PHE A 1 448 ? 16.613 1.566 3.472 1.00 25.57 524 PHE A O 1
ATOM 3051 N N . GLU A 1 449 ? 18.173 2.830 4.493 1.00 24.32 525 GLU A N 1
ATOM 3052 C CA . GLU A 1 449 ? 19.187 1.777 4.571 1.00 22.37 525 GLU A CA 1
ATOM 3053 C C . GLU A 1 449 ? 18.641 0.536 5.261 1.00 24.65 525 GLU A C 1
ATOM 3054 O O . GLU A 1 449 ? 18.785 -0.594 4.768 1.00 22.57 525 GLU A O 1
ATOM 3060 N N . ASN A 1 450 ? 18.011 0.751 6.413 1.00 24.63 526 ASN A N 1
ATOM 3061 C CA . ASN A 1 450 ? 17.498 -0.380 7.179 1.00 22.97 526 ASN A CA 1
ATOM 3062 C C . ASN A 1 450 ? 16.267 -1.030 6.550 1.00 24.04 526 ASN A C 1
ATOM 3063 O O . ASN A 1 450 ? 16.147 -2.253 6.537 1.00 23.73 526 ASN A O 1
ATOM 3068 N N . VAL A 1 451 ? 15.400 -0.221 5.942 1.00 23.34 527 VAL A N 1
ATOM 3069 C CA . VAL A 1 451 ? 14.283 -0.793 5.189 1.00 25.59 527 VAL A CA 1
ATOM 3070 C C . VAL A 1 451 ? 14.776 -1.683 4.027 1.00 23.72 527 VAL A C 1
ATOM 3071 O O . VAL A 1 451 ? 14.251 -2.785 3.812 1.00 23.78 527 VAL A O 1
ATOM 3075 N N . VAL A 1 452 ? 15.804 -1.234 3.318 1.00 23.65 528 VAL A N 1
ATOM 3076 C CA . VAL A 1 452 ? 16.362 -2.028 2.222 1.00 26.91 528 VAL A CA 1
ATOM 3077 C C . VAL A 1 452 ? 16.916 -3.368 2.731 1.00 25.18 528 VAL A C 1
ATOM 3078 O O . VAL A 1 452 ? 16.599 -4.429 2.183 1.00 24.10 528 VAL A O 1
ATOM 3082 N N . ALA A 1 453 ? 17.735 -3.321 3.784 1.00 24.77 529 ALA A N 1
ATOM 3083 C CA . ALA A 1 453 ? 18.366 -4.531 4.286 1.00 23.13 529 ALA A CA 1
ATOM 3084 C C . ALA A 1 453 ? 17.313 -5.507 4.819 1.00 24.22 529 ALA A C 1
ATOM 3085 O O . ALA A 1 453 ? 17.353 -6.708 4.498 1.00 25.26 529 ALA A O 1
ATOM 3087 N N . ILE A 1 454 ? 16.369 -4.998 5.615 1.00 23.10 530 ILE A N 1
ATOM 3088 C CA . ILE A 1 454 ? 15.311 -5.853 6.161 1.00 23.66 530 ILE A CA 1
ATOM 3089 C C . ILE A 1 454 ? 14.527 -6.533 5.021 1.00 23.42 530 ILE A C 1
ATOM 3090 O O . ILE A 1 454 ? 14.299 -7.751 5.045 1.00 24.87 530 ILE A O 1
ATOM 3095 N N . ALA A 1 455 ? 14.124 -5.737 4.039 1.00 24.09 531 ALA A N 1
ATOM 3096 C CA . ALA A 1 455 ? 13.291 -6.238 2.948 1.00 26.85 531 ALA A CA 1
ATOM 3097 C C . ALA A 1 455 ? 14.001 -7.302 2.122 1.00 28.89 531 ALA A C 1
ATOM 3098 O O . ALA A 1 455 ? 13.428 -8.350 1.831 1.00 27.12 531 ALA A O 1
ATOM 3100 N N . MET A 1 456 ? 15.253 -7.057 1.762 1.00 25.95 532 MET A N 1
ATOM 3101 C CA . MET A 1 456 ? 15.959 -8.011 0.906 1.00 26.76 532 MET A CA 1
ATOM 3102 C C . MET A 1 456 ? 16.252 -9.324 1.633 1.00 25.77 532 MET A C 1
ATOM 3103 O O . MET A 1 456 ? 16.156 -10.408 1.061 1.00 25.06 532 MET A O 1
ATOM 3108 N N . LEU A 1 457 ? 16.570 -9.244 2.922 1.00 24.13 533 LEU A N 1
ATOM 3109 C CA . LEU A 1 457 ? 16.854 -10.448 3.660 1.00 23.44 533 LEU A CA 1
ATOM 3110 C C . LEU A 1 457 ? 15.576 -11.252 3.882 1.00 25.05 533 LEU A C 1
ATOM 3111 O O . LEU A 1 457 ? 15.585 -12.477 3.754 1.00 27.76 533 LEU A O 1
ATOM 3116 N N . ILE A 1 458 ? 14.478 -10.566 4.208 1.00 25.43 534 ILE A N 1
ATOM 3117 C CA . ILE A 1 458 ? 13.238 -11.274 4.545 1.00 28.09 534 ILE A CA 1
ATOM 3118 C C . ILE A 1 458 ? 12.602 -11.913 3.295 1.00 28.74 534 ILE A C 1
ATOM 3119 O O . ILE A 1 458 ? 11.963 -12.967 3.383 1.00 29.73 534 ILE A O 1
ATOM 3124 N N . ARG A 1 459 ? 12.827 -11.296 2.137 1.00 29.91 535 ARG A N 1
ATOM 3125 C CA . ARG A 1 459 ? 12.437 -11.884 0.852 1.00 29.61 535 ARG A CA 1
ATOM 3126 C C . ARG A 1 459 ? 13.064 -13.263 0.655 1.00 29.43 535 ARG A C 1
ATOM 3127 O O . ARG A 1 459 ? 12.402 -14.213 0.210 1.00 31.19 535 ARG A O 1
ATOM 3135 N N . ARG A 1 460 ? 14.344 -13.376 0.996 1.00 25.94 536 ARG A N 1
ATOM 3136 C CA . ARG A 1 460 ? 15.126 -14.556 0.638 1.00 28.41 536 ARG A CA 1
ATOM 3137 C C . ARG A 1 460 ? 15.222 -15.672 1.674 1.00 30.97 536 ARG A C 1
ATOM 3138 O O . ARG A 1 460 ? 15.444 -16.821 1.312 1.00 30.08 536 ARG A O 1
ATOM 3146 N N . PHE A 1 461 ? 15.093 -15.341 2.955 1.00 28.95 537 PHE A N 1
ATOM 3147 C CA . PHE A 1 461 ? 15.381 -16.325 3.990 1.00 29.27 537 PHE A CA 1
ATOM 3148 C C . PHE A 1 461 ? 14.368 -16.329 5.127 1.00 29.37 537 PHE A C 1
ATOM 3149 O O . PHE A 1 461 ? 13.745 -15.305 5.427 1.00 29.84 537 PHE A O 1
ATOM 3157 N N . ASN A 1 462 ? 14.199 -17.506 5.732 1.00 30.45 538 ASN A N 1
ATOM 3158 C CA . ASN A 1 462 ? 13.545 -17.638 7.030 1.00 31.40 538 ASN A CA 1
ATOM 3159 C C . ASN A 1 462 ? 14.617 -17.653 8.110 1.00 31.85 538 ASN A C 1
ATOM 3160 O O . ASN A 1 462 ? 15.640 -18.324 7.965 1.00 30.13 538 ASN A O 1
ATOM 3165 N N . PHE A 1 463 ? 14.385 -16.915 9.190 1.00 30.02 539 PHE A N 1
ATOM 3166 C CA . PHE A 1 463 ? 15.322 -16.873 10.308 1.00 28.97 539 PHE A CA 1
ATOM 3167 C C . PHE A 1 463 ? 14.671 -17.404 11.573 1.00 31.13 539 PHE A C 1
ATOM 3168 O O . PHE A 1 463 ? 13.506 -17.112 11.845 1.00 34.95 539 PHE A O 1
ATOM 3176 N N . GLN A 1 464 ? 15.432 -18.176 12.346 1.00 32.06 540 GLN A N 1
ATOM 3177 C CA . GLN A 1 464 ? 14.988 -18.628 13.666 1.00 31.83 540 GLN A CA 1
ATOM 3178 C C . GLN A 1 464 ? 16.170 -18.658 14.629 1.00 31.33 540 GLN A C 1
ATOM 3179 O O . GLN A 1 464 ? 17.312 -18.848 14.203 1.00 31.00 540 GLN A O 1
ATOM 3185 N N . ILE A 1 465 ? 15.898 -18.488 15.922 1.00 29.67 541 ILE A N 1
ATOM 3186 C CA . ILE A 1 465 ? 16.949 -18.614 16.930 1.00 29.60 541 ILE A CA 1
ATOM 3187 C C . ILE A 1 465 ? 17.542 -20.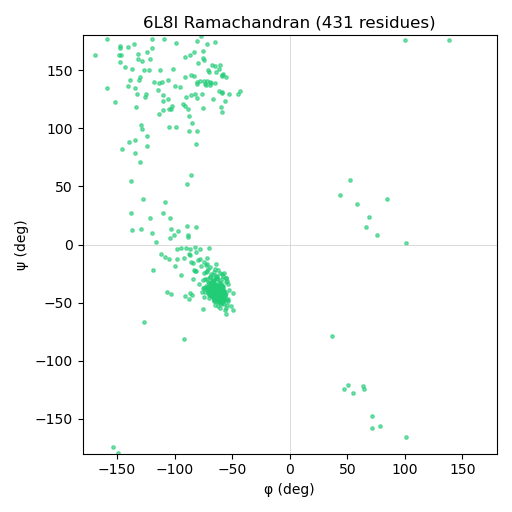010 16.832 1.00 32.92 541 ILE A C 1
ATOM 3188 O O . ILE A 1 465 ? 16.804 -20.992 16.786 1.00 34.63 541 ILE A O 1
ATOM 3193 N N . ALA A 1 466 ? 18.867 -20.099 16.789 1.00 29.84 542 ALA A N 1
ATOM 3194 C CA . ALA A 1 466 ? 19.520 -21.389 16.615 1.00 31.86 542 ALA A CA 1
ATOM 3195 C C . ALA A 1 466 ? 19.454 -22.201 17.906 1.00 32.08 542 ALA A C 1
ATOM 3196 O O . ALA A 1 466 ? 19.592 -21.657 18.992 1.00 32.66 542 ALA A O 1
ATOM 3198 N N . PRO A 1 467 ? 19.232 -23.516 17.783 1.00 37.11 543 PRO A N 1
ATOM 3199 C CA . PRO A 1 467 ? 19.235 -24.384 18.964 1.00 36.08 543 PRO A CA 1
ATOM 3200 C C . PRO A 1 467 ? 20.577 -24.299 19.682 1.00 31.81 543 PRO A C 1
ATOM 3201 O O . PRO A 1 467 ? 21.619 -24.418 19.034 1.00 38.69 543 PRO A O 1
ATOM 3205 N N . GLY A 1 468 ? 20.550 -24.090 20.994 1.00 38.38 544 GLY A N 1
ATOM 3206 C CA . GLY A 1 468 ? 21.772 -24.028 21.776 1.00 38.10 544 GLY A CA 1
ATOM 3207 C C . GLY A 1 468 ? 22.539 -22.724 21.624 1.00 42.26 544 GLY A C 1
ATOM 3208 O O . GLY A 1 468 ? 23.666 -22.601 22.107 1.00 42.43 544 GLY A O 1
ATOM 3209 N N . ALA A 1 469 ? 21.932 -21.748 20.955 1.00 34.57 545 ALA A N 1
ATOM 3210 C CA . ALA A 1 469 ? 22.518 -20.411 20.849 1.00 35.57 545 ALA A CA 1
ATOM 3211 C C . ALA A 1 469 ? 22.741 -19.766 22.208 1.00 35.31 545 ALA A C 1
ATOM 3212 O O . ALA A 1 469 ? 21.948 -19.964 23.136 1.00 37.13 545 ALA A O 1
ATOM 3214 N N . PRO A 1 470 ? 23.826 -18.985 22.337 1.00 35.28 546 PRO A N 1
ATOM 3215 C CA . PRO A 1 470 ? 23.998 -18.212 23.572 1.00 35.73 546 PRO A CA 1
ATOM 3216 C C . PRO A 1 470 ? 22.796 -17.299 23.777 1.00 35.29 546 PRO A C 1
ATOM 3217 O O . PRO A 1 470 ? 22.208 -16.840 22.797 1.00 34.79 546 PRO A O 1
ATOM 3221 N N . PRO A 1 471 ? 22.415 -17.056 25.034 1.00 32.35 547 PRO A N 1
ATOM 3222 C CA . PRO A 1 471 ? 21.270 -16.183 25.310 1.00 29.57 547 PRO A CA 1
ATOM 3223 C C . PRO A 1 471 ? 21.469 -14.784 24.732 1.00 31.92 547 PRO A C 1
ATOM 3224 O O . PRO A 1 471 ? 22.593 -14.277 24.689 1.00 32.77 547 PRO A O 1
ATOM 3228 N N . VAL A 1 472 ? 20.379 -14.173 24.288 1.00 32.19 548 VAL A N 1
ATOM 3229 C CA . VAL A 1 472 ? 20.430 -12.793 23.836 1.00 31.89 548 VAL A CA 1
ATOM 3230 C C . VAL A 1 472 ? 20.212 -11.838 25.011 1.00 34.73 548 VAL A C 1
ATOM 3231 O O . VAL A 1 472 ? 19.118 -11.774 25.569 1.00 39.56 548 VAL A O 1
ATOM 3235 N N . LYS A 1 473 ? 21.262 -11.112 25.391 1.00 31.76 549 LYS A N 1
ATOM 3236 C CA . LYS A 1 473 ? 21.196 -10.118 26.452 1.00 30.90 549 LYS A CA 1
ATOM 3237 C C . LYS A 1 473 ? 21.835 -8.809 25.983 1.00 32.82 549 LYS A C 1
ATOM 3238 O O . LYS A 1 473 ? 22.575 -8.810 25.010 1.00 33.15 549 LYS A O 1
ATOM 3244 N N . MET A 1 474 ? 21.569 -7.706 26.684 1.00 33.27 550 MET A N 1
ATOM 3245 C CA . MET A 1 474 ? 22.077 -6.382 26.283 1.00 30.95 550 MET A CA 1
ATOM 3246 C C . MET A 1 474 ? 23.294 -5.914 27.078 1.00 34.39 550 MET A C 1
ATOM 3247 O O . MET A 1 474 ? 23.449 -6.267 28.253 1.00 35.57 550 MET A O 1
ATOM 3252 N N . THR A 1 475 ? 24.136 -5.094 26.454 1.00 35.91 551 THR A N 1
ATOM 3253 C CA . THR A 1 475 ? 25.275 -4.470 27.137 1.00 37.09 551 THR A CA 1
ATOM 3254 C C . THR A 1 475 ? 25.224 -2.939 27.131 1.00 40.19 551 THR A C 1
ATOM 3255 O O . THR A 1 475 ? 24.430 -2.332 26.411 1.00 42.18 551 THR A O 1
ATOM 3259 N N . THR A 1 476 ? 26.096 -2.322 27.926 1.00 42.06 552 THR A N 1
ATOM 3260 C CA . THR A 1 476 ? 26.301 -0.874 27.872 1.00 36.59 552 THR A CA 1
ATOM 3261 C C . THR A 1 476 ? 27.035 -0.512 26.590 1.00 44.13 552 THR A C 1
ATOM 3262 O O . THR A 1 476 ? 27.495 -1.388 25.859 1.00 49.99 552 THR A O 1
ATOM 3266 N N . GLY A 1 477 ? 27.154 0.781 26.320 1.00 45.85 553 GLY A N 1
ATOM 3267 C CA . GLY A 1 477 ? 27.899 1.234 25.164 1.00 45.78 553 GLY A CA 1
ATOM 3268 C C . GLY A 1 477 ? 27.197 2.368 24.459 1.00 42.45 553 GLY A C 1
ATOM 3269 O O . GLY A 1 477 ? 26.087 2.751 24.836 1.00 45.30 553 GLY A O 1
ATOM 3270 N N . ALA A 1 478 ? 27.852 2.908 23.436 1.00 45.85 554 ALA A N 1
ATOM 3271 C CA . ALA A 1 478 ? 27.267 3.941 22.599 1.00 45.28 554 ALA A CA 1
ATOM 3272 C C . ALA A 1 478 ? 25.984 3.424 21.956 1.00 44.63 554 ALA A C 1
ATOM 3273 O O . ALA A 1 478 ? 25.021 4.165 21.783 1.00 42.60 554 ALA A O 1
ATOM 3275 N N . THR A 1 479 ? 25.985 2.145 21.599 1.00 34.26 555 THR A N 1
ATOM 3276 C CA . THR A 1 479 ? 24.807 1.507 21.028 1.00 31.69 555 THR A CA 1
ATOM 3277 C C . THR A 1 479 ? 24.473 0.287 21.883 1.00 33.21 555 THR A C 1
ATOM 3278 O O . THR A 1 479 ? 25.293 -0.143 22.700 1.00 31.51 555 THR A O 1
ATOM 3282 N N . ILE A 1 480 ? 23.276 -0.269 21.721 1.00 30.11 556 ILE A N 1
ATOM 3283 C CA . ILE A 1 480 ? 22.925 -1.463 22.503 1.00 27.69 556 ILE A CA 1
ATOM 3284 C C . ILE A 1 480 ? 23.448 -2.711 21.805 1.00 32.11 556 ILE A C 1
ATOM 3285 O O . ILE A 1 480 ? 22.909 -3.148 20.779 1.00 32.08 556 ILE A O 1
ATOM 3290 N N . HIS A 1 481 ? 24.531 -3.266 22.333 1.00 32.59 557 HIS A N 1
ATOM 3291 C CA . HIS A 1 481 ? 25.100 -4.484 21.763 1.00 32.38 557 HIS A CA 1
ATOM 3292 C C . HIS A 1 481 ? 24.459 -5.665 22.466 1.00 33.52 557 HIS A C 1
ATOM 3293 O O . HIS A 1 481 ? 23.892 -5.515 23.553 1.00 29.17 557 HIS A O 1
ATOM 3300 N N . THR A 1 482 ? 24.543 -6.840 21.852 1.00 32.73 558 THR A N 1
ATOM 3301 C CA . THR A 1 482 ? 24.209 -8.056 22.579 1.00 28.13 558 THR A CA 1
ATOM 3302 C C . THR A 1 482 ? 25.457 -8.511 23.307 1.00 29.11 558 THR A C 1
ATOM 3303 O O . THR A 1 482 ? 26.566 -8.085 22.990 1.00 30.52 558 THR A O 1
ATOM 3307 N N . THR A 1 483 ? 25.281 -9.386 24.287 1.00 27.35 559 THR A N 1
ATOM 3308 C CA . THR A 1 483 ? 26.422 -9.890 25.033 1.00 27.48 559 THR A CA 1
ATOM 3309 C C . THR A 1 483 ? 27.257 -10.894 24.260 1.00 29.09 559 THR A C 1
ATOM 3310 O O . THR A 1 483 ? 28.477 -10.902 24.390 1.00 29.93 559 THR A O 1
ATOM 3314 N N . GLU A 1 484 ? 26.596 -11.751 23.480 1.00 27.01 560 GLU A N 1
ATOM 3315 C CA . GLU A 1 484 ? 27.287 -12.828 22.781 1.00 24.75 560 GLU A CA 1
ATOM 3316 C C . GLU A 1 484 ? 26.851 -13.041 21.333 1.00 27.26 560 GLU A C 1
ATOM 3317 O O . GLU A 1 484 ? 27.176 -14.068 20.750 1.00 28.33 560 GLU A O 1
ATOM 3323 N N . GLY A 1 485 ? 26.105 -12.101 20.761 1.00 26.39 561 GLY A N 1
ATOM 3324 C CA . GLY A 1 485 ? 25.677 -12.245 19.374 1.00 25.97 561 GLY A CA 1
ATOM 3325 C C . GLY A 1 485 ? 24.244 -12.731 19.265 1.00 25.01 561 GLY A C 1
ATOM 3326 O O . GLY A 1 485 ? 23.594 -13.037 20.283 1.00 27.64 561 GLY A O 1
ATOM 3327 N N . LEU A 1 486 ? 23.762 -12.811 18.024 1.00 24.73 562 LEU A N 1
ATOM 3328 C CA . LEU A 1 486 ? 22.429 -13.297 17.707 1.00 25.80 562 LEU A CA 1
ATOM 3329 C C . LEU A 1 486 ? 22.592 -14.452 16.723 1.00 28.14 562 LEU A C 1
ATOM 3330 O O . LEU A 1 486 ? 22.686 -14.255 15.501 1.00 25.91 562 LEU A O 1
ATOM 3335 N N . LYS A 1 487 ? 22.649 -15.665 17.267 1.00 28.02 563 LYS A N 1
ATOM 3336 C CA . LYS A 1 487 ? 22.939 -16.847 16.469 1.00 27.71 563 LYS A CA 1
ATOM 3337 C C . LYS A 1 487 ? 21.646 -17.425 15.913 1.00 27.26 563 LYS A C 1
ATOM 3338 O O . LYS A 1 487 ? 20.770 -17.863 16.660 1.00 28.40 563 LYS A O 1
ATOM 3344 N N . LEU A 1 488 ? 21.531 -17.413 14.591 1.00 26.60 564 LEU A N 1
ATOM 3345 C CA . LEU A 1 488 ? 20.299 -17.815 13.936 1.00 28.30 564 LEU A CA 1
ATOM 3346 C C . LEU A 1 488 ? 20.515 -18.958 12.953 1.00 29.51 564 LEU A C 1
ATOM 3347 O O . LEU A 1 488 ? 21.577 -19.093 12.351 1.00 28.50 564 LEU A O 1
ATOM 3352 N N . THR A 1 489 ? 19.483 -19.770 12.786 1.00 28.68 565 THR A N 1
ATOM 3353 C CA . THR A 1 489 ? 19.413 -20.650 11.631 1.00 30.41 565 THR A CA 1
ATOM 3354 C C . THR A 1 489 ? 18.858 -19.868 10.448 1.00 29.91 565 THR A C 1
ATOM 3355 O O . THR A 1 489 ? 18.002 -19.001 10.616 1.00 33.07 565 THR A O 1
ATOM 3359 N N . VAL A 1 490 ? 19.348 -20.184 9.256 1.00 30.71 566 VAL A N 1
ATOM 3360 C CA A VAL A 1 490 ? 18.889 -19.529 8.034 0.57 30.21 566 VAL A CA 1
ATOM 3361 C CA B VAL A 1 490 ? 18.900 -19.529 8.032 0.43 30.24 566 VAL A CA 1
ATOM 3362 C C . VAL A 1 490 ? 18.522 -20.556 6.968 1.00 33.44 566 VAL A C 1
ATOM 3363 O O . VAL A 1 490 ? 19.319 -21.427 6.624 1.00 33.63 566 VAL A O 1
ATOM 3370 N N . THR A 1 491 ? 17.297 -20.464 6.467 1.00 31.31 567 THR A N 1
ATOM 3371 C CA . THR A 1 491 ? 16.848 -21.348 5.392 1.00 31.65 567 THR A CA 1
ATOM 3372 C C . THR A 1 491 ? 16.300 -20.519 4.239 1.00 30.94 567 THR A C 1
ATOM 3373 O O . THR A 1 491 ? 15.777 -19.425 4.444 1.00 35.26 567 THR A O 1
ATOM 3377 N N . LYS A 1 492 ? 16.416 -21.044 3.023 1.00 32.67 568 LYS A N 1
ATOM 3378 C CA . LYS A 1 492 ? 15.990 -20.318 1.828 1.00 31.80 568 LYS A CA 1
ATOM 3379 C C . LYS A 1 492 ? 14.474 -20.337 1.615 1.00 33.94 568 LYS A C 1
ATOM 3380 O O . LYS A 1 492 ? 13.816 -21.353 1.858 1.00 39.04 568 LYS A O 1
ATOM 3386 N N . ARG A 1 493 ? 13.937 -19.205 1.171 1.00 32.17 569 ARG A N 1
ATOM 3387 C CA . ARG A 1 493 ? 12.516 -19.046 0.868 1.00 34.90 569 ARG A CA 1
ATOM 3388 C C . ARG A 1 493 ? 12.245 -19.158 -0.619 1.00 33.75 569 ARG A C 1
ATOM 3389 O O . ARG A 1 493 ? 11.095 -19.300 -1.025 1.00 35.82 569 ARG A O 1
ATOM 3397 N N . THR A 1 494 ? 13.288 -18.995 -1.424 1.00 34.35 570 THR A N 1
ATOM 3398 C CA . THR A 1 494 ? 13.168 -19.145 -2.875 1.00 34.48 570 THR A CA 1
ATOM 3399 C C . THR A 1 494 ? 14.109 -20.239 -3.354 1.00 38.30 570 THR A C 1
ATOM 3400 O O . THR A 1 494 ? 15.070 -20.570 -2.661 1.00 32.91 570 THR A O 1
ATOM 3404 N N . LYS A 1 495 ? 13.832 -20.791 -4.538 1.00 35.13 571 LYS A N 1
ATOM 3405 C CA . LYS A 1 495 ? 14.648 -21.869 -5.095 1.00 36.87 571 LYS A CA 1
ATOM 3406 C C . LYS A 1 495 ? 15.779 -21.329 -5.964 1.00 35.85 571 LYS A C 1
ATOM 3407 O O . LYS A 1 495 ? 15.605 -20.334 -6.669 1.00 35.09 571 LYS A O 1
ATOM 3413 N N . PRO A 1 496 ? 16.945 -21.991 -5.919 1.00 37.63 572 PRO A N 1
ATOM 3414 C CA . PRO A 1 496 ? 18.119 -21.583 -6.696 1.00 38.18 572 PRO A CA 1
ATOM 3415 C C . PRO A 1 496 ? 17.815 -21.460 -8.191 1.00 42.48 572 PRO A C 1
ATOM 3416 O O . PRO A 1 496 ? 18.399 -20.614 -8.871 1.00 48.93 572 PRO A O 1
ATOM 3420 N N . LEU A 1 497 ? 16.894 -22.278 -8.693 1.00 33.76 573 LEU A N 1
ATOM 3421 C CA . LEU A 1 497 ? 16.587 -22.270 -10.122 1.00 39.59 573 LEU A CA 1
ATOM 3422 C C . LEU A 1 497 ? 15.289 -21.543 -10.464 1.00 34.92 573 LEU A C 1
ATOM 3423 O O . LEU A 1 497 ? 14.769 -21.675 -11.577 1.00 36.16 573 LEU A O 1
ATOM 3428 N N . ASP A 1 498 ? 14.763 -20.791 -9.504 1.00 33.78 574 ASP A N 1
ATOM 3429 C CA . ASP A 1 498 ? 13.649 -19.890 -9.768 1.00 37.76 574 ASP A CA 1
ATOM 3430 C C . ASP A 1 498 ? 14.164 -18.714 -10.573 1.00 30.98 574 ASP A C 1
ATOM 3431 O O . ASP A 1 498 ? 15.231 -18.169 -10.283 1.00 31.47 574 ASP A O 1
ATOM 3436 N N . ILE A 1 499 ? 13.398 -18.307 -11.577 1.00 29.64 575 ILE A N 1
ATOM 3437 C CA . ILE A 1 499 ? 13.718 -17.097 -12.321 1.00 27.97 575 ILE A CA 1
ATOM 3438 C C . ILE A 1 499 ? 13.484 -15.882 -11.413 1.00 29.73 575 ILE A C 1
ATOM 3439 O O . ILE A 1 499 ? 12.498 -15.837 -10.684 1.00 28.96 575 ILE A O 1
ATOM 3444 N N . PRO A 1 500 ? 14.408 -14.907 -11.437 1.00 30.87 576 PRO A N 1
ATOM 3445 C CA . PRO A 1 500 ? 14.247 -13.697 -10.616 1.00 31.43 576 PRO A CA 1
ATOM 3446 C C . PRO A 1 500 ? 12.888 -13.064 -10.864 1.00 31.62 576 PRO A C 1
ATOM 3447 O O . PRO A 1 500 ? 12.500 -12.860 -12.018 1.00 27.56 576 PRO A O 1
ATOM 3451 N N . SER A 1 501 ? 12.157 -12.776 -9.796 1.00 32.25 577 SER A N 1
ATOM 3452 C CA A SER A 1 501 ? 10.818 -12.228 -9.933 0.51 32.19 577 SER A CA 1
ATOM 3453 C CA B SER A 1 501 ? 10.822 -12.223 -9.955 0.49 32.18 577 SER A CA 1
ATOM 3454 C C . SER A 1 501 ? 10.815 -10.730 -9.655 1.00 33.17 577 SER A C 1
ATOM 3455 O O . SER A 1 501 ? 11.339 -10.269 -8.633 1.00 31.22 577 SER A O 1
ATOM 3460 N N . VAL A 1 502 ? 10.203 -9.990 -10.566 1.00 27.38 578 VAL A N 1
ATOM 3461 C CA . VAL A 1 502 ? 10.246 -8.545 -10.586 1.00 28.59 578 VAL A CA 1
ATOM 3462 C C . VAL A 1 502 ? 8.818 -8.032 -10.680 1.00 33.21 578 VAL A C 1
ATOM 3463 O O . VAL A 1 502 ? 8.235 -8.007 -11.764 1.00 29.49 578 VAL A O 1
ATOM 3467 N N . PRO A 1 503 ? 8.234 -7.630 -9.548 1.00 30.74 579 PRO A N 1
ATOM 3468 C CA . PRO A 1 503 ? 6.869 -7.102 -9.530 1.00 31.11 579 PRO A CA 1
ATOM 3469 C C . PRO A 1 503 ? 6.845 -5.612 -9.834 1.00 40.18 579 PRO A C 1
ATOM 3470 O O . PRO A 1 503 ? 7.767 -4.888 -9.456 1.00 47.43 579 PRO A O 1
ATOM 3474 N N . ILE A 1 504 ? 5.798 -5.167 -10.516 1.00 39.46 580 ILE A N 1
ATOM 3475 C CA . ILE A 1 504 ? 5.573 -3.739 -10.741 1.00 46.42 580 ILE A CA 1
ATOM 3476 C C . ILE A 1 504 ? 4.115 -3.380 -10.461 1.00 50.42 580 ILE A C 1
ATOM 3477 O O . ILE A 1 504 ? 3.249 -4.256 -10.435 1.00 47.70 580 ILE A O 1
#

Nearest PDB structures (foldseek):
  6l8i-assembly1_A  TM=1.002E+00  e=1.066E-68  Arabidopsis thaliana
  6j95-assembly1_A  TM=9.991E-01  e=2.185E-66  Arabidopsis thaliana
  6l8j-assembly1_A  TM=9.939E-01  e=1.196E-64  Arabidopsis thaliana
  6j94-assembly1_B  TM=9.625E-01  e=2.610E-61  Arabidopsis thaliana
  6dal-assembly1_A  TM=7.886E-01  e=3.419E-22  Homo sapiens